Protein AF-0000000080307616 (afdb_homodimer)

InterPro domains:
  IPR001647 DNA-binding HTH domain, TetR-type [PF00440] (14-54)
  IPR001647 DNA-binding HTH domain, TetR-type [PS50977] (6-66)
  IPR003012 Tetracycline transcriptional regulator, TetR [PR00400] (24-47)
  IPR003012 Tetracycline transcriptional regulator, TetR [PR00400] (76-95)
  IPR003012 Tetracycline transcriptional regulator, TetR [PR00400] (194-208)
  IPR004111 Tetracycline repressor TetR, C-terminal [PF02909] (74-209)
  IPR009057 Homedomain-like superfamily [SSF46689] (2-65)
  IPR036271 Tetracyclin repressor-like, C-terminal domain superfamily [SSF48498] (74-210)
  IPR050109 HTH-type, TetR-like transcriptional regulator [PTHR30055] (3-210)

Secondary structure (DSSP, 8-state):
-----SS-HHHHHHHHHHHHHHH-GGG--HHHHHHHHTS-HHHHTTT--SHHHHHHHHHHHHHHT----SS--S-HHHHHHHHHHHHHHHHHT-GGGHHHHHHHGGG-HHHHHHHHHHHHHHHTTT--HHHHHHHHHHHHHHHHHHHHHTTS-TT--STT--HHHHHHHHHTS-TTT-HHHHHHHHHHHT--HHHHHHHHHHHHHHHHHH--/-----SS-HHHHHHHHHHHHHHH-GGG--HHHHHHHHTS-HHHHTTT--SHHHHHHHHHHHHHHT----SS--S-HHHHHHHHHHHHHHHHHT-GGGHHHHHHHGGG-HHHHHHHHHHHHHHHTTT--HHHHHHHHHHHHHHHHHHHHHTTS-TT--STT--HHHHHHHHHTS-TTT-HHHHHHHHHHHT--HHHHHHHHHHHHHHHHHH--

Foldseek 3Di:
DPDPLLADLLNLLVLLLVQCQVPFLVSRDLCNSCVSSVHHSVSCCVVAVDSLSSLQSPLCNLLVQQDADPDDDPALLVQLLSLLLSSLVSLLVRVSSLVSCVPRVVPDVSSVVSLVSNLVSLVVLVDDDPRSVVLSCVSVVLSSVLSCCCCVVVQRDDRPDHPLVSLVVQLPPDCVVCVPSNVVSVVVVPDDSSVVSSVVSVVSVVVSNPVD/DPDDLPADLLNLLVLLLVQCQVPFLVSRDLCNSCVSSVHHSVSCCVVAVDSLSSLLSPLCSLLVQQDADPDDDPALLVQLLSLLLSSLVSLLVRVSSLVSCVPNVVPDVSSVVSLVSNLVSLVVLVDDDPRSVVLSCVSVVLSSVLSCCCCVVVQHDDRPDHPLVSLVVQLPPDCVVCVPSNVVSVVVVPDDSSVVSSVVSVVSVVVSNPVD

Solvent-accessible surface area (backbone atoms only — not comparable to full-atom values): 22077 Å² total; per-residue (Å²): 131,75,78,70,70,89,70,46,73,65,53,52,16,51,51,43,36,50,34,25,68,74,55,26,65,84,43,57,43,64,63,51,45,18,55,75,68,73,47,58,50,75,70,44,49,81,77,37,81,47,69,66,48,53,51,44,34,29,41,46,45,39,54,64,62,29,68,63,77,87,66,80,61,98,39,38,66,59,45,38,48,46,49,48,49,29,44,34,52,27,39,56,75,35,60,65,46,46,69,49,39,55,32,43,38,44,77,36,68,67,48,50,52,48,51,28,54,44,39,54,21,52,37,69,75,72,40,51,51,57,60,35,39,28,52,49,50,37,53,52,9,34,39,50,20,52,41,38,25,66,51,13,35,95,32,10,31,51,93,81,44,54,60,66,57,24,36,48,55,40,46,65,44,59,52,91,80,32,48,51,44,25,46,29,25,58,33,52,73,75,52,49,70,66,57,40,47,54,52,31,49,47,27,36,50,47,9,63,65,58,76,110,131,76,78,71,71,89,70,47,72,63,54,52,15,52,50,43,36,50,34,24,72,73,54,27,67,85,43,58,43,63,62,51,45,17,54,77,68,72,46,59,48,76,71,44,48,81,78,36,82,45,69,66,50,50,51,43,34,29,41,48,44,40,53,63,63,29,70,62,77,87,66,80,59,98,40,37,66,59,46,39,47,47,49,48,49,29,45,33,53,28,39,57,74,36,60,66,46,45,69,51,40,54,32,44,39,45,77,37,68,67,47,51,52,49,50,26,54,44,39,54,23,51,36,70,75,72,40,52,50,57,60,34,38,27,52,50,50,38,52,54,10,34,41,50,20,52,43,41,25,65,51,12,34,96,34,10,30,51,93,82,43,54,60,66,57,24,36,48,56,39,47,66,44,59,51,90,83,30,48,51,44,25,47,30,24,58,31,52,73,74,52,50,70,68,58,40,47,54,53,32,48,47,26,36,52,47,9,64,67,57,76,111

Organism: NCBI:txid927083

Structure (mmCIF, N/CA/C/O backbone):
data_AF-0000000080307616-model_v1
#
loop_
_entity.id
_entity.type
_entity.pdbx_description
1 polymer 'Transcriptional regulator, TetR family protein'
#
loop_
_atom_site.group_PDB
_atom_site.id
_atom_site.type_symbol
_atom_site.label_atom_id
_atom_site.label_alt_id
_atom_site.label_comp_id
_atom_site.label_asym_id
_atom_site.label_entity_id
_atom_site.label_seq_id
_atom_site.pdbx_PDB_ins_code
_atom_site.Cartn_x
_atom_site.Cartn_y
_atom_site.Cartn_z
_atom_site.occupancy
_atom_site.B_iso_or_equiv
_atom_site.auth_seq_id
_atom_site.auth_comp_id
_atom_site.auth_asym_id
_atom_site.auth_atom_id
_atom_site.pdbx_PDB_model_num
ATOM 1 N N . MET A 1 1 ? 42.5 20.234 9.023 1 34.72 1 MET A N 1
ATOM 2 C CA . MET A 1 1 ? 41.594 19.141 9.297 1 34.72 1 MET A CA 1
ATOM 3 C C . MET A 1 1 ? 40.25 19.672 9.758 1 34.72 1 MET A C 1
ATOM 5 O O . MET A 1 1 ? 40.125 20.312 10.805 1 34.72 1 MET A O 1
ATOM 9 N N . GLY A 1 2 ? 39.312 20.141 8.898 1 38.84 2 GLY A N 1
ATOM 10 C CA . GLY A 1 2 ? 38.125 20.891 9.273 1 38.84 2 GLY A CA 1
ATOM 11 C C . GLY A 1 2 ? 37.25 20.172 10.281 1 38.84 2 GLY A C 1
ATOM 12 O O . GLY A 1 2 ? 37.375 18.953 10.461 1 38.84 2 GLY A O 1
ATOM 13 N N . ARG A 1 3 ? 36.906 20.812 11.281 1 44.25 3 ARG A N 1
ATOM 14 C CA . ARG A 1 3 ? 36.062 20.219 12.312 1 44.25 3 ARG A CA 1
ATOM 15 C C . ARG A 1 3 ? 34.969 19.328 11.695 1 44.25 3 ARG A C 1
ATOM 17 O O . ARG A 1 3 ? 34.281 19.75 10.758 1 44.25 3 ARG A O 1
ATOM 24 N N . PRO A 1 4 ? 35.094 18.016 11.711 1 46.03 4 PRO A N 1
ATOM 25 C CA . PRO A 1 4 ? 34.094 17.125 11.125 1 46.03 4 PRO A CA 1
ATOM 26 C C . PRO A 1 4 ? 32.688 17.641 11.32 1 46.03 4 PRO A C 1
ATOM 28 O O . PRO A 1 4 ? 32.375 18.219 12.359 1 46.03 4 PRO A O 1
ATOM 31 N N . PRO A 1 5 ? 31.875 17.922 10.312 1 53.22 5 PRO A N 1
ATOM 32 C CA . PRO A 1 5 ? 30.562 18.516 10.516 1 53.22 5 PRO A CA 1
ATOM 33 C C . PRO A 1 5 ? 29.766 17.828 11.633 1 53.22 5 PRO A C 1
ATOM 35 O O . PRO A 1 5 ? 29.922 16.625 11.852 1 53.22 5 PRO A O 1
ATOM 38 N N . LYS A 1 6 ? 29.578 18.5 12.688 1 57.22 6 LYS A N 1
ATOM 39 C CA . LYS A 1 6 ? 28.969 18.078 13.945 1 57.22 6 LYS A CA 1
ATOM 40 C C . LYS A 1 6 ? 27.766 17.172 13.695 1 57.22 6 LYS A C 1
ATOM 42 O O . LYS A 1 6 ? 27.453 16.312 14.516 1 57.22 6 LYS A O 1
ATOM 47 N N . PHE A 1 7 ? 27.094 17.312 12.523 1 70.38 7 PHE A N 1
ATOM 48 C CA . PHE A 1 7 ? 25.922 16.438 12.383 1 70.38 7 PHE A CA 1
ATOM 49 C C . PHE A 1 7 ? 26.062 15.555 11.156 1 70.38 7 PHE A C 1
ATOM 51 O O . PHE A 1 7 ? 26.234 16.047 10.039 1 70.38 7 PHE A O 1
ATOM 58 N N . SER A 1 8 ? 26.469 14.305 11.367 1 78.75 8 SER A N 1
ATOM 59 C CA . SER A 1 8 ? 26.5 13.359 10.258 1 78.75 8 SER A CA 1
ATOM 60 C C . SER A 1 8 ? 25.109 13.062 9.727 1 78.75 8 SER A C 1
ATOM 62 O O . SER A 1 8 ? 24.109 13.234 10.445 1 78.75 8 SER A O 1
ATOM 64 N N . ARG A 1 9 ? 25.031 12.898 8.406 1 82.38 9 ARG A N 1
ATOM 65 C CA . ARG A 1 9 ? 23.766 12.523 7.789 1 82.38 9 ARG A CA 1
ATOM 66 C C . ARG A 1 9 ? 23.109 11.367 8.531 1 82.38 9 ARG A C 1
ATOM 68 O O . ARG A 1 9 ? 21.891 11.336 8.695 1 82.38 9 ARG A O 1
ATOM 75 N N . ALA A 1 10 ? 23.953 10.594 9.078 1 85.62 10 ALA A N 1
ATOM 76 C CA . ALA A 1 10 ? 23.453 9.438 9.82 1 85.62 10 ALA A CA 1
ATOM 77 C C . ALA A 1 10 ? 22.766 9.867 11.109 1 85.62 10 ALA A C 1
ATOM 79 O O . ALA A 1 10 ? 21.719 9.32 11.477 1 85.62 10 ALA A O 1
ATOM 80 N N . ARG A 1 11 ? 23.297 10.75 11.742 1 87.5 11 ARG A N 1
ATOM 81 C CA . ARG A 1 11 ? 22.719 11.25 12.977 1 87.5 11 ARG A CA 1
ATOM 82 C C . ARG A 1 11 ? 21.391 11.961 12.711 1 87.5 11 ARG A C 1
ATOM 84 O O . ARG A 1 11 ? 20.438 11.812 13.477 1 87.5 11 ARG A O 1
ATOM 91 N N . LEU A 1 12 ? 21.375 12.711 11.648 1 89.12 12 LEU A N 1
ATOM 92 C CA . LEU A 1 12 ? 20.156 13.383 11.242 1 89.12 12 LEU A CA 1
ATOM 93 C C . LEU A 1 12 ? 19.047 12.375 10.945 1 89.12 12 LEU A C 1
ATOM 95 O O . LEU A 1 12 ? 17.906 12.547 11.391 1 89.12 12 LEU A O 1
ATOM 99 N N . GLN A 1 13 ? 19.438 11.312 10.281 1 89.88 13 GLN A N 1
ATOM 100 C CA . GLN A 1 13 ? 18.484 10.266 9.914 1 89.88 13 GLN A CA 1
ATOM 101 C C . GLN A 1 13 ? 17.922 9.57 11.156 1 89.88 13 GLN A C 1
ATOM 103 O O . GLN A 1 13 ? 16.719 9.391 11.281 1 89.88 13 GLN A O 1
ATOM 108 N N . GLU A 1 14 ? 18.828 9.336 12.039 1 91.75 14 GLU A N 1
ATOM 109 C CA . GLU A 1 14 ? 18.422 8.633 13.258 1 91.75 14 GLU A CA 1
ATOM 110 C C . GLU A 1 14 ? 17.484 9.492 14.102 1 91.75 14 GLU A C 1
ATOM 112 O O . GLU A 1 14 ? 16.484 9 14.625 1 91.75 14 GLU A O 1
ATOM 117 N N . ALA A 1 15 ? 17.828 10.703 14.195 1 92.81 15 ALA A N 1
ATOM 118 C CA . ALA A 1 15 ? 17.016 11.625 14.992 1 92.81 15 ALA A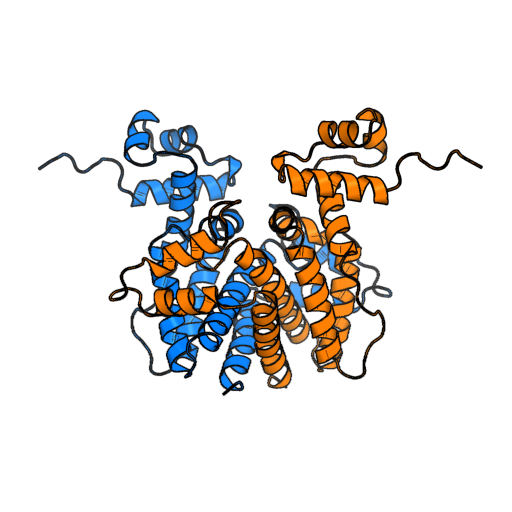 CA 1
ATOM 119 C C . ALA A 1 15 ? 15.656 11.844 14.352 1 92.81 15 ALA A C 1
ATOM 121 O O . ALA A 1 15 ? 14.633 11.867 15.039 1 92.81 15 ALA A O 1
ATOM 122 N N . ALA A 1 16 ? 15.664 12.023 13.07 1 93.06 16 ALA A N 1
ATOM 123 C CA . ALA A 1 16 ? 14.406 12.227 12.344 1 93.06 16 ALA A CA 1
ATOM 124 C C . ALA A 1 16 ? 13.5 11.008 12.477 1 93.06 16 ALA A C 1
ATOM 126 O O . ALA A 1 16 ? 12.297 11.148 12.719 1 93.06 16 ALA A O 1
ATOM 127 N N . LEU A 1 17 ? 14.078 9.875 12.328 1 93.75 17 LEU A N 1
ATOM 128 C CA . LEU A 1 17 ? 13.32 8.641 12.445 1 93.75 17 LEU A CA 1
ATOM 129 C C . LEU A 1 17 ? 12.742 8.484 13.852 1 93.75 17 LEU A C 1
ATOM 131 O O . LEU A 1 17 ? 11.586 8.102 14.016 1 93.75 17 LEU A O 1
ATOM 135 N N . ALA A 1 18 ? 13.531 8.812 14.836 1 93.75 18 ALA A N 1
ATOM 136 C CA . ALA A 1 18 ? 13.078 8.727 16.219 1 93.75 18 ALA A CA 1
ATOM 137 C C . ALA A 1 18 ? 11.883 9.648 16.469 1 93.75 18 ALA A C 1
ATOM 139 O O . ALA A 1 18 ? 10.953 9.289 17.188 1 93.75 18 ALA A O 1
ATOM 140 N N . LEU A 1 19 ? 11.922 10.781 15.883 1 93.06 19 LEU A N 1
ATOM 141 C CA . LEU A 1 19 ? 10.82 11.734 16.016 1 93.06 19 LEU A CA 1
ATOM 142 C C . LEU A 1 19 ? 9.539 11.156 15.43 1 93.06 19 LEU A C 1
ATOM 144 O O . LEU A 1 19 ? 8.469 11.25 16.047 1 93.06 19 LEU A O 1
ATOM 148 N N . VAL A 1 20 ? 9.656 10.523 14.312 1 90.62 20 VAL A N 1
ATOM 149 C CA . VAL A 1 20 ? 8.477 9.977 13.648 1 90.62 20 VAL A CA 1
ATOM 150 C C . VAL A 1 20 ? 7.973 8.758 14.422 1 90.62 20 VAL A C 1
ATOM 152 O O . VAL A 1 20 ? 6.762 8.578 14.586 1 90.62 20 VAL A O 1
ATOM 155 N N . ASP A 1 21 ? 8.898 8.023 14.898 1 90 21 ASP A N 1
ATOM 156 C CA . ASP A 1 21 ? 8.508 6.848 15.672 1 90 21 ASP A CA 1
ATOM 157 C C . ASP A 1 21 ? 7.723 7.246 16.922 1 90 21 ASP A C 1
ATOM 159 O O . ASP A 1 21 ? 6.758 6.574 17.297 1 90 21 ASP A O 1
ATOM 163 N N . GLU A 1 22 ? 8.148 8.32 17.469 1 89.69 22 GLU A N 1
ATOM 164 C CA . GLU A 1 22 ? 7.562 8.734 18.75 1 89.69 22 GLU A CA 1
ATOM 165 C C . GLU A 1 22 ? 6.309 9.578 18.531 1 89.69 22 GLU A C 1
ATOM 167 O O . GLU A 1 22 ? 5.312 9.406 19.234 1 89.69 22 GLU A O 1
ATOM 172 N N . HIS A 1 23 ? 6.312 10.461 17.5 1 87.75 23 HIS A N 1
ATOM 173 C CA . HIS A 1 23 ? 5.262 11.477 17.422 1 87.75 23 HIS A CA 1
ATOM 174 C C . HIS A 1 23 ? 4.512 11.391 16.094 1 87.75 23 HIS A C 1
ATOM 176 O O . HIS A 1 23 ? 3.57 12.156 15.867 1 87.75 23 HIS A O 1
ATOM 182 N N . GLY A 1 24 ? 4.871 10.453 15.305 1 85.12 24 GLY A N 1
ATOM 183 C CA . GLY A 1 24 ? 4.266 10.43 13.977 1 85.12 24 GLY A CA 1
ATOM 184 C C . GLY A 1 24 ? 4.832 11.477 13.039 1 85.12 24 GLY A C 1
ATOM 185 O O . GLY A 1 24 ? 5.75 12.211 13.406 1 85.12 24 GLY A O 1
ATOM 186 N N . LEU A 1 25 ? 4.281 11.531 11.844 1 82.44 25 LEU A N 1
ATOM 187 C CA . LEU A 1 25 ? 4.777 12.438 10.82 1 82.44 25 LEU A CA 1
ATOM 188 C C . LEU A 1 25 ? 4.535 13.891 11.211 1 82.44 25 LEU A C 1
ATOM 190 O O . LEU A 1 25 ? 5.293 14.781 10.812 1 82.44 25 LEU A O 1
ATOM 194 N N . GLU A 1 26 ? 3.561 14.055 11.938 1 79.38 26 GLU A N 1
ATOM 195 C CA . GLU A 1 26 ? 3.232 15.398 12.391 1 79.38 26 GLU A CA 1
ATOM 196 C C . GLU A 1 26 ? 4.309 15.945 13.328 1 79.38 26 GLU A C 1
ATOM 198 O O . GLU A 1 26 ? 4.449 17.172 13.477 1 79.38 26 GLU A O 1
ATOM 203 N N . GLY A 1 27 ? 4.996 15.078 13.883 1 86.62 27 GLY A N 1
ATOM 204 C CA . GLY A 1 27 ? 6.043 15.492 14.805 1 86.62 27 GLY A CA 1
ATOM 205 C C . GLY A 1 27 ? 7.352 15.828 14.117 1 86.62 27 GLY A C 1
ATOM 206 O O . GLY A 1 27 ? 8.297 16.281 14.766 1 86.62 27 GLY A O 1
ATOM 207 N N . LEU A 1 28 ? 7.375 15.594 12.867 1 89.38 28 LEU A N 1
ATOM 208 C CA . LEU A 1 28 ? 8.602 15.82 12.109 1 89.38 28 LEU A CA 1
ATOM 209 C C . LEU A 1 28 ? 8.672 17.25 11.602 1 89.38 28 LEU A C 1
ATOM 211 O O . LEU A 1 28 ? 7.941 17.625 10.68 1 89.38 28 LEU A O 1
ATOM 215 N N . SER A 1 29 ? 9.5 18.047 12.195 1 90.38 29 SER A N 1
ATOM 216 C CA . SER A 1 29 ? 9.742 19.422 11.781 1 90.38 29 SER A CA 1
ATOM 217 C C . SER A 1 29 ? 11.203 19.812 11.961 1 90.38 29 SER A C 1
ATOM 219 O O . SER A 1 29 ? 11.945 19.141 12.68 1 90.38 29 SER A O 1
ATOM 221 N N . MET A 1 30 ? 11.516 20.922 11.266 1 89.19 30 MET A N 1
ATOM 222 C CA . MET A 1 30 ? 12.883 21.406 11.398 1 89.19 30 MET A CA 1
ATOM 223 C C . MET A 1 30 ? 13.188 21.797 12.836 1 89.19 30 MET A C 1
ATOM 225 O O . MET A 1 30 ? 14.258 21.484 13.367 1 89.19 30 MET A O 1
ATOM 229 N N . ARG A 1 31 ? 12.227 22.391 13.414 1 90.5 31 ARG A N 1
ATOM 230 C CA . ARG A 1 31 ? 12.383 22.828 14.797 1 90.5 31 ARG A CA 1
ATOM 231 C C . ARG A 1 31 ? 12.531 21.641 15.734 1 90.5 31 ARG A C 1
ATOM 233 O O . ARG A 1 31 ? 13.406 21.625 16.609 1 90.5 31 ARG A O 1
ATOM 240 N N . ALA A 1 32 ? 11.734 20.672 15.57 1 93 32 ALA A N 1
ATOM 241 C CA . ALA A 1 32 ? 11.781 19.469 16.406 1 93 32 ALA A CA 1
ATOM 242 C C . ALA A 1 32 ? 13.102 18.734 16.219 1 93 32 ALA A C 1
ATOM 244 O O . ALA A 1 32 ? 13.688 18.234 17.188 1 93 32 ALA A O 1
ATOM 245 N N . LEU A 1 33 ? 13.523 18.594 15 1 92.69 33 LEU A N 1
ATOM 246 C CA . LEU A 1 33 ? 14.773 17.906 14.711 1 92.69 33 LEU A CA 1
ATOM 247 C C . LEU A 1 33 ? 15.953 18.641 15.344 1 92.69 33 LEU A C 1
ATOM 249 O O . LEU A 1 33 ? 16.828 18.031 15.938 1 92.69 33 LEU A O 1
ATOM 253 N N . ALA A 1 34 ? 15.945 19.953 15.18 1 91.19 34 ALA A N 1
ATOM 254 C CA . ALA A 1 34 ? 17 20.766 15.781 1 91.19 34 ALA A CA 1
ATOM 255 C C . ALA A 1 34 ? 17.047 20.578 17.297 1 91.19 34 ALA A C 1
ATOM 257 O O . ALA A 1 34 ? 18.109 20.391 17.875 1 91.19 34 ALA A O 1
ATOM 258 N N . SER A 1 35 ? 15.898 20.609 17.859 1 92.56 35 SER A N 1
ATOM 259 C CA . SER A 1 35 ? 15.789 20.422 19.297 1 92.56 35 SER A CA 1
ATOM 260 C C . SER A 1 35 ? 16.312 19.047 19.719 1 92.56 35 SER A C 1
ATOM 262 O O . SER A 1 35 ? 17.062 18.938 20.703 1 92.56 35 SER A O 1
ATOM 264 N N . ALA A 1 36 ? 15.945 18.047 19.016 1 91.81 36 ALA A N 1
ATOM 265 C CA . ALA A 1 36 ? 16.375 16.672 19.312 1 91.81 36 ALA A CA 1
ATOM 266 C C . ALA A 1 36 ? 17.891 16.547 19.219 1 91.81 36 ALA A C 1
ATOM 268 O O . ALA A 1 36 ? 18.484 15.742 19.938 1 91.81 36 ALA A O 1
ATOM 269 N N . LEU A 1 37 ? 18.469 17.312 18.406 1 91.25 37 LEU A N 1
ATOM 270 C CA . LEU A 1 37 ? 19.906 17.234 18.172 1 91.25 37 LEU A CA 1
ATOM 271 C C . LEU A 1 37 ? 20.656 18.234 19.031 1 91.25 37 LEU A C 1
ATOM 273 O O . LEU A 1 37 ? 21.891 18.281 19 1 91.25 37 LEU A O 1
ATOM 277 N N . GLY A 1 38 ? 19.906 19.047 19.703 1 90.44 38 GLY A N 1
ATOM 278 C CA . GLY A 1 38 ? 20.531 20.031 20.578 1 90.44 38 GLY A CA 1
ATOM 279 C C . GLY A 1 38 ? 21.203 21.156 19.828 1 90.44 38 GLY A C 1
ATOM 280 O O . GLY A 1 38 ? 22.297 21.609 20.219 1 90.44 38 GLY A O 1
ATOM 281 N N . THR A 1 39 ? 20.672 21.406 18.688 1 86.81 39 THR A N 1
ATOM 282 C CA . THR A 1 39 ? 21.219 22.484 17.875 1 86.81 39 THR A CA 1
ATOM 283 C C . THR A 1 39 ? 20.125 23.453 17.438 1 86.81 39 THR A C 1
ATOM 285 O O . THR A 1 39 ? 18.953 23.25 17.766 1 86.81 39 THR A O 1
ATOM 288 N N . GLY A 1 40 ? 20.484 24.625 16.859 1 81.88 40 GLY A N 1
ATOM 289 C CA . GLY A 1 40 ? 19.5 25.547 16.297 1 81.88 40 GLY A CA 1
ATOM 290 C C . GLY A 1 40 ? 19.078 25.203 14.883 1 81.88 40 GLY A C 1
ATOM 291 O O . GLY A 1 40 ? 19.812 24.516 14.164 1 81.88 40 GLY A O 1
ATOM 292 N N . PRO A 1 41 ? 17.875 25.562 14.438 1 80.31 41 PRO A N 1
ATOM 293 C CA . PRO A 1 41 ? 17.359 25.25 13.102 1 80.31 41 PRO A CA 1
ATOM 294 C C . PRO A 1 41 ? 18.25 25.75 11.984 1 80.31 41 PRO A C 1
ATOM 296 O O . PRO A 1 41 ? 18.359 25.125 10.93 1 80.31 41 PRO A O 1
ATOM 299 N N . MET A 1 42 ? 18.938 26.797 12.211 1 81.38 42 MET A N 1
ATOM 300 C CA . MET A 1 42 ? 19.766 27.406 11.18 1 81.38 42 MET A CA 1
ATOM 301 C C . MET A 1 42 ? 20.906 26.469 10.773 1 81.38 42 MET A C 1
ATOM 303 O O . MET A 1 42 ? 21.312 26.453 9.609 1 81.38 42 MET A O 1
ATOM 307 N N . THR A 1 43 ? 21.375 25.719 11.727 1 80.44 43 THR A N 1
ATOM 308 C CA . THR A 1 43 ? 22.453 24.766 11.461 1 80.44 43 THR A CA 1
ATOM 309 C C . THR A 1 43 ? 21.969 23.625 10.586 1 80.44 43 THR A C 1
ATOM 311 O O . THR A 1 43 ? 22.734 23.078 9.789 1 80.44 43 THR A O 1
ATOM 314 N N . LEU A 1 44 ? 20.672 23.281 10.656 1 83.75 44 LEU A N 1
ATOM 315 C CA . LEU A 1 44 ? 20.109 22.141 9.938 1 83.75 44 LEU A CA 1
ATOM 316 C C . LEU A 1 44 ? 19.828 22.5 8.484 1 83.75 44 LEU A C 1
ATOM 318 O O . LEU A 1 44 ? 19.859 21.641 7.609 1 83.75 44 LEU A O 1
ATOM 322 N N . TYR A 1 45 ? 19.625 23.766 8.234 1 81 45 TYR A N 1
ATOM 323 C CA . TYR A 1 45 ? 19.234 24.219 6.906 1 81 45 TYR A CA 1
ATOM 324 C C . TYR A 1 45 ? 20.359 23.984 5.902 1 81 45 TYR A C 1
ATOM 326 O O . TYR A 1 45 ? 20.125 23.922 4.695 1 81 45 TYR A O 1
ATOM 334 N N . ASN A 1 46 ? 21.562 23.781 6.418 1 78.94 46 ASN A N 1
ATOM 335 C CA . ASN A 1 46 ? 22.688 23.422 5.551 1 78.94 46 ASN A CA 1
ATOM 336 C C . ASN A 1 46 ? 22.609 21.969 5.105 1 78.94 46 ASN A C 1
ATOM 338 O O . ASN A 1 46 ? 23.219 21.594 4.098 1 78.94 46 ASN A O 1
ATOM 342 N N . HIS A 1 47 ? 21.828 21.25 5.84 1 82.94 47 HIS A N 1
ATOM 343 C CA . HIS A 1 47 ? 21.781 19.812 5.59 1 82.94 47 HIS A CA 1
ATOM 344 C C . HIS A 1 47 ? 20.406 19.391 5.043 1 82.94 47 HIS A C 1
ATOM 346 O O . HIS A 1 47 ? 20.297 18.391 4.328 1 82.94 47 HIS A O 1
ATOM 352 N N . VAL A 1 48 ? 19.438 20.109 5.496 1 83.38 48 VAL A N 1
ATOM 353 C CA . VAL A 1 48 ? 18.047 19.844 5.113 1 83.38 48 VAL A CA 1
ATOM 354 C C . VAL A 1 48 ? 17.375 21.141 4.664 1 83.38 48 VAL A C 1
ATOM 356 O O . VAL A 1 48 ? 17.203 22.062 5.461 1 83.38 48 VAL A O 1
ATOM 359 N N . ALA A 1 49 ? 16.984 21.141 3.48 1 81.12 49 ALA A N 1
ATOM 360 C CA . ALA A 1 49 ? 16.531 22.406 2.887 1 81.12 49 ALA A CA 1
ATOM 361 C C . ALA A 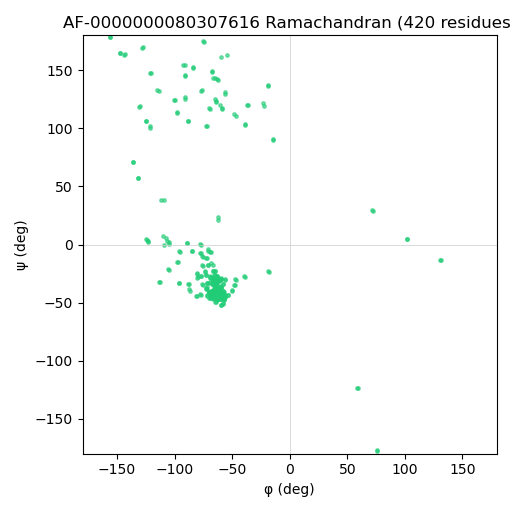1 49 ? 15.047 22.641 3.154 1 81.12 49 ALA A C 1
ATOM 363 O O . ALA A 1 49 ? 14.602 23.781 3.252 1 81.12 49 ALA A O 1
ATOM 364 N N . ASN A 1 50 ? 14.305 21.531 3.18 1 82.44 50 ASN A N 1
ATOM 365 C CA . ASN A 1 50 ? 12.859 21.672 3.311 1 82.44 50 ASN A CA 1
ATOM 366 C C . ASN A 1 50 ? 12.234 20.406 3.898 1 82.44 50 ASN A C 1
ATOM 368 O O . ASN A 1 50 ? 12.938 19.453 4.227 1 82.44 50 ASN A O 1
ATOM 372 N N . ARG A 1 51 ? 11 20.469 4.059 1 82.06 51 ARG A N 1
ATOM 373 C CA . ARG A 1 51 ? 10.242 19.375 4.66 1 82.06 51 ARG A CA 1
ATOM 374 C C . ARG A 1 51 ? 10.398 18.078 3.85 1 82.06 51 ARG A C 1
ATOM 376 O O . ARG A 1 51 ? 10.484 17 4.414 1 82.06 51 ARG A O 1
ATOM 383 N N . GLU A 1 52 ? 10.453 18.266 2.672 1 80.88 52 GLU A N 1
ATOM 384 C CA . GLU A 1 52 ? 10.594 17.109 1.802 1 80.88 52 GLU A CA 1
ATOM 385 C C . GLU A 1 52 ? 11.922 16.391 2.047 1 80.88 52 GLU A C 1
ATOM 387 O O . GLU A 1 52 ? 11.984 15.156 2.061 1 80.88 52 GLU A O 1
ATOM 392 N N . ASP A 1 53 ? 12.883 17.172 2.24 1 84.06 53 ASP A N 1
ATOM 393 C CA . ASP A 1 53 ? 14.195 16.594 2.525 1 84.06 53 ASP A CA 1
ATOM 394 C C . ASP A 1 53 ? 14.188 15.844 3.854 1 84.06 53 ASP A C 1
ATOM 396 O O . ASP A 1 53 ? 14.844 14.805 3.988 1 84.06 53 ASP A O 1
ATOM 400 N N . LEU A 1 54 ? 13.492 16.359 4.785 1 86.5 54 LEU A N 1
ATOM 401 C CA . LEU A 1 54 ? 13.352 15.711 6.082 1 86.5 54 LEU A CA 1
ATOM 402 C C . LEU A 1 54 ? 12.656 14.367 5.938 1 86.5 54 LEU A C 1
ATOM 404 O O . LEU A 1 54 ? 13.062 13.383 6.562 1 86.5 54 LEU A O 1
ATOM 408 N N . GLU A 1 55 ? 11.695 14.344 5.133 1 85.94 55 GLU A N 1
ATOM 409 C CA . GLU A 1 55 ? 10.938 13.109 4.906 1 85.94 55 GLU A CA 1
ATOM 410 C C . GLU A 1 55 ? 11.805 12.055 4.215 1 85.94 55 GLU A C 1
ATOM 412 O O . GLU A 1 55 ? 11.719 10.875 4.539 1 85.94 55 GLU A O 1
ATOM 417 N N . VAL A 1 56 ? 12.578 12.531 3.318 1 84.94 56 VAL A N 1
ATOM 418 C CA . VAL A 1 56 ? 13.477 11.625 2.609 1 84.94 56 VAL A CA 1
ATOM 419 C C . VAL A 1 56 ? 14.484 11.031 3.588 1 84.94 56 VAL A C 1
ATOM 421 O O . VAL A 1 56 ? 14.82 9.844 3.498 1 84.94 56 VAL A O 1
ATOM 424 N N . LEU A 1 57 ? 14.898 11.805 4.539 1 86.5 57 LEU A N 1
ATOM 425 C CA . LEU A 1 57 ? 15.828 11.328 5.559 1 86.5 57 LEU A CA 1
ATOM 426 C C . LEU A 1 57 ? 15.227 10.18 6.359 1 86.5 57 LEU A C 1
ATOM 428 O O . LEU A 1 57 ? 15.906 9.203 6.668 1 86.5 57 LEU A O 1
ATOM 432 N N . VAL A 1 58 ? 14.031 10.312 6.66 1 89.56 58 VAL A N 1
ATOM 433 C CA . VAL A 1 58 ? 13.336 9.289 7.438 1 89.56 58 VAL A CA 1
ATOM 434 C C . VAL A 1 58 ? 13.219 8.008 6.617 1 89.56 58 VAL A C 1
ATOM 436 O O . VAL A 1 58 ? 13.477 6.914 7.121 1 89.56 58 VAL A O 1
ATOM 439 N N . VAL A 1 59 ? 12.875 8.188 5.371 1 86.56 59 VAL A N 1
ATOM 440 C CA . VAL A 1 59 ? 12.734 7.039 4.48 1 86.56 59 VAL A CA 1
ATOM 441 C C . VAL A 1 59 ? 14.07 6.316 4.355 1 86.56 59 VAL A C 1
ATOM 443 O O . VAL A 1 59 ? 14.133 5.09 4.465 1 86.56 59 VAL A O 1
ATOM 446 N N . GLU A 1 60 ? 15.07 7.059 4.191 1 87.06 60 GLU A N 1
ATOM 447 C CA . GLU A 1 60 ? 16.406 6.484 4.051 1 87.06 60 GLU A CA 1
ATOM 448 C C . GLU A 1 60 ? 16.828 5.758 5.324 1 87.06 60 GLU A C 1
ATOM 450 O O . GLU A 1 60 ? 17.453 4.699 5.258 1 87.06 60 GLU A O 1
ATOM 455 N N . ALA A 1 61 ? 16.531 6.344 6.41 1 90 61 ALA A N 1
ATOM 456 C CA . ALA A 1 61 ? 16.891 5.742 7.691 1 90 61 ALA A CA 1
ATOM 457 C C . ALA A 1 61 ? 16.25 4.363 7.844 1 90 61 ALA A C 1
ATOM 459 O O . ALA A 1 61 ? 16.906 3.42 8.297 1 90 61 ALA A O 1
ATOM 460 N N . VAL A 1 62 ? 15.031 4.242 7.469 1 89.62 62 VAL A N 1
ATOM 461 C CA . VAL A 1 62 ? 14.305 2.986 7.602 1 89.62 62 VAL A CA 1
ATOM 462 C C . VAL A 1 62 ? 14.867 1.954 6.629 1 89.62 62 VAL A C 1
ATOM 464 O O . VAL A 1 62 ? 15.156 0.82 7.016 1 89.62 62 VAL A O 1
ATOM 467 N N . LEU A 1 63 ? 15.062 2.402 5.398 1 86.62 63 LEU A N 1
ATOM 468 C CA . LEU A 1 63 ? 15.484 1.461 4.367 1 86.62 63 LEU A CA 1
ATOM 469 C C . LEU A 1 63 ? 16.938 1.055 4.57 1 86.62 63 LEU A C 1
ATOM 471 O O . LEU A 1 63 ? 17.359 -0.026 4.145 1 86.62 63 LEU A O 1
ATOM 475 N N . ALA A 1 64 ? 17.672 1.936 5.207 1 86.44 64 ALA A N 1
ATOM 476 C CA . ALA A 1 64 ? 19.062 1.614 5.516 1 86.44 64 ALA A CA 1
ATOM 477 C C . ALA A 1 64 ? 19.156 0.442 6.488 1 86.44 64 ALA A C 1
ATOM 479 O O . ALA A 1 64 ? 20.203 -0.21 6.59 1 86.44 64 ALA A O 1
ATOM 480 N N . GLN A 1 65 ? 18.156 0.239 7.176 1 88.5 65 GLN A N 1
ATOM 481 C CA . GLN A 1 65 ? 18.109 -0.884 8.109 1 88.5 65 GLN A CA 1
ATOM 482 C C . GLN A 1 65 ? 17.953 -2.209 7.363 1 88.5 65 GLN A C 1
ATOM 484 O O . GLN A 1 65 ? 18.172 -3.277 7.938 1 88.5 65 GLN A O 1
ATOM 489 N N . ALA A 1 66 ? 17.406 -2.121 6.16 1 85.44 66 ALA A N 1
ATOM 490 C CA . ALA A 1 66 ? 17.297 -3.324 5.34 1 85.44 66 ALA A CA 1
ATOM 491 C C . ALA A 1 66 ? 18.656 -3.766 4.812 1 85.44 66 ALA A C 1
ATOM 493 O O . ALA A 1 66 ? 19.281 -3.061 4.016 1 85.44 66 ALA A O 1
ATOM 494 N N . GLN A 1 67 ? 19.266 -4.719 5.355 1 78.25 67 GLN A N 1
ATOM 495 C CA . GLN A 1 67 ? 20.547 -5.266 4.914 1 78.25 67 GLN A CA 1
ATOM 496 C C . GLN A 1 67 ? 20.344 -6.512 4.059 1 78.25 67 GLN A C 1
ATOM 498 O O . GLN A 1 67 ? 19.609 -7.426 4.441 1 78.25 67 GLN A O 1
ATOM 503 N N . TRP A 1 68 ? 20.688 -6.395 2.84 1 73.75 68 TRP A N 1
ATOM 504 C CA . TRP A 1 68 ? 20.656 -7.59 2.008 1 73.75 68 TRP A CA 1
ATOM 505 C C . TRP A 1 68 ? 22.031 -7.879 1.411 1 73.75 68 TRP A C 1
ATOM 507 O O . TRP A 1 68 ? 22.875 -6.984 1.315 1 73.75 68 TRP A O 1
ATOM 517 N N . SER A 1 69 ? 22.25 -9.133 1.265 1 70.25 69 SER A N 1
ATOM 518 C CA . SER A 1 69 ? 23.516 -9.578 0.692 1 70.25 69 SER A CA 1
ATOM 519 C C . SER A 1 69 ? 23.672 -9.102 -0.748 1 70.25 69 SER A C 1
ATOM 521 O O . SER A 1 69 ? 22.703 -9.055 -1.499 1 70.25 69 SER A O 1
ATOM 523 N N . ARG A 1 70 ? 24.672 -8.414 -1.031 1 65.81 70 ARG A N 1
ATOM 524 C CA . ARG A 1 70 ? 24.953 -7.988 -2.398 1 65.81 70 ARG A CA 1
ATOM 525 C C . ARG A 1 70 ? 25.328 -9.172 -3.279 1 65.81 70 ARG A C 1
ATOM 527 O O . ARG A 1 70 ? 25.328 -9.07 -4.508 1 65.81 70 ARG A O 1
ATOM 534 N N . GLY A 1 71 ? 25.453 -10.266 -2.625 1 65.5 71 GLY A N 1
ATOM 535 C CA . GLY A 1 71 ? 25.844 -11.422 -3.42 1 65.5 71 GLY A CA 1
ATOM 536 C C . GLY A 1 71 ? 24.656 -12.203 -3.953 1 65.5 71 GLY A C 1
ATOM 537 O O . GLY A 1 71 ? 23.578 -12.172 -3.373 1 65.5 71 GLY A O 1
ATOM 538 N N . CYS A 1 72 ? 24.688 -12.406 -5.32 1 67.62 72 CYS A N 1
ATOM 539 C CA . CYS A 1 72 ? 23.719 -13.25 -5.996 1 67.62 72 CYS A CA 1
ATOM 540 C C . CYS A 1 72 ? 23.922 -14.719 -5.66 1 67.62 72 CYS A C 1
ATOM 542 O O . CYS A 1 72 ? 25.062 -15.211 -5.699 1 67.62 72 CYS A O 1
ATOM 544 N N . SER A 1 73 ? 22.859 -15.203 -5.039 1 76.94 73 SER A N 1
ATOM 545 C CA . SER A 1 73 ? 22.891 -16.656 -4.941 1 76.94 73 SER A CA 1
ATOM 546 C C . SER A 1 73 ? 22.562 -17.312 -6.281 1 76.94 73 SER A C 1
ATOM 548 O O . SER A 1 73 ? 22.328 -16.609 -7.273 1 76.94 73 SER A O 1
ATOM 550 N N . ASP A 1 74 ? 22.656 -18.594 -6.352 1 83.19 74 ASP A N 1
ATOM 551 C CA . ASP A 1 74 ? 22.312 -19.312 -7.574 1 83.19 74 ASP A CA 1
ATOM 552 C C . ASP A 1 74 ? 20.812 -19.453 -7.73 1 83.19 74 ASP A C 1
ATOM 554 O O . ASP A 1 74 ? 20.328 -19.969 -8.742 1 83.19 74 ASP A O 1
ATOM 558 N N . ASP A 1 75 ? 20.109 -18.938 -6.805 1 93 75 ASP A N 1
ATOM 559 C CA . ASP A 1 75 ? 18.656 -19.047 -6.844 1 93 75 ASP A CA 1
ATOM 560 C C . ASP A 1 75 ? 18 -17.688 -6.766 1 93 75 ASP A C 1
ATOM 562 O O . ASP A 1 75 ? 17.953 -17.062 -5.703 1 93 75 ASP A O 1
ATOM 566 N N . TRP A 1 76 ? 17.484 -17.281 -7.906 1 94.75 76 TRP A N 1
ATOM 567 C CA . TRP A 1 76 ? 16.875 -15.953 -7.984 1 94.75 76 TRP A CA 1
ATOM 568 C C . TRP A 1 76 ? 15.719 -15.82 -7 1 94.75 76 TRP A C 1
ATOM 570 O O . TRP A 1 76 ? 15.461 -14.734 -6.473 1 94.75 76 TRP A O 1
ATOM 580 N N . ARG A 1 77 ? 15.047 -16.938 -6.695 1 95.06 77 ARG A N 1
ATOM 581 C CA . ARG A 1 77 ? 13.922 -16.938 -5.766 1 95.06 77 ARG A CA 1
ATOM 582 C C . ARG A 1 77 ? 14.383 -16.609 -4.352 1 95.06 77 ARG A C 1
ATOM 584 O O . ARG A 1 77 ? 13.75 -15.805 -3.656 1 95.06 77 ARG A O 1
ATOM 591 N N . GLU A 1 78 ? 15.445 -17.203 -3.984 1 94.19 78 GLU A N 1
ATOM 592 C CA . GLU A 1 78 ? 16 -16.953 -2.662 1 94.19 78 GLU A CA 1
ATOM 593 C C . GLU A 1 78 ? 16.469 -15.508 -2.523 1 94.19 78 GLU A C 1
ATOM 595 O O . GLU A 1 78 ? 16.25 -14.883 -1.482 1 94.19 78 GLU A O 1
ATOM 600 N N . ASP A 1 79 ? 17.078 -14.992 -3.543 1 94.75 79 ASP A N 1
ATOM 601 C CA . ASP A 1 79 ? 17.531 -13.609 -3.525 1 94.75 79 ASP A CA 1
ATOM 602 C C . ASP A 1 79 ? 16.359 -12.641 -3.418 1 94.75 79 ASP A C 1
ATOM 604 O O . ASP A 1 79 ? 16.391 -11.695 -2.623 1 94.75 79 ASP A O 1
ATOM 608 N N . ALA A 1 80 ? 15.312 -12.898 -4.25 1 95.75 80 ALA A N 1
ATOM 609 C CA . ALA A 1 80 ? 14.125 -12.055 -4.219 1 95.75 80 ALA A CA 1
ATOM 610 C C . ALA A 1 80 ? 13.445 -12.109 -2.85 1 95.75 80 ALA A C 1
ATOM 612 O O . ALA A 1 80 ? 13.016 -11.086 -2.32 1 95.75 80 ALA A O 1
ATOM 613 N N . ARG A 1 81 ? 13.414 -13.273 -2.287 1 95.81 81 ARG A N 1
ATOM 614 C CA . ARG A 1 81 ? 12.812 -13.477 -0.971 1 95.81 81 ARG A CA 1
ATOM 615 C C . ARG A 1 81 ? 13.57 -12.703 0.1 1 95.81 81 ARG A C 1
ATOM 617 O O . ARG A 1 81 ? 12.969 -12 0.915 1 95.81 81 ARG A O 1
ATOM 624 N N . GLU A 1 82 ? 14.828 -12.812 0.071 1 94.38 82 GLU A N 1
ATOM 625 C CA . GLU A 1 82 ? 15.656 -12.141 1.07 1 94.38 82 GLU A CA 1
ATOM 626 C C . GLU A 1 82 ? 15.516 -10.625 0.976 1 94.38 82 GLU A C 1
ATOM 628 O O . GLU A 1 82 ? 15.367 -9.945 1.994 1 94.38 82 GLU A O 1
ATOM 633 N N . LEU A 1 83 ? 15.578 -10.156 -0.232 1 94.38 83 LEU A N 1
ATOM 634 C CA . LEU A 1 83 ? 15.422 -8.727 -0.454 1 94.38 83 LEU A CA 1
ATOM 635 C C . LEU A 1 83 ? 14.062 -8.242 0.045 1 94.38 83 LEU A C 1
ATOM 637 O O . LEU A 1 83 ? 13.977 -7.25 0.773 1 94.38 83 LEU A O 1
ATOM 641 N N . ALA A 1 84 ? 13.008 -8.969 -0.312 1 95.81 84 ALA A N 1
ATOM 642 C CA . ALA A 1 84 ? 11.648 -8.594 0.08 1 95.81 84 ALA A CA 1
ATOM 643 C C . ALA A 1 84 ? 11.484 -8.625 1.597 1 95.81 84 ALA A C 1
ATOM 645 O O . ALA A 1 84 ? 10.93 -7.695 2.188 1 95.81 84 ALA A O 1
ATOM 646 N N . LEU A 1 85 ? 12.016 -9.641 2.211 1 94.94 85 LEU A N 1
ATOM 647 C CA . LEU A 1 85 ? 11.859 -9.844 3.646 1 94.94 85 LEU A CA 1
ATOM 648 C C . LEU A 1 85 ? 12.602 -8.766 4.434 1 94.94 85 LEU A C 1
ATOM 650 O O . LEU A 1 85 ? 12.078 -8.242 5.422 1 94.94 85 LEU A O 1
ATOM 654 N N . THR A 1 86 ? 13.758 -8.453 4.027 1 93.69 86 THR A N 1
ATOM 655 C CA . THR A 1 86 ? 14.562 -7.477 4.762 1 93.69 86 THR A CA 1
ATOM 656 C C . THR A 1 86 ? 13.914 -6.094 4.707 1 93.69 86 THR A C 1
ATOM 658 O O . THR A 1 86 ? 13.891 -5.375 5.707 1 93.69 86 THR A O 1
ATOM 661 N N . VAL A 1 87 ? 13.422 -5.754 3.566 1 92.31 87 VAL A N 1
ATOM 662 C CA . VAL A 1 87 ? 12.758 -4.465 3.441 1 92.31 87 VAL A CA 1
ATOM 663 C C . VAL A 1 87 ? 11.469 -4.469 4.258 1 92.31 87 VAL A C 1
ATOM 665 O O . VAL A 1 87 ? 11.172 -3.51 4.977 1 92.31 87 VAL A O 1
ATOM 668 N N . TRP A 1 88 ? 10.711 -5.543 4.145 1 93 88 TRP A N 1
ATOM 669 C CA . TRP A 1 88 ? 9.469 -5.648 4.91 1 93 88 TRP A CA 1
ATOM 670 C C . TRP A 1 88 ? 9.742 -5.527 6.402 1 93 88 TRP A C 1
ATOM 672 O O . TRP A 1 88 ? 9.031 -4.816 7.113 1 93 88 TRP A O 1
ATOM 682 N N . ARG A 1 89 ? 10.789 -6.156 6.898 1 93 89 ARG A N 1
ATOM 683 C CA . ARG A 1 89 ? 11.148 -6.094 8.312 1 93 89 ARG A CA 1
ATOM 684 C C . ARG A 1 89 ? 11.492 -4.668 8.727 1 93 89 ARG A C 1
ATOM 686 O O . ARG A 1 89 ? 11.102 -4.227 9.812 1 93 89 ARG A O 1
ATOM 693 N N . ALA A 1 90 ? 12.18 -4.004 7.887 1 91.12 90 ALA A N 1
ATOM 694 C CA . ALA A 1 90 ? 12.539 -2.617 8.172 1 91.12 90 ALA A CA 1
ATOM 695 C C . ALA A 1 90 ? 11.297 -1.737 8.273 1 91.12 90 ALA A C 1
ATOM 697 O O . ALA A 1 90 ? 11.188 -0.903 9.18 1 91.12 90 ALA A O 1
ATOM 698 N N . LEU A 1 91 ? 10.391 -1.928 7.387 1 88.81 91 LEU A N 1
ATOM 699 C CA . LEU A 1 91 ? 9.156 -1.15 7.383 1 88.81 91 LEU A CA 1
ATOM 700 C C . LEU A 1 91 ? 8.305 -1.482 8.602 1 88.81 91 LEU A C 1
ATOM 702 O O . LEU A 1 91 ? 7.723 -0.588 9.219 1 88.81 91 LEU A O 1
ATOM 706 N N . ARG A 1 92 ? 8.242 -2.725 8.945 1 86.88 92 ARG A N 1
ATOM 707 C CA . ARG A 1 92 ? 7.441 -3.182 10.078 1 86.88 92 ARG A CA 1
ATOM 708 C C . ARG A 1 92 ? 7.945 -2.588 11.383 1 86.88 92 ARG A C 1
ATOM 710 O O . ARG A 1 92 ? 7.168 -2.355 12.312 1 86.88 92 ARG A O 1
ATOM 717 N N . ALA A 1 93 ? 9.195 -2.391 11.398 1 88.88 93 ALA A N 1
ATOM 718 C CA . ALA A 1 93 ? 9.805 -1.85 12.617 1 88.88 93 ALA A CA 1
ATOM 719 C C . ALA A 1 93 ? 9.422 -0.385 12.812 1 88.88 93 ALA A C 1
ATOM 721 O O . ALA A 1 93 ? 9.555 0.153 13.914 1 88.88 93 ALA A O 1
ATOM 722 N N . HIS A 1 94 ? 8.953 0.233 11.719 1 88.5 94 HIS A N 1
ATOM 723 C CA . HIS A 1 94 ? 8.602 1.648 11.781 1 88.5 94 HIS A CA 1
ATOM 724 C C . HIS A 1 94 ? 7.281 1.923 11.078 1 88.5 94 HIS A C 1
ATOM 726 O O . HIS A 1 94 ? 7.246 2.633 10.07 1 88.5 94 HIS A O 1
ATOM 732 N N . PRO A 1 95 ? 6.242 1.505 11.656 1 81.69 95 PRO A N 1
ATOM 733 C CA . PRO A 1 95 ? 4.941 1.556 10.984 1 81.69 95 PRO A CA 1
ATOM 734 C C . PRO A 1 95 ? 4.488 2.982 10.68 1 81.69 95 PRO A C 1
ATOM 736 O O . PRO A 1 95 ? 3.785 3.215 9.695 1 81.69 95 PRO A O 1
ATOM 739 N N . ARG A 1 96 ? 4.918 3.928 11.438 1 80.56 96 ARG A N 1
ATOM 740 C CA . ARG A 1 96 ? 4.484 5.309 11.258 1 80.56 96 ARG A CA 1
ATOM 741 C C . ARG A 1 96 ? 5.168 5.949 10.047 1 80.56 96 ARG A C 1
ATOM 743 O O . ARG A 1 96 ? 4.75 7.008 9.586 1 80.56 96 ARG A O 1
ATOM 750 N N . VAL A 1 97 ? 6.168 5.242 9.516 1 83.38 97 VAL A N 1
ATOM 751 C CA . VAL A 1 97 ? 6.938 5.777 8.391 1 83.38 97 VAL A CA 1
ATOM 752 C C . VAL A 1 97 ? 6.402 5.215 7.082 1 83.38 97 VAL A C 1
ATOM 754 O O . VAL A 1 97 ? 6.688 5.746 6.008 1 83.38 97 VAL A O 1
ATOM 757 N N . VAL A 1 98 ? 5.602 4.18 7.094 1 80.38 98 VAL A N 1
ATOM 758 C CA . VAL A 1 98 ? 5.176 3.422 5.922 1 80.38 98 VAL A CA 1
ATOM 759 C C . VAL A 1 98 ? 4.445 4.344 4.949 1 80.38 98 VAL A C 1
ATOM 761 O O . VAL A 1 98 ? 4.727 4.332 3.748 1 80.38 98 VAL A O 1
ATOM 764 N N . PRO A 1 99 ? 3.609 5.242 5.477 1 72.31 99 PRO A N 1
ATOM 765 C CA . PRO A 1 99 ? 2.953 6.145 4.531 1 72.31 99 PRO A CA 1
ATOM 766 C C . PRO A 1 99 ? 3.941 7.047 3.797 1 72.31 99 PRO A C 1
ATOM 768 O O . PRO A 1 99 ? 3.736 7.371 2.623 1 72.31 99 PRO A O 1
ATOM 771 N N . LEU A 1 100 ? 4.98 7.402 4.477 1 76.5 100 LEU A N 1
ATOM 772 C CA . LEU A 1 100 ? 6 8.25 3.867 1 76.5 100 LEU A CA 1
ATOM 773 C C . LEU A 1 100 ? 6.777 7.492 2.803 1 76.5 100 LEU A C 1
ATOM 775 O O . LEU A 1 100 ? 7.125 8.055 1.761 1 76.5 100 LEU A O 1
ATOM 779 N N . VAL A 1 101 ? 7.102 6.254 3.1 1 76.06 101 VAL A N 1
ATOM 780 C CA . VAL A 1 101 ? 7.832 5.43 2.143 1 76.06 101 VAL A CA 1
ATOM 781 C C . VAL A 1 101 ? 7.012 5.27 0.865 1 76.06 101 VAL A C 1
ATOM 783 O O . VAL A 1 101 ? 7.547 5.387 -0.241 1 76.06 101 VAL A O 1
ATOM 786 N N . LEU A 1 102 ? 5.816 5.195 1.016 1 68.75 102 LEU A N 1
ATOM 787 C CA . LEU A 1 102 ? 4.898 5.023 -0.107 1 68.75 102 LEU A CA 1
ATOM 788 C C . LEU A 1 102 ? 4.898 6.258 -1.002 1 68.75 102 LEU A C 1
ATOM 790 O O . LEU A 1 102 ? 4.789 6.145 -2.225 1 68.75 102 LEU A O 1
ATOM 794 N N . THR A 1 103 ? 5.148 7.398 -0.391 1 65.88 103 THR A N 1
ATOM 795 C CA . THR A 1 103 ? 4.961 8.641 -1.132 1 65.88 103 THR A CA 1
ATOM 796 C C . THR A 1 103 ? 6.309 9.234 -1.537 1 65.88 103 THR A C 1
ATOM 798 O O . THR A 1 103 ? 6.383 10.023 -2.482 1 65.88 103 THR A O 1
ATOM 801 N N . ARG A 1 104 ? 7.414 8.859 -0.831 1 64.81 104 ARG A N 1
ATOM 802 C CA . ARG A 1 104 ? 8.664 9.586 -1.021 1 64.81 104 ARG A CA 1
ATOM 803 C C . ARG A 1 104 ? 9.789 8.641 -1.421 1 64.81 104 ARG A C 1
ATOM 805 O O . ARG A 1 104 ? 10.938 9.062 -1.569 1 64.81 104 ARG A O 1
ATOM 812 N N . ARG A 1 105 ? 9.609 7.453 -1.62 1 57.66 105 ARG A N 1
ATOM 813 C CA . ARG A 1 105 ? 10.656 6.457 -1.816 1 57.66 105 ARG A CA 1
ATOM 814 C C . ARG A 1 105 ? 11.469 6.754 -3.072 1 57.66 105 ARG A C 1
ATOM 816 O O . ARG A 1 105 ? 12.656 6.441 -3.137 1 57.66 105 ARG A O 1
ATOM 823 N N . SER A 1 106 ? 10.914 7.367 -3.99 1 58.38 106 SER A N 1
ATOM 824 C CA . SER A 1 106 ? 11.57 7.5 -5.285 1 58.38 106 SER A CA 1
ATOM 825 C C . SER A 1 10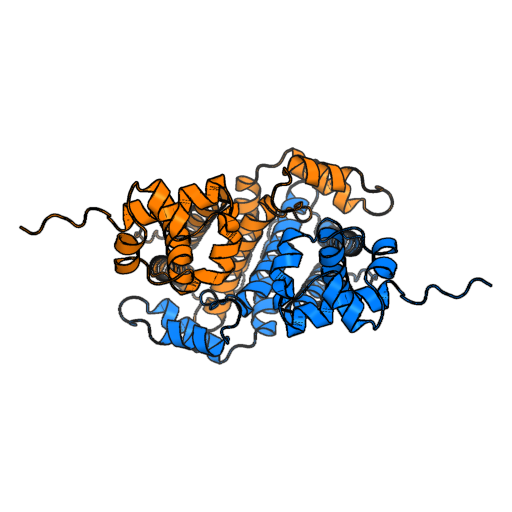6 ? 12.758 8.453 -5.211 1 58.38 106 SER A C 1
ATOM 827 O O . SER A 1 106 ? 13.594 8.484 -6.121 1 58.38 106 SER A O 1
ATOM 829 N N . ARG A 1 107 ? 13.008 9.023 -4.215 1 65.75 107 ARG A N 1
ATOM 830 C CA . ARG A 1 107 ? 14.016 10.078 -4.176 1 65.75 107 ARG A CA 1
ATOM 831 C C . ARG A 1 107 ? 15.25 9.633 -3.406 1 65.75 107 ARG A C 1
ATOM 833 O O . ARG A 1 107 ? 16.203 10.398 -3.256 1 65.75 107 ARG A O 1
ATOM 840 N N . SER A 1 108 ? 15.297 8.469 -3.07 1 73.12 108 SER A N 1
ATOM 841 C CA . SER A 1 108 ? 16.422 8.008 -2.262 1 73.12 108 SER A CA 1
ATOM 842 C C . SER A 1 108 ? 17.266 6.984 -3.02 1 73.12 108 SER A C 1
ATOM 844 O O . SER A 1 108 ? 16.719 6.07 -3.645 1 73.12 108 SER A O 1
ATOM 846 N N . PRO A 1 109 ? 18.578 7.16 -3.008 1 77.56 109 PRO A N 1
ATOM 847 C CA . PRO A 1 109 ? 19.453 6.191 -3.666 1 77.56 109 PRO A CA 1
ATOM 848 C C . PRO A 1 109 ? 19.281 4.773 -3.129 1 77.56 109 PRO A C 1
ATOM 850 O O . PRO A 1 109 ? 19.438 3.803 -3.873 1 77.56 109 PRO A O 1
ATOM 853 N N . ILE A 1 110 ? 19 4.707 -1.885 1 81.62 110 ILE A N 1
ATOM 854 C CA . ILE A 1 110 ? 18.875 3.383 -1.29 1 81.62 110 ILE A CA 1
ATOM 855 C C . ILE A 1 110 ? 17.672 2.66 -1.91 1 81.62 110 ILE A C 1
ATOM 857 O O . ILE A 1 110 ? 17.688 1.437 -2.059 1 81.62 110 ILE A O 1
ATOM 861 N N . VAL A 1 111 ? 16.719 3.373 -2.254 1 82.38 111 VAL A N 1
ATOM 862 C CA . VAL A 1 111 ? 15.555 2.797 -2.908 1 82.38 111 VAL A CA 1
ATOM 863 C C . VAL A 1 111 ? 15.938 2.289 -4.297 1 82.38 111 VAL A C 1
ATOM 865 O O . VAL A 1 111 ? 15.508 1.213 -4.715 1 82.38 111 VAL A O 1
ATOM 868 N N . ALA A 1 112 ? 16.781 3.082 -4.98 1 86.31 112 ALA A N 1
ATOM 869 C CA . ALA A 1 112 ? 17.266 2.658 -6.285 1 86.31 112 ALA A CA 1
ATOM 870 C C . ALA A 1 112 ? 18.125 1.396 -6.168 1 86.31 112 ALA A C 1
ATOM 872 O O . ALA A 1 112 ? 18.016 0.492 -7 1 86.31 112 ALA A O 1
ATOM 873 N N . ASP A 1 113 ? 18.922 1.384 -5.102 1 88.62 113 ASP A N 1
ATOM 874 C CA . ASP A 1 113 ? 19.766 0.217 -4.887 1 88.62 113 ASP A CA 1
ATOM 875 C C . ASP A 1 113 ? 18.922 -1.038 -4.656 1 88.62 113 ASP A C 1
ATOM 877 O O . ASP A 1 113 ? 19.234 -2.102 -5.203 1 88.62 113 ASP A O 1
ATOM 881 N N . PHE A 1 114 ? 17.953 -0.985 -3.896 1 87.88 114 PHE A N 1
ATOM 882 C CA . PHE A 1 114 ? 17.031 -2.088 -3.656 1 87.88 114 PHE A CA 1
ATOM 883 C C . PHE A 1 114 ? 16.359 -2.52 -4.949 1 87.88 114 PHE A C 1
ATOM 885 O O . PHE A 1 114 ? 16.312 -3.709 -5.266 1 87.88 114 PHE A O 1
ATOM 892 N N . GLY A 1 115 ? 15.789 -1.473 -5.605 1 90.81 115 GLY A N 1
ATOM 893 C CA . GLY A 1 115 ? 15.117 -1.774 -6.863 1 90.81 115 GLY A CA 1
ATOM 894 C C . GLY A 1 115 ? 16 -2.521 -7.844 1 90.81 115 GLY A C 1
ATOM 895 O O . GLY A 1 115 ? 15.57 -3.494 -8.461 1 90.81 115 GLY A O 1
ATOM 896 N N . GLU A 1 116 ? 17.219 -2.07 -7.926 1 92.56 116 GLU A N 1
ATOM 897 C CA . GLU A 1 116 ? 18.156 -2.691 -8.852 1 92.56 116 GLU A CA 1
ATOM 898 C C . GLU A 1 116 ? 18.469 -4.125 -8.438 1 92.56 116 GLU A C 1
ATOM 900 O O . GLU A 1 116 ? 18.531 -5.023 -9.289 1 92.56 116 GLU A O 1
ATOM 905 N N . ALA A 1 117 ? 18.688 -4.293 -7.16 1 93 117 ALA A N 1
ATOM 906 C CA . ALA A 1 117 ? 18.984 -5.637 -6.66 1 93 117 ALA A CA 1
ATOM 907 C C . ALA A 1 117 ? 17.797 -6.574 -6.91 1 93 117 ALA A C 1
ATOM 909 O O . ALA A 1 117 ? 17.984 -7.723 -7.316 1 93 117 ALA A O 1
ATOM 910 N N . MET A 1 118 ? 16.609 -6.109 -6.672 1 94.38 118 MET A N 1
ATOM 911 C CA . MET A 1 118 ? 15.398 -6.898 -6.895 1 94.38 118 MET A CA 1
ATOM 912 C C . MET A 1 118 ? 15.227 -7.227 -8.375 1 94.38 118 MET A C 1
ATOM 914 O O . MET A 1 118 ? 14.945 -8.375 -8.734 1 94.38 118 MET A O 1
ATOM 918 N N . LEU A 1 119 ? 15.453 -6.238 -9.18 1 95 119 LEU A N 1
ATOM 919 C CA . LEU A 1 119 ? 15.336 -6.441 -10.617 1 95 119 LEU A CA 1
ATOM 920 C C . LEU A 1 119 ? 16.375 -7.441 -11.117 1 95 119 LEU A C 1
ATOM 922 O O . LEU A 1 119 ? 16.078 -8.281 -11.969 1 95 119 LEU A O 1
ATOM 926 N N . ALA A 1 120 ? 17.547 -7.301 -10.609 1 94.75 120 ALA A N 1
ATOM 927 C CA . ALA A 1 120 ? 18.594 -8.242 -10.992 1 94.75 120 ALA A CA 1
ATOM 928 C C . ALA A 1 120 ? 18.203 -9.672 -10.617 1 94.75 120 ALA A C 1
ATOM 930 O O . ALA A 1 120 ? 18.422 -10.602 -11.406 1 94.75 120 ALA A O 1
ATOM 931 N N . ALA A 1 121 ? 17.688 -9.828 -9.461 1 95.06 121 ALA A N 1
ATOM 932 C CA . ALA A 1 121 ? 17.234 -11.148 -9.039 1 95.06 121 ALA A CA 1
ATOM 933 C C . ALA A 1 121 ? 16.109 -11.664 -9.93 1 95.06 121 ALA A C 1
ATOM 935 O O . ALA A 1 121 ? 16.156 -12.789 -10.43 1 95.06 121 ALA A O 1
ATOM 936 N N . LEU A 1 122 ? 15.109 -10.867 -10.211 1 95.81 122 LEU A N 1
ATOM 937 C CA . LEU A 1 122 ? 13.938 -11.258 -10.992 1 95.81 122 LEU A CA 1
ATOM 938 C C . LEU A 1 122 ? 14.32 -11.523 -12.445 1 95.81 122 LEU A C 1
ATOM 940 O O . LEU A 1 122 ? 13.734 -12.391 -13.094 1 95.81 122 LEU A O 1
ATOM 944 N N . ALA A 1 123 ? 15.289 -10.781 -12.945 1 95 123 ALA A N 1
ATOM 945 C CA . ALA A 1 123 ? 15.742 -10.961 -14.32 1 95 123 ALA A CA 1
ATOM 946 C C . ALA A 1 123 ? 16.312 -12.359 -14.523 1 95 123 ALA A C 1
ATOM 948 O O . ALA A 1 123 ? 16.219 -12.914 -15.625 1 95 123 ALA A O 1
ATOM 949 N N . ARG A 1 124 ? 16.859 -12.914 -13.516 1 93.75 124 ARG A N 1
ATOM 950 C CA . ARG A 1 124 ? 17.453 -14.242 -13.602 1 93.75 124 ARG A CA 1
ATOM 951 C C . ARG A 1 124 ? 16.375 -15.312 -13.727 1 93.75 124 ARG A C 1
ATOM 953 O O . ARG A 1 124 ? 16.688 -16.484 -14 1 93.75 124 ARG A O 1
ATOM 960 N N . SER A 1 125 ? 15.141 -14.969 -13.508 1 92.5 125 SER A N 1
ATOM 961 C CA . SER A 1 125 ? 14.047 -15.898 -13.781 1 92.5 125 SER A CA 1
ATOM 962 C C . SER A 1 125 ? 13.75 -15.977 -15.273 1 92.5 125 SER A C 1
ATOM 964 O O . SER A 1 125 ? 12.883 -16.75 -15.703 1 92.5 125 SER A O 1
ATOM 966 N N . GLY A 1 126 ? 14.406 -15.102 -16.094 1 93.12 126 GLY A N 1
ATOM 967 C CA . GLY A 1 126 ? 14.219 -15.102 -17.531 1 93.12 126 GLY A CA 1
ATOM 968 C C . GLY A 1 126 ? 13.305 -14 -18.016 1 93.12 126 GLY A C 1
ATOM 969 O O . GLY A 1 126 ? 13 -13.914 -19.219 1 93.12 126 GLY A O 1
ATOM 970 N N . ARG A 1 127 ? 12.875 -13.141 -17.188 1 94.44 127 ARG A N 1
ATOM 971 C CA . ARG A 1 127 ? 11.953 -12.062 -17.547 1 94.44 127 ARG A CA 1
ATOM 972 C C . ARG A 1 127 ? 12.719 -10.805 -17.953 1 94.44 127 ARG A C 1
ATOM 974 O O . ARG A 1 127 ? 13.812 -10.539 -17.453 1 94.44 127 ARG A O 1
ATOM 981 N N . SER A 1 128 ? 12.164 -10.133 -18.875 1 94.69 128 SER A N 1
ATOM 982 C CA . SER A 1 128 ? 12.703 -8.859 -19.328 1 94.69 128 SER A CA 1
ATOM 983 C C . SER A 1 128 ? 11.586 -7.902 -19.766 1 94.69 128 SER A C 1
ATOM 985 O O . SER A 1 128 ? 10.422 -8.289 -19.797 1 94.69 128 SER A O 1
ATOM 987 N N . GLY A 1 129 ? 11.953 -6.637 -19.891 1 93.19 129 GLY A N 1
ATOM 988 C CA . GLY A 1 129 ? 11 -5.66 -20.391 1 93.19 129 GLY A CA 1
ATOM 989 C C . GLY A 1 129 ? 9.75 -5.555 -19.547 1 93.19 129 GLY A C 1
ATOM 990 O O . GLY A 1 129 ? 9.836 -5.391 -18.328 1 93.19 129 GLY A O 1
ATOM 991 N N . HIS A 1 130 ? 8.633 -5.75 -20.172 1 94.25 130 HIS A N 1
ATOM 992 C CA . HIS A 1 130 ? 7.332 -5.574 -19.531 1 94.25 130 HIS A CA 1
ATOM 993 C C . HIS A 1 130 ? 7.094 -6.641 -18.469 1 94.25 130 HIS A C 1
ATOM 995 O O . HIS A 1 130 ? 6.602 -6.34 -17.375 1 94.25 130 HIS A O 1
ATOM 1001 N N . ALA A 1 131 ? 7.484 -7.867 -18.828 1 95.88 131 ALA A N 1
ATOM 1002 C CA . ALA A 1 131 ? 7.27 -8.945 -17.859 1 95.88 131 ALA A CA 1
ATOM 1003 C C . ALA A 1 131 ? 8.07 -8.719 -16.578 1 95.88 131 ALA A C 1
ATOM 1005 O O . ALA A 1 131 ? 7.609 -9.031 -15.484 1 95.88 131 ALA A O 1
ATOM 1006 N N . LEU A 1 132 ? 9.305 -8.18 -16.734 1 96 132 LEU A N 1
ATOM 1007 C CA . LEU A 1 132 ? 10.148 -7.859 -15.594 1 96 132 LEU A CA 1
ATOM 1008 C C . LEU A 1 132 ? 9.555 -6.699 -14.797 1 96 132 LEU A C 1
ATOM 1010 O O . LEU A 1 132 ? 9.555 -6.73 -13.562 1 96 132 LEU A O 1
ATOM 1014 N N . LEU A 1 133 ? 9.016 -5.699 -15.484 1 94.38 133 LEU A N 1
ATOM 1015 C CA . LEU A 1 133 ? 8.344 -4.57 -14.852 1 94.38 133 LEU A CA 1
ATOM 1016 C C . LEU A 1 133 ? 7.176 -5.047 -13.992 1 94.38 133 LEU A C 1
ATOM 1018 O O . LEU A 1 133 ? 7.066 -4.664 -12.82 1 94.38 133 LEU A O 1
ATOM 1022 N N . VAL A 1 134 ? 6.383 -5.926 -14.539 1 95.31 134 VAL A N 1
ATOM 1023 C CA . VAL A 1 134 ? 5.195 -6.41 -13.844 1 95.31 134 VAL A CA 1
ATOM 1024 C C . VAL A 1 134 ? 5.609 -7.215 -12.609 1 95.31 134 VAL A C 1
ATOM 1026 O O . VAL A 1 134 ? 5.039 -7.043 -11.531 1 95.31 134 VAL A O 1
ATOM 1029 N N . ALA A 1 135 ? 6.621 -8.062 -12.789 1 96.31 135 ALA A N 1
ATOM 1030 C CA . ALA A 1 135 ? 7.117 -8.852 -11.664 1 96.31 135 ALA A CA 1
ATOM 1031 C C . ALA A 1 135 ? 7.617 -7.945 -10.539 1 96.31 135 ALA A C 1
ATOM 1033 O O . ALA A 1 135 ? 7.305 -8.172 -9.367 1 96.31 135 ALA A O 1
ATOM 1034 N N . PHE A 1 136 ? 8.375 -6.957 -10.922 1 94.38 136 PHE A N 1
ATOM 1035 C CA . PHE A 1 136 ? 8.945 -6.012 -9.969 1 94.38 136 PHE A CA 1
ATOM 1036 C C . PHE A 1 136 ? 7.84 -5.258 -9.234 1 94.38 136 PHE A C 1
ATOM 1038 O O . PHE A 1 136 ? 7.855 -5.164 -8 1 94.38 136 PHE A O 1
ATOM 1045 N N . ARG A 1 137 ? 6.883 -4.777 -9.93 1 92.94 137 ARG A N 1
ATOM 1046 C CA . ARG A 1 137 ? 5.777 -4.031 -9.336 1 92.94 137 ARG A CA 1
ATOM 1047 C C . ARG A 1 137 ? 4.941 -4.926 -8.422 1 92.94 137 ARG A C 1
ATOM 1049 O O . ARG A 1 137 ? 4.461 -4.484 -7.379 1 92.94 137 ARG A O 1
ATOM 1056 N N . ALA A 1 138 ? 4.75 -6.137 -8.828 1 95.31 138 ALA A N 1
ATOM 1057 C CA . ALA A 1 138 ? 3.959 -7.062 -8.023 1 95.31 138 ALA A CA 1
ATOM 1058 C C . ALA A 1 138 ? 4.633 -7.348 -6.688 1 95.31 138 ALA A C 1
ATOM 1060 O O . ALA A 1 138 ? 3.984 -7.324 -5.641 1 95.31 138 ALA A O 1
ATOM 1061 N N . ILE A 1 139 ? 5.941 -7.586 -6.695 1 95.69 139 ILE A N 1
ATOM 1062 C CA . ILE A 1 139 ? 6.668 -7.883 -5.465 1 95.69 139 ILE A CA 1
ATOM 1063 C C . ILE A 1 139 ? 6.68 -6.652 -4.559 1 95.69 139 ILE A C 1
ATOM 1065 O O . ILE A 1 139 ? 6.426 -6.758 -3.357 1 95.69 139 ILE A O 1
ATOM 1069 N N . THR A 1 140 ? 6.98 -5.52 -5.121 1 91.81 140 THR A N 1
ATOM 1070 C CA . THR A 1 140 ? 7.027 -4.297 -4.328 1 91.81 140 THR A CA 1
ATOM 1071 C C . THR A 1 140 ? 5.645 -3.951 -3.781 1 91.81 140 THR A C 1
ATOM 1073 O O . THR A 1 140 ? 5.52 -3.49 -2.646 1 91.81 140 THR A O 1
ATOM 1076 N N . ALA A 1 141 ? 4.602 -4.191 -4.617 1 90.94 141 ALA A N 1
ATOM 1077 C CA . ALA A 1 141 ? 3.229 -4 -4.16 1 90.94 141 ALA A CA 1
ATOM 1078 C C . ALA A 1 141 ? 2.928 -4.883 -2.951 1 90.94 141 ALA A C 1
ATOM 1080 O O . ALA A 1 141 ? 2.32 -4.43 -1.978 1 90.94 141 ALA A O 1
ATOM 1081 N N . LEU A 1 142 ? 3.328 -6.102 -3.041 1 93.81 142 LEU A N 1
ATOM 1082 C CA . LEU A 1 142 ? 3.092 -7.047 -1.957 1 93.81 142 LEU A CA 1
ATOM 1083 C C . LEU A 1 142 ? 3.812 -6.609 -0.687 1 93.81 142 LEU A C 1
ATOM 1085 O O . LEU A 1 142 ? 3.238 -6.652 0.404 1 93.81 142 LEU A O 1
ATOM 1089 N N . ILE A 1 143 ? 5.066 -6.18 -0.822 1 92.06 143 ILE A N 1
ATOM 1090 C CA . ILE A 1 143 ? 5.852 -5.723 0.319 1 92.06 143 ILE A CA 1
ATOM 1091 C C . ILE A 1 143 ? 5.129 -4.566 1.009 1 92.06 143 ILE A C 1
ATOM 1093 O O . ILE A 1 143 ? 4.891 -4.609 2.217 1 92.06 143 ILE A O 1
ATOM 1097 N N . MET A 1 144 ? 4.762 -3.615 0.235 1 87 144 MET A N 1
ATOM 1098 C CA . MET A 1 144 ? 4.109 -2.434 0.793 1 87 144 MET A CA 1
ATOM 1099 C C . MET A 1 144 ? 2.74 -2.783 1.361 1 87 144 MET A C 1
ATOM 1101 O O . MET A 1 144 ? 2.361 -2.293 2.426 1 87 144 MET A O 1
ATOM 1105 N N . GLY A 1 145 ? 2.035 -3.561 0.599 1 87.19 145 GLY A N 1
ATOM 1106 C CA . GLY A 1 145 ? 0.714 -3.957 1.059 1 87.19 145 GLY A CA 1
ATOM 1107 C C . GLY A 1 145 ? 0.737 -4.68 2.393 1 87.19 145 GLY A C 1
ATOM 1108 O O . GLY A 1 145 ? -0.081 -4.398 3.27 1 87.19 145 GLY A O 1
ATOM 1109 N N . PHE A 1 146 ? 1.647 -5.586 2.592 1 89.5 146 PHE A N 1
ATOM 1110 C CA . PHE A 1 146 ? 1.747 -6.324 3.846 1 89.5 146 PHE A CA 1
ATOM 1111 C C . PHE A 1 146 ? 2.277 -5.43 4.957 1 89.5 146 PHE A C 1
ATOM 1113 O O . PHE A 1 146 ? 1.926 -5.605 6.125 1 89.5 146 PHE A O 1
ATOM 1120 N N . ALA A 1 147 ? 3.141 -4.5 4.594 1 84.88 147 ALA A N 1
ATOM 1121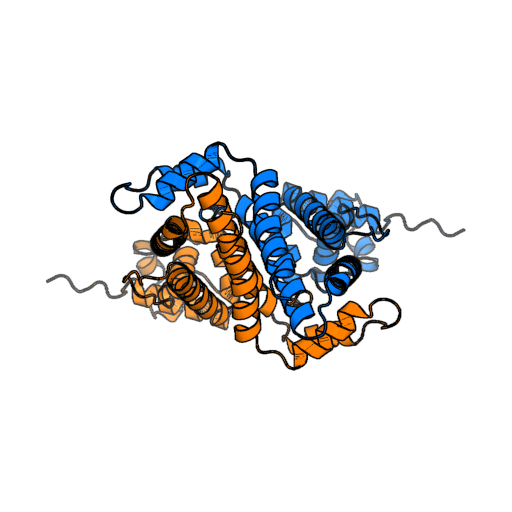 C CA . ALA A 1 147 ? 3.654 -3.574 5.598 1 84.88 147 ALA A CA 1
ATOM 1122 C C . ALA A 1 147 ? 2.541 -2.686 6.145 1 84.88 147 ALA A C 1
ATOM 1124 O O . ALA A 1 147 ? 2.561 -2.305 7.316 1 84.88 147 ALA A O 1
ATOM 1125 N N . GLN A 1 148 ? 1.649 -2.383 5.289 1 75 148 GLN A N 1
ATOM 1126 C CA . GLN A 1 148 ? 0.525 -1.543 5.688 1 75 148 GLN A CA 1
ATOM 1127 C C . GLN A 1 148 ? -0.507 -2.344 6.477 1 75 148 GLN A C 1
ATOM 1129 O O . GLN A 1 148 ? -1.268 -1.778 7.266 1 75 148 GLN A O 1
ATOM 1134 N N . GLY A 1 149 ? -0.771 -3.574 5.934 1 63.94 149 GLY A N 1
ATOM 1135 C CA . GLY A 1 149 ? -1.802 -4.395 6.547 1 63.94 149 GLY A CA 1
ATOM 1136 C C . GLY A 1 149 ? -1.646 -4.527 8.047 1 63.94 149 GLY A C 1
ATOM 1137 O O . GLY A 1 149 ? -2.635 -4.664 8.773 1 63.94 149 GLY A O 1
ATOM 1138 N N . GLU A 1 150 ? -0.321 -4.68 8.383 1 52.75 150 GLU A N 1
ATOM 1139 C CA . GLU A 1 150 ? -0.194 -4.715 9.836 1 52.75 150 GLU A CA 1
ATOM 1140 C C . GLU A 1 150 ? -0.714 -3.424 10.469 1 52.75 150 GLU A C 1
ATOM 1142 O O . GLU A 1 150 ? -1.163 -3.424 11.609 1 52.75 150 GLU A O 1
ATOM 1147 N N . LEU A 1 151 ? -0.444 -2.395 9.789 1 44.84 151 LEU A N 1
ATOM 1148 C CA . LEU A 1 151 ? -1.023 -1.132 10.234 1 44.84 151 LEU A CA 1
ATOM 1149 C C . LEU A 1 151 ? -2.525 -1.099 9.969 1 44.84 151 LEU A C 1
ATOM 1151 O O . LEU A 1 151 ? -3.273 -0.44 10.695 1 44.84 151 LEU A O 1
ATOM 1155 N N . ALA A 1 152 ? -2.773 -1.616 8.617 1 44.22 152 ALA A N 1
ATOM 1156 C CA . ALA A 1 152 ? -4.141 -1.655 8.102 1 44.22 152 ALA A CA 1
ATOM 1157 C C . ALA A 1 152 ? -4.652 -3.09 8.016 1 44.22 152 ALA A C 1
ATOM 1159 O O . ALA A 1 152 ? -4.293 -3.83 7.098 1 44.22 152 ALA A O 1
ATOM 1160 N N . GLY A 1 153 ? -4.457 -4.027 8.797 1 40.66 153 GLY A N 1
ATOM 1161 C CA . GLY A 1 153 ? -5.223 -5.234 8.516 1 40.66 153 GLY A CA 1
ATOM 1162 C C . GLY A 1 153 ? -6.43 -4.98 7.629 1 40.66 153 GLY A C 1
ATOM 1163 O O . GLY A 1 153 ? -6.836 -3.834 7.438 1 40.66 153 GLY A O 1
ATOM 1164 N N . PRO A 1 154 ? -6.844 -5.875 6.461 1 37.91 154 PRO A N 1
ATOM 1165 C CA . PRO A 1 154 ? -8.164 -5.473 5.957 1 37.91 154 PRO A CA 1
ATOM 1166 C C . PRO A 1 154 ? -8.938 -4.609 6.953 1 37.91 154 PRO A C 1
ATOM 1168 O O . PRO A 1 154 ? -9.953 -4.016 6.594 1 37.91 154 PRO A O 1
ATOM 1171 N N . LEU A 1 155 ? -8.539 -4.805 8.125 1 36.38 155 LEU A N 1
ATOM 1172 C CA . LEU A 1 155 ? -9.18 -4.242 9.305 1 36.38 155 LEU A CA 1
ATOM 1173 C C . LEU A 1 155 ? -8.336 -3.119 9.898 1 36.38 155 LEU A C 1
ATOM 1175 O O . LEU A 1 155 ? -8.555 -2.703 11.039 1 36.38 155 LEU A O 1
ATOM 1179 N N . ALA A 1 156 ? -7.336 -2.781 9.375 1 38 156 ALA A N 1
ATOM 1180 C CA . ALA A 1 156 ? -6.441 -1.866 10.086 1 38 156 ALA A CA 1
ATOM 1181 C C . ALA A 1 156 ? -7.137 -0.541 10.383 1 38 156 ALA A C 1
ATOM 1183 O O . ALA A 1 156 ? -7.965 -0.078 9.594 1 38 156 ALA A O 1
ATOM 1184 N N . THR A 1 157 ? -7.238 -0.215 11.641 1 36.09 157 THR A N 1
ATOM 1185 C CA . THR A 1 157 ? -7.75 0.882 12.453 1 36.09 157 THR A CA 1
ATOM 1186 C C . THR A 1 157 ? -7.133 2.209 12.023 1 36.09 157 THR A C 1
ATOM 1188 O O . THR A 1 157 ? -6.113 2.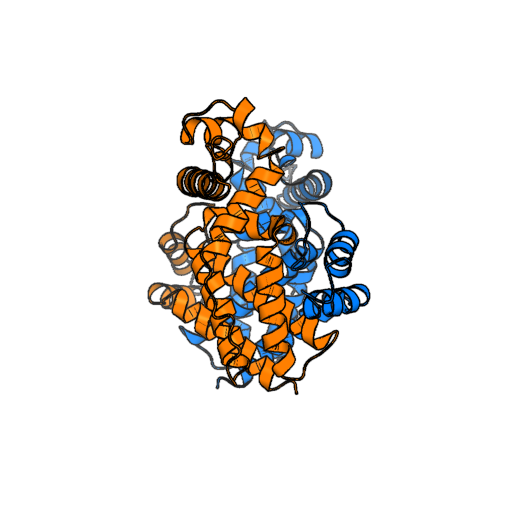229 11.328 1 36.09 157 THR A O 1
ATOM 1191 N N . SER A 1 158 ? -7.578 3.252 12.305 1 39.47 158 SER A N 1
ATOM 1192 C CA . SER A 1 158 ? -7.031 4.594 12.477 1 39.47 158 SER A CA 1
ATOM 1193 C C . SER A 1 158 ? -5.539 4.543 12.797 1 39.47 158 SER A C 1
ATOM 1195 O O . SER A 1 158 ? -5.062 3.586 13.414 1 39.47 158 SER A O 1
ATOM 1197 N N . ALA A 1 159 ? -4.637 5.129 12.062 1 45.44 159 ALA A N 1
ATOM 1198 C CA . ALA A 1 159 ? -3.299 5.402 12.578 1 45.44 159 ALA A CA 1
ATOM 1199 C C . ALA A 1 159 ? -3.254 5.246 14.102 1 45.44 159 ALA A C 1
ATOM 1201 O O . ALA A 1 159 ? -3.949 5.965 14.82 1 45.44 159 ALA A O 1
ATOM 1202 N N . GLY A 1 160 ? -2.922 3.994 14.586 1 53.78 160 GLY A N 1
ATOM 1203 C CA . GLY A 1 160 ? -2.701 3.826 16.016 1 53.78 160 GLY A CA 1
ATOM 1204 C C . GLY A 1 160 ? -3.469 2.66 16.609 1 53.78 160 GLY A C 1
ATOM 1205 O O . GLY A 1 160 ? -3.289 2.32 17.781 1 53.78 160 GLY A O 1
ATOM 1206 N N . GLU A 1 161 ? -4.445 2.152 15.781 1 60.69 161 GLU A N 1
ATOM 1207 C CA . GLU A 1 161 ? -5.199 1.096 16.453 1 60.69 161 GLU A CA 1
ATOM 1208 C C . GLU A 1 161 ? -4.406 -0.205 16.5 1 60.69 161 GLU A C 1
ATOM 1210 O O . GLU A 1 161 ? -3.83 -0.623 15.484 1 60.69 161 GLU A O 1
ATOM 1215 N N . PRO A 1 162 ? -4.406 -0.772 17.672 1 67.25 162 PRO A N 1
ATOM 1216 C CA . PRO A 1 162 ? -3.711 -2.053 17.812 1 67.25 162 PRO A CA 1
ATOM 1217 C C . PRO A 1 162 ? -4.324 -3.162 16.969 1 67.25 162 PRO A C 1
ATOM 1219 O O . PRO A 1 162 ? -5.539 -3.184 16.75 1 67.25 162 PRO A O 1
ATOM 1222 N N . ALA A 1 163 ? -3.539 -4.004 16.422 1 72.06 163 ALA A N 1
ATOM 1223 C CA . ALA A 1 163 ? -3.947 -5.133 15.586 1 72.06 163 ALA A CA 1
ATOM 1224 C C . ALA A 1 163 ? -5.062 -5.93 16.25 1 72.06 163 ALA A C 1
ATOM 1226 O O . ALA A 1 163 ? -5.996 -6.383 15.594 1 72.06 163 ALA A O 1
ATOM 1227 N N . ASP A 1 164 ? -5.012 -6.008 17.516 1 75.69 164 ASP A N 1
ATOM 1228 C CA . ASP A 1 164 ? -5.98 -6.793 18.281 1 75.69 164 ASP A CA 1
ATOM 1229 C C . ASP A 1 164 ? -7.375 -6.176 18.188 1 75.69 164 ASP A C 1
ATOM 1231 O O . ASP A 1 164 ? -8.375 -6.895 18.141 1 75.69 164 ASP A O 1
ATOM 1235 N N . GLU A 1 165 ? -7.375 -4.918 18.109 1 77.5 165 GLU A N 1
ATOM 1236 C CA . GLU A 1 165 ? -8.664 -4.238 18.031 1 77.5 165 GLU A CA 1
ATOM 1237 C C . GLU A 1 165 ? -9.32 -4.445 16.672 1 77.5 165 GLU A C 1
ATOM 1239 O O . GLU A 1 165 ? -10.539 -4.617 16.578 1 77.5 165 GLU A O 1
ATOM 1244 N N . VAL A 1 166 ? -8.523 -4.457 15.727 1 77.88 166 VAL A N 1
ATOM 1245 C CA . VAL A 1 166 ? -9.031 -4.652 14.375 1 77.88 166 VAL A CA 1
ATOM 1246 C C . VAL A 1 166 ? -9.555 -6.078 14.227 1 77.88 166 VAL A C 1
ATOM 1248 O O . VAL A 1 166 ? -10.648 -6.293 13.688 1 77.88 166 VAL A O 1
ATOM 1251 N N . ILE A 1 167 ? -8.812 -7.004 14.688 1 82.25 167 ILE A N 1
ATOM 1252 C CA . ILE A 1 167 ? -9.211 -8.406 14.633 1 82.25 167 ILE A CA 1
ATOM 1253 C C . ILE A 1 167 ? -10.539 -8.594 15.359 1 82.25 167 ILE A C 1
ATOM 1255 O O . ILE A 1 167 ? -11.438 -9.273 14.859 1 82.25 167 ILE A O 1
ATOM 1259 N N . GLU A 1 168 ? -10.633 -7.891 16.469 1 84 168 GLU A N 1
ATOM 1260 C CA . GLU A 1 168 ? -11.852 -8.039 17.266 1 84 168 GLU A CA 1
ATOM 1261 C C . GLU A 1 168 ? -13.047 -7.414 16.547 1 84 168 GLU A C 1
ATOM 1263 O O . GLU A 1 168 ? -14.164 -7.926 16.641 1 84 168 GLU A O 1
ATOM 1268 N N . ARG A 1 169 ? -12.812 -6.395 15.836 1 82.94 169 ARG A N 1
ATOM 1269 C CA . ARG A 1 169 ? -13.883 -5.754 15.078 1 82.94 169 ARG A CA 1
ATOM 1270 C C . ARG A 1 169 ? -14.438 -6.695 14.016 1 82.94 169 ARG A C 1
ATOM 1272 O O . ARG A 1 169 ? -15.648 -6.801 13.844 1 82.94 169 ARG A O 1
ATOM 1279 N N . PHE A 1 170 ? -13.594 -7.383 13.359 1 83.94 170 PHE A N 1
ATOM 1280 C CA . PHE A 1 170 ? -14.031 -8.305 12.32 1 83.94 170 PHE A CA 1
ATOM 1281 C C . PHE A 1 170 ? -14.633 -9.562 12.93 1 83.94 170 PHE A C 1
ATOM 1283 O O . PHE A 1 170 ? -15.602 -10.117 12.398 1 83.94 170 PHE A O 1
ATOM 1290 N N . ARG A 1 171 ? -14.062 -9.945 14.039 1 86.38 171 ARG A N 1
ATOM 1291 C CA . ARG A 1 171 ? -14.594 -11.125 14.719 1 86.38 171 ARG A CA 1
ATOM 1292 C C . ARG A 1 171 ? -16.016 -10.875 15.227 1 86.38 171 ARG A C 1
ATOM 1294 O O . ARG A 1 171 ? -16.797 -11.812 15.367 1 86.38 171 ARG A O 1
ATOM 1301 N N . SER A 1 172 ? -16.312 -9.602 15.484 1 88.38 172 SER A N 1
ATOM 1302 C CA . SER A 1 172 ? -17.594 -9.242 16.078 1 88.38 172 SER A CA 1
ATOM 1303 C C . SER A 1 172 ? -18.656 -9 15.016 1 88.38 172 SER A C 1
ATOM 1305 O O . SER A 1 172 ? -19.812 -8.719 15.328 1 88.38 172 SER A O 1
ATOM 1307 N N . LEU A 1 173 ? -18.281 -9.172 13.773 1 88.81 173 LEU A N 1
ATOM 1308 C CA . LEU A 1 173 ? -19.25 -9.023 12.688 1 88.81 173 LEU A CA 1
ATOM 1309 C C . LEU A 1 173 ? -20.297 -10.141 12.727 1 88.81 173 LEU A C 1
ATOM 1311 O O . LEU A 1 173 ? -20.016 -11.227 13.258 1 88.81 173 LEU A O 1
ATOM 1315 N N . PRO A 1 174 ? -21.5 -9.82 12.289 1 92.88 174 PRO A N 1
ATOM 1316 C CA . PRO A 1 174 ? -22.484 -10.891 12.227 1 92.88 174 PRO A CA 1
ATOM 1317 C C . PRO A 1 174 ? -22.047 -12.055 11.336 1 92.88 174 PRO A C 1
ATOM 1319 O O . PRO A 1 174 ? -21.922 -11.891 10.117 1 92.88 174 PRO A O 1
ATOM 1322 N N . ARG A 1 175 ? -21.875 -13.234 11.867 1 93.56 175 ARG A N 1
ATOM 1323 C CA . ARG A 1 175 ? -21.359 -14.406 11.172 1 93.56 175 ARG A CA 1
ATOM 1324 C C . ARG A 1 175 ? -22.266 -14.82 10.023 1 93.56 175 ARG A C 1
ATOM 1326 O O . ARG A 1 175 ? -21.828 -15.422 9.047 1 93.56 175 ARG A O 1
ATOM 1333 N N . ASP A 1 176 ? -23.5 -14.586 10.156 1 94.56 176 ASP A N 1
ATOM 1334 C CA . ASP A 1 176 ? -24.469 -14.977 9.133 1 94.56 176 ASP A CA 1
ATOM 1335 C C . ASP A 1 176 ? -24.25 -14.18 7.848 1 94.56 176 ASP A C 1
ATOM 1337 O O . ASP A 1 176 ? -24.469 -14.695 6.746 1 94.56 176 ASP A O 1
ATOM 1341 N N . ARG A 1 177 ? -23.766 -12.938 8.031 1 93.31 177 ARG A N 1
ATOM 1342 C CA . ARG A 1 177 ? -23.547 -12.062 6.879 1 93.31 177 ARG A CA 1
ATOM 1343 C C . ARG A 1 177 ? -22.094 -12.125 6.414 1 93.31 177 ARG A C 1
ATOM 1345 O O . ARG A 1 177 ? -21.828 -12.047 5.215 1 93.31 177 ARG A O 1
ATOM 1352 N N . TYR A 1 178 ? -21.219 -12.312 7.375 1 94.25 178 TYR A N 1
ATOM 1353 C CA . TYR A 1 178 ? -19.797 -12.203 7.047 1 94.25 178 TYR A CA 1
ATOM 1354 C C . TYR A 1 178 ? -19.016 -13.391 7.605 1 94.25 178 TYR A C 1
ATOM 1356 O O . TYR A 1 178 ? -18.047 -13.211 8.359 1 94.25 178 TYR A O 1
ATOM 1364 N N . PRO A 1 179 ? -19.391 -14.633 7.23 1 95.5 179 PRO A N 1
ATOM 1365 C CA . PRO A 1 179 ? -18.703 -15.805 7.781 1 95.5 179 PRO A CA 1
ATOM 1366 C C . PRO A 1 179 ? -17.219 -15.836 7.43 1 95.5 179 PRO A C 1
ATOM 1368 O O . PRO A 1 179 ? -16.391 -16.234 8.258 1 95.5 179 PRO A O 1
ATOM 1371 N N . GLY A 1 180 ? -16.859 -15.445 6.238 1 94.94 180 GLY A N 1
ATOM 1372 C CA . GLY A 1 180 ? -15.461 -15.445 5.824 1 94.94 180 GLY A CA 1
ATOM 1373 C C . GLY A 1 180 ? -14.594 -14.5 6.633 1 94.94 180 GLY A C 1
ATOM 1374 O O . GLY A 1 180 ? -13.492 -14.867 7.051 1 94.94 180 GLY A O 1
ATOM 1375 N N . LEU A 1 181 ? -15.117 -13.344 6.863 1 92.69 181 LEU A N 1
ATOM 1376 C CA . LEU A 1 181 ? -14.367 -12.344 7.617 1 92.69 181 LEU A CA 1
ATOM 1377 C C . LEU A 1 181 ? -14.164 -12.789 9.062 1 92.69 181 LEU A C 1
ATOM 1379 O O . LEU A 1 181 ? -13.086 -12.609 9.625 1 92.69 181 LEU A O 1
ATOM 1383 N N . VAL A 1 182 ? -15.188 -13.336 9.648 1 92.69 182 VAL A N 1
ATOM 1384 C CA . VAL A 1 182 ? -15.086 -13.828 11.016 1 92.69 182 VAL A CA 1
ATOM 1385 C C . VAL A 1 182 ? -14.062 -14.953 11.086 1 92.69 182 VAL A C 1
ATOM 1387 O O . VAL A 1 182 ? -13.227 -14.984 11.992 1 92.69 182 VAL A O 1
ATOM 1390 N N . ASP A 1 183 ? -14.102 -15.828 10.102 1 93.44 183 ASP A N 1
ATOM 1391 C CA . ASP A 1 183 ? -13.188 -16.969 10.07 1 93.44 183 ASP A CA 1
ATOM 1392 C C . ASP A 1 183 ? -11.734 -16.516 9.969 1 93.44 183 ASP A C 1
ATOM 1394 O O . ASP A 1 183 ? -10.867 -17.016 10.688 1 93.44 183 ASP A O 1
ATOM 1398 N N . ILE A 1 184 ? -11.5 -15.594 9.133 1 92 184 ILE A N 1
ATOM 1399 C CA . ILE A 1 184 ? -10.109 -15.203 8.945 1 92 184 ILE A CA 1
ATOM 1400 C C . ILE A 1 184 ? -9.656 -14.336 10.117 1 92 184 ILE A C 1
ATOM 1402 O O . ILE A 1 184 ? -8.461 -14.297 10.438 1 92 184 ILE A O 1
ATOM 1406 N N . ALA A 1 185 ? -10.578 -13.641 10.742 1 90.75 185 ALA A N 1
ATOM 1407 C CA . ALA A 1 185 ? -10.227 -12.914 11.961 1 90.75 185 ALA A CA 1
ATOM 1408 C C . ALA A 1 185 ? -9.742 -13.875 13.047 1 90.75 185 ALA A C 1
ATOM 1410 O O . ALA A 1 185 ? -8.789 -13.578 13.773 1 90.75 185 ALA A O 1
ATOM 1411 N N . GLU A 1 186 ? -10.398 -14.984 13.125 1 90.62 186 GLU A N 1
ATOM 1412 C CA . GLU A 1 186 ? -9.977 -16.016 14.07 1 90.62 186 GLU A CA 1
ATOM 1413 C C . GLU A 1 186 ? -8.586 -16.547 13.719 1 90.62 186 GLU A C 1
ATOM 1415 O O . GLU A 1 186 ? -7.742 -16.719 14.602 1 90.62 186 GLU A O 1
ATOM 1420 N N . ALA A 1 187 ? -8.383 -16.766 12.492 1 92.56 187 ALA A N 1
ATOM 1421 C CA . ALA A 1 187 ? -7.078 -17.25 12.039 1 92.56 187 ALA A CA 1
ATOM 1422 C C . ALA A 1 187 ? -5.996 -16.203 12.289 1 92.56 187 ALA A C 1
ATOM 1424 O O . ALA A 1 187 ? -4.863 -16.547 12.633 1 92.56 187 ALA A O 1
ATOM 1425 N N . ALA A 1 188 ? -6.348 -14.961 12.109 1 89.81 188 ALA A N 1
ATOM 1426 C CA . ALA A 1 188 ? -5.402 -13.852 12.25 1 89.81 188 ALA A CA 1
ATOM 1427 C C . ALA A 1 188 ? -4.922 -13.719 13.695 1 89.81 188 ALA A C 1
ATOM 1429 O O . ALA A 1 188 ? -3.781 -13.32 13.945 1 89.81 188 ALA A O 1
ATOM 1430 N N . ARG A 1 189 ? -5.766 -14.062 14.586 1 87.12 189 ARG A N 1
ATOM 1431 C CA . ARG A 1 189 ? -5.422 -13.953 16 1 87.12 189 ARG A CA 1
ATOM 1432 C C . ARG A 1 189 ? -4.215 -14.828 16.344 1 87.12 189 ARG A C 1
ATOM 1434 O O . ARG A 1 189 ? -3.414 -14.477 17.203 1 87.12 189 ARG A O 1
ATOM 1441 N N . GLU A 1 190 ? -4.125 -15.867 15.625 1 88.75 190 GLU A N 1
ATOM 1442 C CA . GLU A 1 190 ? -3.08 -16.844 15.938 1 88.75 190 GLU A CA 1
ATOM 1443 C C . GLU A 1 190 ? -1.936 -16.75 14.93 1 88.75 190 GLU A C 1
ATOM 1445 O O . GLU A 1 190 ? -0.944 -17.484 15.055 1 88.75 190 GLU A O 1
ATOM 1450 N N . SER A 1 191 ? -2.059 -15.891 14.047 1 89 191 SER A N 1
ATOM 1451 C CA . SER A 1 191 ? -1.09 -15.875 12.961 1 89 191 SER A CA 1
ATOM 1452 C C . SER A 1 191 ? 0.086 -14.961 13.273 1 89 191 SER A C 1
ATOM 1454 O O . SER A 1 191 ? -0.034 -14.047 14.094 1 89 191 SER A O 1
ATOM 1456 N N . ASP A 1 192 ? 1.191 -15.25 12.672 1 90.75 192 ASP A N 1
ATOM 1457 C CA . ASP A 1 192 ? 2.406 -14.438 12.711 1 90.75 192 ASP A CA 1
ATOM 1458 C C . ASP A 1 192 ? 2.545 -13.594 11.453 1 90.75 192 ASP A C 1
ATOM 1460 O O . ASP A 1 192 ? 2.578 -14.125 10.336 1 90.75 192 ASP A O 1
ATOM 1464 N N . PRO A 1 193 ? 2.666 -12.328 11.625 1 89.56 193 PRO A N 1
ATOM 1465 C CA . PRO A 1 193 ? 2.715 -11.445 10.461 1 89.56 193 PRO A CA 1
ATOM 1466 C C . PRO A 1 193 ? 3.85 -11.797 9.5 1 89.56 193 PRO A C 1
ATOM 1468 O O . PRO A 1 193 ? 3.688 -11.703 8.281 1 89.56 193 PRO A O 1
ATOM 1471 N N . GLU A 1 194 ? 5.004 -12.133 10.102 1 93.12 194 GLU A N 1
ATOM 1472 C CA . GLU A 1 194 ? 6.117 -12.492 9.227 1 93.12 194 GLU A CA 1
ATOM 1473 C C . GLU A 1 194 ? 5.82 -13.773 8.453 1 93.12 194 GLU A C 1
ATOM 1475 O O . GLU A 1 194 ? 6.18 -13.898 7.281 1 93.12 194 GLU A O 1
ATOM 1480 N N . ARG A 1 195 ? 5.23 -14.711 9.117 1 94.56 195 ARG A N 1
ATOM 1481 C CA . ARG A 1 195 ? 4.832 -15.93 8.43 1 94.56 195 ARG A CA 1
ATOM 1482 C C . ARG A 1 195 ? 3.85 -15.633 7.301 1 94.56 195 ARG A C 1
ATOM 1484 O O . ARG A 1 195 ? 3.971 -16.172 6.203 1 94.56 195 ARG A O 1
ATOM 1491 N N . GLU A 1 196 ? 2.852 -14.781 7.594 1 93.81 196 GLU A N 1
ATOM 1492 C CA . GLU A 1 196 ? 1.882 -14.383 6.574 1 93.81 196 GLU A CA 1
ATOM 1493 C C . GLU A 1 196 ? 2.576 -13.773 5.359 1 93.81 196 GLU A C 1
ATOM 1495 O O . GLU A 1 196 ? 2.27 -14.133 4.219 1 93.81 196 GLU A O 1
ATOM 1500 N N . PHE A 1 197 ? 3.51 -12.906 5.621 1 95 197 PHE A N 1
ATOM 1501 C CA . PHE A 1 197 ? 4.207 -12.242 4.527 1 95 197 PHE A CA 1
ATOM 1502 C C . PHE A 1 197 ? 5.004 -13.25 3.701 1 95 197 PHE A C 1
ATOM 1504 O O . PHE A 1 197 ? 4.93 -13.25 2.471 1 95 197 PHE A O 1
ATOM 1511 N N . ARG A 1 198 ? 5.777 -14.062 4.395 1 96.88 198 ARG A N 1
ATOM 1512 C CA . ARG A 1 198 ? 6.59 -15.062 3.707 1 96.88 198 ARG A CA 1
ATOM 1513 C C . ARG A 1 198 ? 5.73 -15.961 2.826 1 96.88 198 ARG A C 1
ATOM 1515 O O . ARG A 1 198 ? 6.074 -16.219 1.671 1 96.88 198 ARG A O 1
ATOM 1522 N N . GLU A 1 199 ? 4.621 -16.375 3.344 1 96.38 199 GLU A N 1
ATOM 1523 C CA . GLU A 1 199 ? 3.74 -17.25 2.588 1 96.38 199 GLU A CA 1
ATOM 1524 C C . GLU A 1 199 ? 3.086 -16.516 1.422 1 96.38 199 GLU A C 1
ATOM 1526 O O . GLU A 1 199 ? 2.916 -17.078 0.34 1 96.38 199 GLU A O 1
ATOM 1531 N N . GLY A 1 200 ? 2.641 -15.219 1.659 1 96.75 200 GLY A N 1
ATOM 1532 C CA . GLY A 1 200 ? 2.141 -14.414 0.56 1 96.75 200 GLY A CA 1
ATOM 1533 C C . GLY A 1 200 ? 3.162 -14.211 -0.544 1 96.75 200 GLY A C 1
ATOM 1534 O O . GLY A 1 200 ? 2.826 -14.281 -1.728 1 96.75 200 GLY A O 1
ATOM 1535 N N . LEU A 1 201 ? 4.379 -13.953 -0.121 1 97.44 201 LEU A N 1
ATOM 1536 C CA . LEU A 1 201 ? 5.469 -13.773 -1.074 1 97.44 201 LEU A CA 1
ATOM 1537 C C . LEU A 1 201 ? 5.707 -15.055 -1.869 1 97.44 201 LEU A C 1
ATOM 1539 O O . LEU A 1 201 ? 5.934 -15.008 -3.08 1 97.44 201 LEU A O 1
ATOM 1543 N N . GLU A 1 202 ? 5.656 -16.219 -1.231 1 96.88 202 GLU A N 1
ATOM 1544 C CA . GLU A 1 202 ? 5.863 -17.5 -1.909 1 96.88 202 GLU A CA 1
ATOM 1545 C C . GLU A 1 202 ? 4.789 -17.734 -2.969 1 96.88 202 GLU A C 1
ATOM 1547 O O . GLU A 1 202 ? 5.07 -18.312 -4.023 1 96.88 202 GLU A O 1
ATOM 1552 N N . LEU A 1 203 ? 3.57 -17.359 -2.654 1 96.31 203 LEU A N 1
ATOM 1553 C CA . LEU A 1 203 ? 2.51 -17.484 -3.65 1 96.31 203 LEU A CA 1
ATOM 1554 C C . LEU A 1 203 ? 2.865 -16.703 -4.918 1 96.31 203 LEU A C 1
ATOM 1556 O O . LEU A 1 203 ? 2.717 -17.234 -6.027 1 96.31 203 LEU A O 1
ATOM 1560 N N . LEU A 1 204 ? 3.324 -15.453 -4.73 1 96.88 204 LEU A N 1
ATOM 1561 C CA . LEU A 1 204 ? 3.691 -14.625 -5.875 1 96.88 204 LEU A CA 1
ATOM 1562 C C . LEU A 1 204 ? 4.891 -15.211 -6.609 1 96.88 204 LEU A C 1
ATOM 1564 O O . LEU A 1 204 ? 4.895 -15.289 -7.84 1 96.88 204 LEU A O 1
ATOM 1568 N N . LEU A 1 205 ? 5.91 -15.695 -5.859 1 96.44 205 LEU A N 1
ATOM 1569 C CA . LEU A 1 205 ? 7.102 -16.281 -6.461 1 96.44 205 LEU A CA 1
ATOM 1570 C C . LEU A 1 205 ? 6.762 -17.562 -7.215 1 96.44 205 LEU A C 1
ATOM 1572 O O . LEU A 1 205 ? 7.352 -17.844 -8.258 1 96.44 205 LEU A O 1
ATOM 1576 N N . ASP A 1 206 ? 5.801 -18.328 -6.68 1 94.75 206 ASP A N 1
ATOM 1577 C CA . ASP A 1 206 ? 5.324 -19.516 -7.383 1 94.75 206 ASP A CA 1
ATOM 1578 C C . ASP A 1 206 ? 4.703 -19.141 -8.727 1 94.75 206 ASP A C 1
ATOM 1580 O O . ASP A 1 206 ? 4.922 -19.828 -9.727 1 94.75 206 ASP A O 1
ATOM 1584 N N . GLY A 1 207 ? 3.955 -18.078 -8.742 1 94.88 207 GLY A N 1
ATOM 1585 C CA . GLY A 1 207 ? 3.377 -17.594 -9.992 1 94.88 207 GLY A CA 1
ATOM 1586 C C . GLY A 1 207 ? 4.418 -17.141 -10.992 1 94.88 207 GLY A C 1
ATOM 1587 O O . GLY A 1 207 ? 4.262 -17.344 -12.195 1 94.88 207 GLY A O 1
ATOM 1588 N N . LEU A 1 208 ? 5.48 -16.531 -10.5 1 92.69 208 LEU A N 1
ATOM 1589 C CA . LEU A 1 208 ? 6.566 -16.047 -11.352 1 92.69 208 LEU A CA 1
ATOM 1590 C C . LEU A 1 208 ? 7.336 -17.219 -11.961 1 92.69 208 LEU A C 1
ATOM 1592 O O . LEU A 1 208 ? 7.898 -17.078 -13.055 1 92.69 208 LEU A O 1
ATOM 1596 N N . SER A 1 209 ? 7.336 -18.297 -11.273 1 88.31 209 SER A N 1
ATOM 1597 C CA . SER A 1 209 ? 8.062 -19.469 -11.766 1 88.31 209 SER A CA 1
ATOM 1598 C C . SER A 1 209 ? 7.262 -20.219 -12.828 1 88.31 209 SER A C 1
ATOM 1600 O O . SER A 1 209 ? 7.836 -20.906 -13.664 1 88.31 209 SER A O 1
ATOM 1602 N N . ARG A 1 210 ? 5.914 -20.141 -12.773 1 74.06 210 ARG A N 1
ATOM 1603 C CA . ARG A 1 210 ? 5.055 -20.844 -13.727 1 74.06 210 ARG A CA 1
ATOM 1604 C C . ARG A 1 210 ? 4.934 -20.047 -15.031 1 74.06 210 ARG A C 1
ATOM 1606 O O . ARG A 1 210 ? 4.797 -20.641 -16.109 1 74.06 210 ARG A O 1
ATOM 1613 N N . ALA A 1 211 ? 4.742 -18.781 -14.891 1 61.44 211 ALA A N 1
ATOM 1614 C CA . ALA A 1 211 ? 4.434 -17.938 -16.047 1 61.44 211 ALA A CA 1
ATOM 1615 C C . ALA A 1 211 ? 5.582 -17.953 -17.047 1 61.44 211 ALA A C 1
ATOM 1617 O O . ALA A 1 211 ? 5.543 -17.219 -18.047 1 61.44 211 ALA A O 1
ATOM 1618 N N . ARG A 1 212 ? 6.562 -18.969 -17.109 1 49.53 212 ARG A N 1
ATOM 1619 C CA . ARG A 1 212 ? 7.539 -19.109 -18.188 1 49.53 212 ARG A CA 1
ATOM 1620 C C . ARG A 1 212 ? 6.926 -19.781 -19.406 1 49.53 212 ARG A C 1
ATOM 1622 O O . ARG A 1 212 ? 6.043 -20.641 -19.266 1 49.53 212 ARG A O 1
ATOM 1629 N N . MET B 1 1 ? -45.375 12.773 6.5 1 34.41 1 MET B N 1
ATOM 1630 C CA . MET B 1 1 ? -44.281 12.438 5.582 1 34.41 1 MET B CA 1
ATOM 1631 C C . MET B 1 1 ? -43.094 13.352 5.801 1 34.41 1 MET B C 1
ATOM 1633 O O . MET B 1 1 ? -43.188 14.57 5.609 1 34.41 1 MET B O 1
ATOM 1637 N N . GLY B 1 2 ? -42.156 13.172 6.777 1 38.59 2 GLY B N 1
ATOM 1638 C CA . GLY B 1 2 ? -41.156 14.125 7.199 1 38.59 2 GLY B CA 1
ATOM 1639 C C . GLY B 1 2 ? -40.281 14.602 6.059 1 38.59 2 GLY B C 1
ATOM 1640 O O . GLY B 1 2 ? -40.219 13.977 5 1 38.59 2 GLY B O 1
ATOM 1641 N N . ARG B 1 3 ? -40.125 15.82 5.953 1 44.69 3 ARG B N 1
ATOM 1642 C CA . ARG B 1 3 ? -39.281 16.391 4.902 1 44.69 3 ARG B CA 1
ATOM 1643 C C . ARG B 1 3 ? -38.031 15.547 4.676 1 44.69 3 ARG B C 1
ATOM 1645 O O . ARG B 1 3 ? -37.344 15.195 5.629 1 44.69 3 ARG B O 1
ATOM 1652 N N . PRO B 1 4 ? -37.938 14.75 3.635 1 46.12 4 PRO B N 1
ATOM 1653 C CA . PRO B 1 4 ? -36.75 13.922 3.381 1 46.12 4 PRO B CA 1
ATOM 1654 C C . PRO B 1 4 ? -35.438 14.625 3.75 1 46.12 4 PRO B C 1
ATOM 1656 O O . PRO B 1 4 ? -35.312 15.836 3.574 1 46.12 4 PRO B O 1
ATOM 1659 N N . PRO B 1 5 ? -34.594 14.141 4.668 1 53.06 5 PRO B N 1
ATOM 1660 C CA . PRO B 1 5 ? -33.438 14.898 5.086 1 53.06 5 PRO B CA 1
ATOM 1661 C C . PRO B 1 5 ? -32.625 15.461 3.906 1 53.06 5 PRO B C 1
ATOM 1663 O O . PRO B 1 5 ? -32.625 14.875 2.824 1 53.06 5 PRO B O 1
ATOM 1666 N N . LYS B 1 6 ? -32.625 16.719 3.775 1 57.09 6 LYS B N 1
ATOM 1667 C CA . LYS B 1 6 ? -32.062 17.531 2.693 1 57.09 6 LYS B CA 1
ATOM 1668 C C . LYS B 1 6 ? -30.734 16.969 2.223 1 57.09 6 LYS B C 1
ATOM 1670 O O . LYS B 1 6 ? -30.375 17.094 1.052 1 57.09 6 LYS B O 1
ATOM 1675 N N . PHE B 1 7 ? -29.984 16.266 3.117 1 70.12 7 PHE B N 1
ATOM 1676 C CA . PHE B 1 7 ? -28.688 15.797 2.617 1 70.12 7 PHE B CA 1
ATOM 1677 C C . PHE B 1 7 ? -28.594 14.273 2.711 1 70.12 7 PHE B C 1
ATOM 1679 O O . PHE B 1 7 ? -28.75 13.703 3.791 1 70.12 7 PHE B O 1
ATOM 1686 N N . SER B 1 8 ? -28.781 13.586 1.586 1 78.75 8 SER B N 1
ATOM 1687 C CA . SER B 1 8 ? -28.594 12.141 1.573 1 78.75 8 SER B CA 1
ATOM 1688 C C . SER B 1 8 ? -27.125 11.781 1.796 1 78.75 8 SER B C 1
ATOM 1690 O O . SER B 1 8 ? -26.234 12.586 1.539 1 78.75 8 SER B O 1
ATOM 1692 N N . ARG B 1 9 ? -26.938 10.68 2.529 1 82.5 9 ARG B N 1
ATOM 1693 C CA . ARG B 1 9 ? -25.594 10.172 2.736 1 82.5 9 ARG B CA 1
ATOM 1694 C C . ARG B 1 9 ? -24.812 10.117 1.421 1 82.5 9 ARG B C 1
ATOM 1696 O O . ARG B 1 9 ? -23.625 10.406 1.385 1 82.5 9 ARG B O 1
ATOM 1703 N N . ALA B 1 10 ? -25.562 9.914 0.421 1 85.75 10 ALA B N 1
ATOM 1704 C CA . ALA B 1 10 ? -24.938 9.836 -0.9 1 85.75 10 ALA B CA 1
ATOM 1705 C C . ALA B 1 10 ? -24.422 11.195 -1.351 1 85.75 10 ALA B C 1
ATOM 1707 O O . ALA B 1 10 ? -23.328 11.297 -1.922 1 85.75 10 ALA B O 1
ATOM 1708 N N . ARG B 1 11 ? -25.141 12.156 -1.112 1 87.5 11 ARG B N 1
ATOM 1709 C CA . ARG B 1 11 ? -24.734 13.5 -1.483 1 87.5 11 ARG B CA 1
ATOM 1710 C C . ARG B 1 11 ? -23.516 13.945 -0.674 1 87.5 11 ARG B C 1
ATOM 1712 O O . ARG B 1 11 ? -22.609 14.594 -1.206 1 87.5 11 ARG B O 1
ATOM 1719 N N . LEU B 1 12 ? -23.531 13.609 0.575 1 89.06 12 LEU B N 1
ATOM 1720 C CA . LEU B 1 12 ? -22.406 13.906 1.439 1 89.06 12 LEU B CA 1
ATOM 1721 C C . LEU B 1 12 ? -21.141 13.227 0.936 1 89.06 12 LEU B C 1
ATOM 1723 O O . LEU B 1 12 ? -20.078 13.852 0.864 1 89.06 12 LEU B O 1
ATOM 1727 N N . GLN B 1 13 ? -21.297 12 0.537 1 90.06 13 GLN B N 1
ATOM 1728 C CA . GLN B 1 13 ? -20.188 11.203 0.036 1 90.06 13 GLN B CA 1
ATOM 1729 C C . GLN B 1 13 ? -19.609 11.805 -1.248 1 90.06 13 GLN B C 1
ATOM 1731 O O . GLN B 1 13 ? -18.406 11.977 -1.376 1 90.06 13 GLN B O 1
ATOM 1736 N N . GLU B 1 14 ? -20.531 12.18 -2.064 1 91.81 14 GLU B N 1
ATOM 1737 C CA . GLU B 1 14 ? -20.109 12.734 -3.352 1 91.81 14 GLU B CA 1
ATOM 1738 C C . GLU B 1 14 ? -19.391 14.062 -3.172 1 91.81 14 GLU B C 1
ATOM 1740 O O . GLU B 1 14 ? -18.359 14.312 -3.809 1 91.81 14 GLU B O 1
ATOM 1745 N N . ALA B 1 15 ? -19.922 14.844 -2.336 1 92.81 15 ALA B N 1
ATOM 1746 C CA . ALA B 1 15 ? -19.328 16.156 -2.088 1 92.81 15 ALA B CA 1
ATOM 1747 C C . ALA B 1 15 ? -17.969 16.016 -1.41 1 92.81 15 ALA B C 1
ATOM 1749 O O . ALA B 1 15 ? -17.016 16.719 -1.766 1 92.81 15 ALA B O 1
ATOM 1750 N N . ALA B 1 16 ? -17.906 15.156 -0.451 1 93.19 16 ALA B N 1
ATOM 1751 C CA . ALA B 1 16 ? -16.656 14.93 0.259 1 93.19 16 ALA B CA 1
ATOM 1752 C C . ALA B 1 16 ? -15.578 14.414 -0.687 1 93.19 16 ALA B C 1
ATOM 1754 O O . ALA B 1 16 ? -14.43 14.867 -0.643 1 93.19 16 ALA B O 1
ATOM 1755 N N . LEU B 1 17 ? -15.961 13.492 -1.491 1 93.81 17 LEU B N 1
ATOM 1756 C CA . LEU B 1 17 ? -15.023 12.922 -2.459 1 93.81 17 LEU B CA 1
ATOM 1757 C C . LEU B 1 17 ? -14.539 13.984 -3.436 1 93.81 17 LEU B C 1
ATOM 1759 O O . LEU B 1 17 ? -13.352 14.047 -3.752 1 93.81 17 LEU B O 1
ATOM 1763 N N . ALA B 1 18 ? -15.43 14.82 -3.871 1 93.81 18 ALA B N 1
ATOM 1764 C CA . ALA B 1 18 ? -15.07 15.898 -4.797 1 93.81 18 ALA B CA 1
ATOM 1765 C C . ALA B 1 18 ? -14.062 16.844 -4.164 1 93.81 18 ALA B C 1
ATOM 1767 O O . ALA B 1 18 ? -13.141 17.328 -4.836 1 93.81 18 ALA B O 1
ATOM 1768 N N . LEU B 1 19 ? -14.227 17.109 -2.934 1 93.12 19 LEU B N 1
ATOM 1769 C CA . LEU B 1 19 ? -13.297 17.969 -2.215 1 93.12 19 LEU B CA 1
ATOM 1770 C C . LEU B 1 19 ? -11.898 17.375 -2.18 1 93.12 19 LEU B C 1
ATOM 1772 O O . LEU B 1 19 ? -10.914 18.062 -2.426 1 93.12 19 LEU B O 1
ATOM 1776 N N . VAL B 1 20 ? -11.844 16.094 -1.944 1 90.81 20 VAL B N 1
ATOM 1777 C CA . VAL B 1 20 ? -10.555 15.43 -1.853 1 90.81 20 VAL B CA 1
ATOM 1778 C C . VAL B 1 20 ? -9.922 15.336 -3.238 1 90.81 20 VAL B C 1
ATOM 1780 O O . VAL B 1 20 ? -8.711 15.531 -3.391 1 90.81 20 VAL B O 1
ATOM 1783 N N . ASP B 1 21 ? -10.75 15.094 -4.18 1 90.12 21 ASP B N 1
ATOM 1784 C CA . ASP B 1 21 ? -10.25 15.008 -5.547 1 90.12 21 ASP B CA 1
ATOM 1785 C C . ASP B 1 21 ? -9.625 16.328 -5.984 1 90.12 21 ASP B C 1
ATOM 1787 O O . ASP B 1 21 ? -8.594 16.344 -6.664 1 90.12 21 ASP B O 1
ATOM 1791 N N . GLU B 1 22 ? -10.242 17.359 -5.559 1 89.88 22 GLU B N 1
ATOM 1792 C CA . GLU B 1 22 ? -9.828 18.688 -6.012 1 89.88 22 GLU B CA 1
ATOM 1793 C C . GLU B 1 22 ? -8.703 19.234 -5.141 1 89.88 22 GLU B C 1
ATOM 1795 O O . GLU B 1 22 ? -7.75 19.828 -5.648 1 89.88 22 GLU B O 1
ATOM 1800 N N . HIS B 1 23 ? -8.773 19.016 -3.801 1 87.88 23 HIS B N 1
ATOM 1801 C CA . HIS B 1 23 ? -7.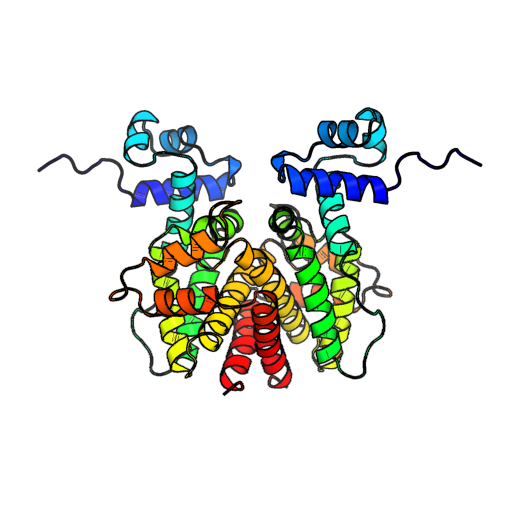887 19.75 -2.906 1 87.88 23 HIS B CA 1
ATOM 1802 C C . HIS B 1 23 ? -7.043 18.797 -2.062 1 87.88 23 HIS B C 1
ATOM 1804 O O . HIS B 1 23 ? -6.219 19.25 -1.257 1 87.88 23 HIS B O 1
ATOM 1810 N N . GLY B 1 24 ? -7.199 17.562 -2.301 1 85.06 24 GLY B N 1
ATOM 1811 C CA . GLY B 1 24 ? -6.5 16.625 -1.431 1 85.06 24 GLY B CA 1
ATOM 1812 C C . GLY B 1 24 ? -7.148 16.469 -0.069 1 85.06 24 GLY B C 1
ATOM 1813 O O . GLY B 1 24 ? -8.195 17.078 0.194 1 85.06 24 GLY B O 1
ATOM 1814 N N . LEU B 1 25 ? -6.52 15.68 0.784 1 82.62 25 LEU B N 1
ATOM 1815 C CA . LEU B 1 25 ? -7.066 15.383 2.102 1 82.62 25 LEU B CA 1
ATOM 1816 C C . LEU B 1 25 ? -7.082 16.625 2.977 1 82.62 25 LEU B C 1
ATOM 1818 O O . LEU B 1 25 ? -7.941 16.766 3.852 1 82.62 25 LEU B O 1
ATOM 1822 N N . GLU B 1 26 ? -6.207 17.438 2.701 1 79.62 26 GLU B N 1
ATOM 1823 C CA . GLU B 1 26 ? -6.125 18.688 3.465 1 79.62 26 GLU B CA 1
ATOM 1824 C C . GLU B 1 26 ? -7.336 19.578 3.203 1 79.62 26 GLU B C 1
ATOM 1826 O O . GLU B 1 26 ? -7.672 20.438 4.023 1 79.62 26 GLU B O 1
ATOM 1831 N N . GLY B 1 27 ? -7.918 19.344 2.133 1 86.69 27 GLY B N 1
ATOM 1832 C CA . GLY B 1 27 ? -9.078 20.156 1.773 1 86.69 27 GLY B CA 1
ATOM 1833 C C . GLY B 1 27 ? -10.367 19.641 2.377 1 86.69 27 GLY B C 1
ATOM 1834 O O . GLY B 1 27 ? -11.422 20.266 2.232 1 86.69 27 GLY B O 1
ATOM 1835 N N . LEU B 1 28 ? -10.266 18.531 3.002 1 89.44 28 LEU B N 1
ATOM 1836 C CA . LEU B 1 28 ? -11.461 17.906 3.572 1 89.44 28 LEU B CA 1
ATOM 1837 C C . LEU B 1 28 ? -11.711 18.406 4.988 1 89.44 28 LEU B C 1
ATOM 1839 O O . LEU B 1 28 ? -10.977 18.062 5.918 1 89.44 28 LEU B O 1
ATOM 1843 N N . SER B 1 29 ? -12.703 19.234 5.156 1 90.38 29 SER B N 1
ATOM 1844 C CA . SER B 1 29 ? -13.125 19.75 6.457 1 90.38 29 SER B CA 1
ATOM 1845 C C . SER B 1 29 ? -14.641 19.891 6.523 1 90.38 29 SER B C 1
ATOM 1847 O O . SER B 1 29 ? -15.312 19.906 5.492 1 90.38 29 SER B O 1
ATOM 1849 N N . MET B 1 30 ? -15.07 20.016 7.777 1 89.25 30 MET B N 1
ATOM 1850 C CA . MET B 1 30 ? -16.5 20.203 7.973 1 89.25 30 MET B CA 1
ATOM 1851 C C . MET B 1 30 ? -16.969 21.516 7.324 1 89.25 30 MET B C 1
ATOM 1853 O O . MET B 1 30 ? -18.016 21.547 6.672 1 89.25 30 MET B O 1
ATOM 1857 N N . ARG B 1 31 ? -16.156 22.469 7.488 1 90.5 31 ARG B N 1
ATOM 1858 C CA . ARG B 1 31 ? -16.484 23.781 6.922 1 90.5 31 ARG B CA 1
ATOM 1859 C C . ARG B 1 31 ? -16.5 23.719 5.398 1 90.5 31 ARG B C 1
ATOM 1861 O O . ARG B 1 31 ? -17.438 24.234 4.77 1 90.5 31 ARG B O 1
ATOM 1868 N N . ALA B 1 32 ? -15.555 23.109 4.82 1 93 32 ALA B N 1
ATOM 1869 C CA . ALA B 1 32 ? -15.484 22.984 3.367 1 93 32 ALA B CA 1
ATOM 1870 C C . ALA B 1 32 ? -16.656 22.172 2.822 1 93 32 ALA B C 1
ATOM 1872 O O . ALA B 1 32 ? -17.219 22.5 1.78 1 93 32 ALA B O 1
ATOM 1873 N N . LEU B 1 33 ? -16.969 21.094 3.477 1 92.75 33 LEU B N 1
ATOM 1874 C CA . LEU B 1 33 ? -18.062 20.25 3.047 1 92.75 33 LEU B CA 1
ATOM 1875 C C . LEU B 1 33 ? -19.391 21.016 3.121 1 92.75 33 LEU B C 1
ATOM 1877 O O . LEU B 1 33 ? -20.203 20.938 2.197 1 92.75 33 LEU B O 1
ATOM 1881 N N . ALA B 1 34 ? -19.578 21.703 4.223 1 91.12 34 ALA B N 1
ATOM 1882 C CA . ALA B 1 34 ? -20.781 22.516 4.379 1 91.12 34 ALA B CA 1
ATOM 1883 C C . ALA B 1 34 ? -20.906 23.531 3.252 1 91.12 34 ALA B C 1
ATOM 1885 O O . ALA B 1 34 ? -21.984 23.688 2.664 1 91.12 34 ALA B O 1
ATOM 1886 N N . SER B 1 35 ? -19.828 24.172 3.012 1 92.56 35 SER B N 1
ATOM 1887 C CA . SER B 1 35 ? -19.797 25.172 1.949 1 92.56 35 SER B CA 1
ATOM 1888 C C . SER B 1 35 ? -20.141 24.547 0.596 1 92.56 35 SER B C 1
ATOM 1890 O O . SER B 1 35 ? -20.922 25.109 -0.169 1 92.56 35 SER B O 1
ATOM 1892 N N . ALA B 1 36 ? -19.547 23.438 0.296 1 91.88 36 ALA B N 1
ATOM 1893 C CA . ALA B 1 36 ? -19.781 22.734 -0.967 1 91.88 36 ALA B CA 1
ATOM 1894 C C . ALA B 1 36 ? -21.25 22.344 -1.12 1 91.88 36 ALA B C 1
ATOM 1896 O O . ALA B 1 36 ? -21.766 22.297 -2.234 1 91.88 36 ALA B O 1
ATOM 1897 N N . LEU B 1 37 ? -21.875 22.125 -0.043 1 91.25 37 LEU B N 1
ATOM 1898 C CA . LEU B 1 37 ? -23.266 21.656 -0.065 1 91.25 37 LEU B CA 1
ATOM 1899 C C . LEU B 1 37 ? -24.234 22.828 0.099 1 91.25 37 LEU B C 1
ATOM 1901 O O . LEU B 1 37 ? -25.453 22.641 0.059 1 91.25 37 LEU B O 1
ATOM 1905 N N . GLY B 1 38 ? -23.672 23.984 0.334 1 90.44 38 GLY B N 1
ATOM 1906 C CA . GLY B 1 38 ? -24.5 25.172 0.479 1 90.44 38 GLY B CA 1
ATOM 1907 C C . GLY B 1 38 ? -25.297 25.188 1.776 1 90.44 38 GLY B C 1
ATOM 1908 O O . GLY B 1 38 ? -26.453 25.594 1.796 1 90.44 38 GLY B O 1
ATOM 1909 N N . THR B 1 39 ? -24.703 24.562 2.729 1 86.69 39 THR B N 1
ATOM 1910 C CA . THR B 1 39 ? -25.359 24.516 4.031 1 86.69 39 THR B CA 1
ATOM 1911 C C . THR B 1 39 ? -24.391 24.969 5.129 1 86.69 39 THR B C 1
ATOM 1913 O O . THR B 1 39 ? -23.234 25.281 4.855 1 86.69 39 THR B O 1
ATOM 1916 N N . GLY B 1 40 ? -24.906 25.203 6.375 1 81.62 40 GLY B N 1
ATOM 1917 C CA . GLY B 1 40 ? -24.047 25.516 7.508 1 81.62 40 GLY B CA 1
ATOM 1918 C C . GLY B 1 40 ? -23.469 24.281 8.18 1 81.62 40 GLY B C 1
ATOM 1919 O O . GLY B 1 40 ? -24.031 23.188 8.062 1 81.62 40 GLY B O 1
ATOM 1920 N N . PRO B 1 41 ? -22.297 24.359 8.82 1 80 41 PRO B N 1
ATOM 1921 C CA . PRO B 1 41 ? -21.641 23.219 9.477 1 80 41 PRO B CA 1
ATOM 1922 C C . PRO B 1 41 ? -22.531 22.547 10.523 1 80 41 PRO B C 1
ATOM 1924 O O . PRO B 1 41 ? -22.438 21.328 10.711 1 80 41 PRO B O 1
ATOM 1927 N N . MET B 1 42 ? -23.375 23.266 11.133 1 80.88 42 MET B N 1
ATOM 1928 C CA . MET B 1 42 ? -24.219 22.734 12.195 1 80.88 42 MET B CA 1
ATOM 1929 C C . MET B 1 42 ? -25.156 21.656 11.664 1 80.88 42 MET B C 1
ATOM 1931 O O . MET B 1 42 ? -25.469 20.688 12.359 1 80.88 42 MET B O 1
ATOM 1935 N N . THR B 1 43 ? -25.594 21.828 10.445 1 80.38 43 THR B N 1
ATOM 1936 C CA . THR B 1 43 ? -26.484 20.859 9.812 1 80.38 43 THR B CA 1
ATOM 1937 C C . THR B 1 43 ? -25.766 19.547 9.531 1 80.38 43 THR B C 1
ATOM 1939 O O . THR B 1 43 ? -26.375 18.484 9.578 1 80.38 43 THR B O 1
ATOM 1942 N N . LEU B 1 44 ? -24.438 19.594 9.305 1 83.69 44 LEU B N 1
ATOM 1943 C CA . LEU B 1 44 ? -23.641 18.422 8.938 1 83.69 44 LEU B CA 1
ATOM 1944 C C . LEU B 1 44 ? -23.297 17.594 10.172 1 83.69 44 LEU B C 1
ATOM 1946 O O . LEU B 1 44 ? -23.141 16.375 10.07 1 83.69 44 LEU B O 1
ATOM 1950 N N . TYR B 1 45 ? -23.297 18.234 11.312 1 80.88 45 TYR B N 1
ATOM 1951 C CA . TYR B 1 45 ? -22.875 17.562 12.539 1 80.88 45 TYR B CA 1
ATOM 1952 C C . TYR B 1 45 ? -23.875 16.484 12.938 1 80.88 45 TYR B C 1
ATOM 1954 O O . TYR B 1 45 ? -23.531 15.555 13.68 1 80.88 45 TYR B O 1
ATOM 1962 N N . ASN B 1 46 ? -25.062 16.547 12.359 1 78.88 46 ASN B N 1
ATOM 1963 C CA . ASN B 1 46 ? -26.047 15.492 12.57 1 78.88 46 ASN B CA 1
ATOM 1964 C C . ASN B 1 46 ? -25.719 14.25 11.758 1 78.88 46 ASN B C 1
ATOM 1966 O O . ASN B 1 46 ? -26.188 13.148 12.078 1 78.88 46 ASN B O 1
ATOM 1970 N N . HIS B 1 47 ? -24.875 14.484 10.789 1 82.94 47 HIS B N 1
ATOM 1971 C CA . HIS B 1 47 ? -24.594 13.391 9.859 1 82.94 47 HIS B CA 1
ATOM 1972 C C . HIS B 1 47 ? -23.141 12.93 10 1 82.94 47 HIS B C 1
ATOM 1974 O O . HIS B 1 47 ? -22.828 11.766 9.711 1 82.94 47 HIS B O 1
ATOM 1980 N N . VAL B 1 48 ? -22.328 13.867 10.312 1 83.44 48 VAL B N 1
ATOM 1981 C CA . VAL B 1 48 ? -20.891 13.617 10.453 1 83.44 48 VAL B CA 1
ATOM 1982 C C . VAL B 1 48 ? -20.406 14.195 11.781 1 83.44 48 VAL B C 1
ATOM 1984 O O . VAL B 1 48 ? -20.438 15.406 11.992 1 83.44 48 VAL B O 1
ATOM 1987 N N . ALA B 1 49 ? -19.922 13.352 12.57 1 81.44 49 ALA B N 1
ATOM 1988 C CA . ALA B 1 49 ? -19.641 13.758 13.945 1 81.44 49 ALA B CA 1
ATOM 1989 C C . ALA B 1 49 ? -18.234 14.344 14.062 1 81.44 49 ALA B C 1
ATOM 1991 O O . ALA B 1 49 ? -17.984 15.211 14.906 1 81.44 49 ALA B O 1
ATOM 1992 N N . ASN B 1 50 ? -17.328 13.789 13.266 1 82.38 50 ASN B N 1
ATOM 1993 C CA . ASN B 1 50 ? -15.938 14.203 13.391 1 82.38 50 ASN B CA 1
ATOM 1994 C C . ASN B 1 50 ? -15.164 13.953 12.094 1 82.38 50 ASN B C 1
ATOM 1996 O O . ASN B 1 50 ? -15.727 13.492 11.109 1 82.38 50 ASN B O 1
ATOM 2000 N N . ARG B 1 51 ? -13.969 14.312 12.125 1 82.19 51 ARG B N 1
ATOM 2001 C CA . ARG B 1 51 ? -13.102 14.211 10.961 1 82.19 51 ARG B CA 1
ATOM 2002 C C . ARG B 1 51 ? -12.984 12.758 10.492 1 82.19 51 ARG B C 1
ATOM 2004 O O . ARG B 1 51 ? -12.938 12.492 9.289 1 82.19 51 ARG B O 1
ATOM 2011 N N . GLU B 1 52 ? -12.969 11.961 11.375 1 81.19 52 GLU B N 1
ATOM 2012 C CA . GLU B 1 52 ? -12.859 10.547 11.031 1 81.19 52 GLU B CA 1
ATOM 2013 C C . GLU B 1 52 ? -14.078 10.078 10.242 1 81.19 52 GLU B C 1
ATOM 2015 O O . GLU B 1 52 ? -13.938 9.305 9.289 1 81.19 52 GLU B O 1
ATOM 2020 N N . ASP B 1 53 ? -15.156 10.547 10.648 1 84.31 53 ASP B N 1
ATOM 2021 C CA . ASP B 1 53 ? -16.375 10.203 9.938 1 84.31 53 ASP B CA 1
ATOM 2022 C C . ASP B 1 53 ? -16.359 10.742 8.508 1 84.31 53 ASP B C 1
ATOM 2024 O O . ASP B 1 53 ? -16.844 10.094 7.586 1 84.31 53 ASP B O 1
ATOM 2028 N N . LEU B 1 54 ? -15.836 11.891 8.352 1 86.56 54 LEU B N 1
ATOM 2029 C CA . LEU B 1 54 ? -15.695 12.5 7.035 1 86.56 54 LEU B CA 1
ATOM 2030 C C . LEU B 1 54 ? -14.781 11.656 6.145 1 86.56 54 LEU B C 1
ATOM 2032 O O . LEU B 1 54 ? -15.078 11.453 4.965 1 86.56 54 LEU B O 1
ATOM 2036 N N . GLU B 1 55 ? -13.766 11.18 6.707 1 86.25 55 GLU B N 1
ATOM 2037 C CA . GLU B 1 55 ? -12.82 10.359 5.969 1 86.25 55 GLU B CA 1
ATOM 2038 C C . GLU B 1 55 ? -13.453 9.031 5.547 1 86.25 55 GLU B C 1
ATOM 2040 O O . GLU B 1 55 ? -13.211 8.547 4.441 1 86.25 55 GLU B O 1
ATOM 2045 N N . VAL B 1 56 ? -14.227 8.516 6.426 1 85.19 56 VAL B N 1
ATOM 2046 C CA . VAL B 1 56 ? -14.914 7.266 6.129 1 85.19 56 VAL B CA 1
ATOM 2047 C C . VAL B 1 56 ? -15.891 7.477 4.973 1 85.19 56 VAL B C 1
ATOM 2049 O O . VAL B 1 56 ? -16.031 6.613 4.102 1 85.19 56 VAL B O 1
ATOM 2052 N N . LEU B 1 57 ? -16.5 8.633 4.926 1 86.62 57 LEU B N 1
ATOM 2053 C CA . LEU B 1 57 ? -17.406 8.969 3.842 1 86.62 57 LEU B CA 1
ATOM 2054 C C . LEU B 1 57 ? -16.688 8.953 2.496 1 86.62 57 LEU B C 1
ATOM 2056 O O . LEU B 1 57 ? -17.234 8.469 1.502 1 86.62 57 LEU B O 1
ATOM 2060 N N . VAL B 1 58 ? -15.57 9.445 2.494 1 89.75 58 VAL B N 1
ATOM 2061 C CA . VAL B 1 58 ? -14.781 9.508 1.265 1 89.75 58 VAL B CA 1
ATOM 2062 C C . VAL B 1 58 ? -14.398 8.102 0.822 1 89.75 58 VAL B C 1
ATOM 2064 O O . VAL B 1 58 ? -14.523 7.758 -0.357 1 89.75 58 VAL B O 1
ATOM 2067 N N . VAL B 1 59 ? -13.992 7.309 1.778 1 86.94 59 VAL B N 1
ATOM 2068 C CA . VAL B 1 59 ? -13.609 5.934 1.487 1 86.94 59 VAL B CA 1
ATOM 2069 C C . VAL B 1 59 ? -14.805 5.172 0.917 1 86.94 59 VAL B C 1
ATOM 2071 O O . VAL B 1 59 ? -14.68 4.477 -0.094 1 86.94 59 VAL B O 1
ATOM 2074 N N . GLU B 1 60 ? -15.891 5.355 1.517 1 87.44 60 GLU B N 1
ATOM 2075 C CA . GLU B 1 60 ? -17.109 4.684 1.075 1 87.44 60 GLU B CA 1
ATOM 2076 C C . GLU B 1 60 ? -17.516 5.129 -0.327 1 87.44 60 GLU B C 1
ATOM 2078 O O . GLU B 1 60 ? -17.953 4.32 -1.139 1 87.44 60 GLU B O 1
ATOM 2083 N N . ALA B 1 61 ? -17.391 6.379 -0.551 1 90.19 61 ALA B N 1
ATOM 2084 C CA . ALA B 1 61 ? -17.734 6.922 -1.86 1 90.19 61 ALA B CA 1
ATOM 2085 C C . ALA B 1 61 ? -16.906 6.277 -2.965 1 90.19 61 ALA B C 1
ATOM 2087 O O . ALA B 1 61 ? -17.438 5.926 -4.023 1 90.19 61 ALA B O 1
ATOM 2088 N N . VAL B 1 62 ? -15.656 6.094 -2.73 1 89.75 62 VAL B N 1
ATOM 2089 C CA . VAL B 1 62 ? -14.75 5.52 -3.723 1 89.75 62 VAL B CA 1
ATOM 2090 C C . VAL B 1 62 ? -15.078 4.043 -3.92 1 89.75 62 VAL B C 1
ATOM 2092 O O . VAL B 1 62 ? -15.219 3.578 -5.055 1 89.75 62 VAL B O 1
ATOM 2095 N N . LEU B 1 63 ? -15.25 3.361 -2.812 1 86.88 63 LEU B N 1
ATOM 2096 C CA . LEU B 1 63 ? -15.438 1.919 -2.898 1 86.88 63 LEU B CA 1
ATOM 2097 C C . LEU B 1 63 ? -16.828 1.588 -3.443 1 86.88 63 LEU B C 1
ATOM 2099 O O . LEU B 1 63 ? -17.031 0.52 -4.023 1 86.88 63 LEU B O 1
ATOM 2103 N N . ALA B 1 64 ? -17.734 2.502 -3.236 1 86.62 64 ALA B N 1
ATOM 2104 C CA . ALA B 1 64 ? -19.078 2.314 -3.781 1 86.62 64 ALA B CA 1
ATOM 2105 C C . ALA B 1 64 ? -19.047 2.311 -5.309 1 86.62 64 ALA B C 1
ATOM 2107 O O . ALA B 1 64 ? -19.984 1.818 -5.945 1 86.62 64 ALA B O 1
ATOM 2108 N N . GLN B 1 65 ? -18.094 2.869 -5.824 1 88.62 65 GLN B N 1
ATOM 2109 C CA . GLN B 1 65 ? -17.953 2.881 -7.277 1 88.62 65 GLN B CA 1
ATOM 2110 C C . GLN B 1 65 ? -17.531 1.508 -7.801 1 88.62 65 GLN B C 1
ATOM 2112 O O . GLN B 1 65 ? -17.625 1.243 -9 1 88.62 65 GLN B O 1
ATOM 2117 N N . ALA B 1 66 ? -16.922 0.729 -6.922 1 85.62 66 ALA B N 1
ATOM 2118 C CA . ALA B 1 66 ? -16.562 -0.633 -7.309 1 85.62 66 ALA B CA 1
ATOM 2119 C C . ALA B 1 66 ? -17.797 -1.521 -7.406 1 85.62 66 ALA B C 1
ATOM 2121 O O . ALA B 1 66 ? -18.469 -1.775 -6.402 1 85.62 66 ALA B O 1
ATOM 2122 N N . GLN B 1 67 ? -18.281 -1.8 -8.531 1 78.5 67 GLN B N 1
ATOM 2123 C CA . GLN B 1 67 ? -19.422 -2.678 -8.758 1 78.5 67 GLN B CA 1
ATOM 2124 C C . GLN B 1 67 ? -18.969 -4.082 -9.141 1 78.5 67 GLN B C 1
ATOM 2126 O O . GLN B 1 67 ? -18.125 -4.254 -10.031 1 78.5 67 GLN B O 1
ATOM 2131 N N . TRP B 1 68 ? -19.234 -4.984 -8.281 1 74.12 68 TRP B N 1
ATOM 2132 C CA . TRP B 1 68 ? -18.953 -6.367 -8.656 1 74.12 68 TRP B CA 1
ATOM 2133 C C . TRP B 1 68 ? -20.219 -7.215 -8.602 1 74.12 68 TRP B C 1
ATOM 2135 O O . TRP B 1 68 ? -21.188 -6.852 -7.938 1 74.12 68 TRP B O 1
ATOM 2145 N N . SER B 1 69 ? -20.219 -8.156 -9.484 1 70.38 69 SER B N 1
ATOM 2146 C CA . SER B 1 69 ? -21.359 -9.062 -9.555 1 70.38 69 SER B CA 1
ATOM 2147 C C . SER B 1 69 ? -21.484 -9.883 -8.273 1 70.38 69 SER B C 1
ATOM 2149 O O . SER B 1 69 ? -20.484 -10.266 -7.664 1 70.38 69 SER B O 1
ATOM 2151 N N . ARG B 1 70 ? -22.578 -9.82 -7.656 1 66 70 ARG B N 1
ATOM 2152 C CA . ARG B 1 70 ? -22.828 -10.633 -6.469 1 66 70 ARG B CA 1
ATOM 2153 C C . ARG B 1 70 ? -22.953 -12.109 -6.828 1 66 70 ARG B C 1
ATOM 2155 O O . ARG B 1 70 ? -22.875 -12.977 -5.957 1 66 70 ARG B O 1
ATOM 2162 N N . GLY B 1 71 ? -22.953 -12.328 -8.094 1 65.25 71 GLY B N 1
ATOM 2163 C CA . GLY B 1 71 ? -23.094 -13.719 -8.492 1 65.25 71 GLY B CA 1
ATOM 2164 C C . GLY B 1 71 ? -21.781 -14.438 -8.656 1 65.25 71 GLY B C 1
ATOM 2165 O O . GLY B 1 71 ? -20.75 -13.812 -8.938 1 65.25 71 GLY B O 1
ATOM 2166 N N . CYS B 1 72 ? -21.672 -15.602 -7.918 1 67.62 72 CYS B N 1
ATOM 2167 C CA . CYS B 1 72 ? -20.531 -16.5 -8.047 1 67.62 72 CYS B CA 1
ATOM 2168 C C . CYS B 1 72 ? -20.531 -17.203 -9.398 1 67.62 72 CYS B C 1
ATOM 2170 O O . CYS B 1 72 ? -21.562 -17.703 -9.844 1 67.62 72 CYS B O 1
ATOM 2172 N N . SER B 1 73 ? -19.453 -16.844 -10.102 1 77.06 73 SER B N 1
ATOM 2173 C CA . SER B 1 73 ? -19.266 -17.703 -11.266 1 77.06 73 SER B CA 1
ATOM 2174 C C . SER B 1 73 ? -18.734 -19.078 -10.867 1 77.06 73 SER B C 1
ATOM 2176 O O . SER B 1 73 ? -18.531 -19.344 -9.688 1 77.06 73 SER B O 1
ATOM 2178 N N . ASP B 1 74 ? -18.641 -19.953 -11.797 1 83.19 74 ASP B N 1
ATOM 2179 C CA . ASP B 1 74 ? -18.109 -21.297 -11.531 1 83.19 74 ASP B CA 1
ATOM 2180 C C . ASP B 1 74 ? -16.578 -21.266 -11.43 1 83.19 74 ASP B C 1
ATOM 2182 O O . ASP B 1 74 ? -15.961 -22.281 -11.125 1 83.19 74 ASP B O 1
ATOM 2186 N N . ASP B 1 75 ? -16.047 -20.141 -11.586 1 92.94 75 ASP B N 1
ATOM 2187 C CA . ASP B 1 75 ? -14.594 -20.016 -11.547 1 92.94 75 ASP B CA 1
ATOM 2188 C C . ASP B 1 75 ? -14.148 -18.984 -10.5 1 92.94 75 ASP B C 1
ATOM 2190 O O . ASP B 1 75 ? -14.297 -17.781 -10.711 1 92.94 75 ASP B O 1
ATOM 2194 N N . TRP B 1 76 ? -13.625 -19.516 -9.422 1 94.75 76 TRP B N 1
ATOM 2195 C CA . TRP B 1 76 ? -13.234 -18.656 -8.32 1 94.75 76 TRP B CA 1
ATOM 2196 C C . TRP B 1 76 ? -12.18 -17.641 -8.766 1 94.75 76 TRP B C 1
ATOM 2198 O O . TRP B 1 76 ? -12.133 -16.516 -8.258 1 94.75 76 TRP B O 1
ATOM 2208 N N . ARG B 1 77 ? -11.367 -18.016 -9.773 1 95.06 77 ARG B N 1
ATOM 2209 C CA . ARG B 1 77 ? -10.32 -17.125 -10.281 1 95.06 77 ARG B CA 1
ATOM 2210 C C . ARG B 1 77 ? -10.93 -15.906 -10.977 1 95.06 77 ARG B C 1
ATOM 2212 O O . ARG B 1 77 ? -10.477 -14.781 -10.773 1 95.06 77 ARG B O 1
ATOM 2219 N N . GLU B 1 78 ? -11.914 -16.172 -11.75 1 94.25 78 GLU B N 1
ATOM 2220 C CA . GLU B 1 78 ? -12.602 -15.094 -12.453 1 94.25 78 GLU B CA 1
ATOM 2221 C C . GLU B 1 78 ? -13.281 -14.141 -11.469 1 94.25 78 GLU B C 1
ATOM 2223 O O . GLU B 1 78 ? -13.25 -12.922 -11.648 1 94.25 78 GLU B O 1
ATOM 2228 N N . ASP B 1 79 ? -13.891 -14.688 -10.469 1 94.75 79 ASP B N 1
ATOM 2229 C CA . ASP B 1 79 ? -14.562 -13.875 -9.453 1 94.75 79 ASP B CA 1
ATOM 2230 C C . ASP B 1 79 ? -13.555 -13.008 -8.703 1 94.75 79 ASP B C 1
ATOM 2232 O O . ASP B 1 79 ? -13.789 -11.812 -8.5 1 94.75 79 ASP B O 1
ATOM 2236 N N . ALA B 1 80 ? -12.422 -13.641 -8.281 1 95.75 80 ALA B N 1
ATOM 2237 C CA . ALA B 1 80 ? -11.391 -12.898 -7.57 1 95.75 80 ALA B CA 1
ATOM 2238 C C . ALA B 1 80 ? -10.812 -11.789 -8.445 1 95.75 80 ALA B C 1
ATOM 2240 O O . ALA B 1 80 ? -10.586 -10.672 -7.973 1 95.75 80 ALA B O 1
ATOM 2241 N N . ARG B 1 81 ? -10.641 -12.086 -9.695 1 95.81 81 ARG B N 1
ATOM 2242 C CA . ARG B 1 81 ? -10.109 -11.117 -10.648 1 95.81 81 ARG B CA 1
ATOM 2243 C C . ARG B 1 81 ? -11.055 -9.93 -10.805 1 95.81 81 ARG B C 1
ATOM 2245 O O . ARG B 1 81 ? -10.625 -8.773 -10.75 1 95.81 81 ARG B O 1
ATOM 2252 N N . GLU B 1 82 ? -12.281 -10.219 -10.969 1 94.38 82 GLU B N 1
ATOM 2253 C CA . GLU B 1 82 ? -13.266 -9.164 -11.156 1 94.38 82 GLU B CA 1
ATOM 2254 C C . GLU B 1 82 ? -13.352 -8.258 -9.93 1 94.38 82 GLU B C 1
ATOM 2256 O O . GLU B 1 82 ? -13.398 -7.035 -10.055 1 94.38 82 GLU B O 1
ATOM 2261 N N . LEU B 1 83 ? -13.398 -8.891 -8.797 1 94.38 83 LEU B N 1
ATOM 2262 C CA . LEU B 1 83 ? -13.445 -8.141 -7.551 1 94.38 83 LEU B CA 1
ATOM 2263 C C . LEU B 1 83 ? -12.219 -7.242 -7.402 1 94.38 83 LEU B C 1
ATOM 2265 O O . LEU B 1 83 ? -12.352 -6.051 -7.109 1 94.38 83 LEU B O 1
ATOM 2269 N N . ALA B 1 84 ? -11.047 -7.809 -7.652 1 95.81 84 ALA B N 1
ATOM 2270 C CA . ALA B 1 84 ? -9.797 -7.062 -7.516 1 95.81 84 ALA B CA 1
ATOM 2271 C C . ALA B 1 84 ? -9.742 -5.902 -8.508 1 95.81 84 ALA B C 1
ATOM 2273 O O . ALA B 1 84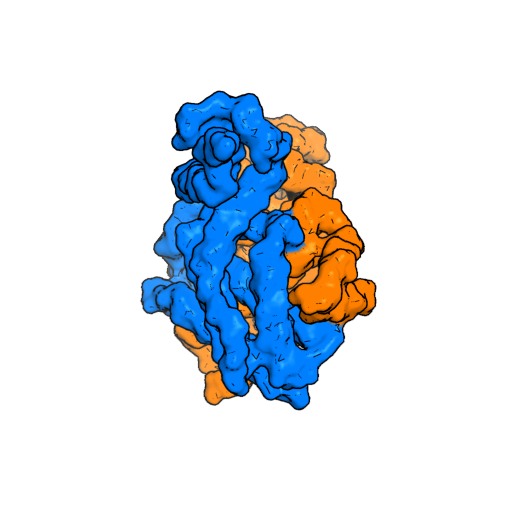 ? -9.375 -4.781 -8.141 1 95.81 84 ALA B O 1
ATOM 2274 N N . LEU B 1 85 ? -10.148 -6.164 -9.719 1 95 85 LEU B N 1
ATOM 2275 C CA . LEU B 1 85 ? -10.062 -5.172 -10.789 1 95 85 LEU B CA 1
ATOM 2276 C C . LEU B 1 85 ? -11.016 -4.012 -10.531 1 95 85 LEU B C 1
ATOM 2278 O O . LEU B 1 85 ? -10.656 -2.85 -10.727 1 95 85 LEU B O 1
ATOM 2282 N N . THR B 1 86 ? -12.172 -4.305 -10.102 1 93.69 86 THR B N 1
ATOM 2283 C CA . THR B 1 86 ? -13.172 -3.26 -9.891 1 93.69 86 THR B CA 1
ATOM 2284 C C . THR B 1 86 ? -12.742 -2.33 -8.758 1 93.69 86 THR B C 1
ATOM 2286 O O . THR B 1 86 ? -12.906 -1.113 -8.852 1 93.69 86 THR B O 1
ATOM 2289 N N . VAL B 1 87 ? -12.234 -2.908 -7.727 1 92.38 87 VAL B N 1
ATOM 2290 C CA . VAL B 1 87 ? -11.766 -2.088 -6.613 1 92.38 87 VAL B CA 1
ATOM 2291 C C . VAL B 1 87 ? -10.547 -1.269 -7.047 1 92.38 87 VAL B C 1
ATOM 2293 O O . VAL B 1 87 ? -10.469 -0.073 -6.758 1 92.38 87 VAL B O 1
ATOM 2296 N N . TRP B 1 88 ? -9.633 -1.913 -7.746 1 93 88 TRP B N 1
ATOM 2297 C CA . TRP B 1 88 ? -8.453 -1.206 -8.227 1 93 88 TRP B CA 1
ATOM 2298 C C . TRP B 1 88 ? -8.844 -0.031 -9.117 1 93 88 TRP B C 1
ATOM 2300 O O . TRP B 1 88 ? -8.305 1.068 -8.984 1 93 88 TRP B O 1
ATOM 2310 N N . ARG B 1 89 ? -9.82 -0.216 -9.984 1 92.94 89 ARG B N 1
ATOM 2311 C CA . ARG B 1 89 ? -10.289 0.842 -10.875 1 92.94 89 ARG B CA 1
ATOM 2312 C C . ARG B 1 89 ? -10.875 2.006 -10.086 1 92.94 89 ARG B C 1
ATOM 2314 O O . ARG B 1 89 ? -10.648 3.17 -10.414 1 92.94 89 ARG B O 1
ATOM 2321 N N . ALA B 1 90 ? -11.594 1.672 -9.086 1 91.19 90 ALA B N 1
ATOM 2322 C CA . ALA B 1 90 ? -12.188 2.707 -8.242 1 91.19 90 ALA B CA 1
ATOM 2323 C C . ALA B 1 90 ? -11.109 3.529 -7.543 1 91.19 90 ALA B C 1
ATOM 2325 O O . ALA B 1 90 ? -11.195 4.758 -7.48 1 91.19 90 ALA B O 1
ATOM 2326 N N . LEU B 1 91 ? -10.125 2.871 -7.043 1 88.94 91 LEU B N 1
ATOM 2327 C CA . LEU B 1 91 ? -9.023 3.551 -6.359 1 88.94 91 LEU B CA 1
ATOM 2328 C C . LEU B 1 91 ? -8.227 4.406 -7.336 1 88.94 91 LEU B C 1
ATOM 2330 O O . LEU B 1 91 ? -7.848 5.535 -7.012 1 88.94 91 LEU B O 1
ATOM 2334 N N . ARG B 1 92 ? -7.996 3.898 -8.5 1 86.88 92 ARG B N 1
ATOM 2335 C CA . ARG B 1 92 ? -7.211 4.598 -9.516 1 86.88 92 ARG B CA 1
ATOM 2336 C C . ARG B 1 92 ? -7.898 5.891 -9.945 1 86.88 92 ARG B C 1
ATOM 2338 O O . ARG B 1 92 ? -7.234 6.863 -10.305 1 86.88 92 ARG B O 1
ATOM 2345 N N . ALA B 1 93 ? -9.148 5.832 -9.898 1 88.88 93 ALA B N 1
ATOM 2346 C CA . ALA B 1 93 ? -9.922 7 -10.312 1 88.88 93 ALA B CA 1
ATOM 2347 C C . ALA B 1 93 ? -9.797 8.133 -9.289 1 88.88 93 ALA B C 1
ATOM 2349 O O . ALA B 1 93 ? -10.086 9.289 -9.594 1 88.88 93 ALA B O 1
ATOM 2350 N N . HIS B 1 94 ? -9.344 7.758 -8.078 1 88.62 94 HIS B N 1
ATOM 2351 C CA . HIS B 1 94 ? -9.227 8.75 -7.016 1 88.62 94 HIS B CA 1
ATOM 2352 C C . HIS B 1 94 ? -7.914 8.594 -6.254 1 88.62 94 HIS B C 1
ATOM 2354 O O . HIS B 1 94 ? -7.918 8.273 -5.059 1 88.62 94 HIS B O 1
ATOM 2360 N N . PRO B 1 95 ? -6.867 8.93 -6.867 1 81.75 95 PRO B N 1
ATOM 2361 C CA . PRO B 1 95 ? -5.547 8.656 -6.297 1 81.75 95 PRO B CA 1
ATOM 2362 C C . PRO B 1 95 ? -5.305 9.391 -4.984 1 81.75 95 PRO B C 1
ATOM 2364 O O . PRO B 1 95 ? -4.582 8.891 -4.117 1 81.75 95 PRO B O 1
ATOM 2367 N N . ARG B 1 96 ? -5.941 10.5 -4.781 1 80.69 96 ARG B N 1
ATOM 2368 C CA . ARG B 1 96 ? -5.719 11.297 -3.58 1 80.69 96 ARG B CA 1
ATOM 2369 C C . ARG B 1 96 ? -6.406 10.672 -2.371 1 80.69 96 ARG B C 1
ATOM 2371 O O . ARG B 1 96 ? -6.129 11.047 -1.229 1 80.69 96 ARG B O 1
ATOM 2378 N N . VAL B 1 97 ? -7.23 9.656 -2.637 1 83.69 97 VAL B N 1
ATOM 2379 C CA . VAL B 1 97 ? -7.996 9.023 -1.568 1 83.69 97 VAL B CA 1
ATOM 2380 C C . VAL B 1 97 ? -7.281 7.754 -1.111 1 83.69 97 VAL B C 1
ATOM 2382 O O . VAL B 1 97 ? -7.574 7.223 -0.038 1 83.69 97 VAL B O 1
ATOM 2385 N N . VAL B 1 98 ? -6.336 7.234 -1.852 1 80.75 98 VAL B N 1
ATOM 2386 C CA . VAL B 1 98 ? -5.711 5.934 -1.643 1 80.75 98 VAL B CA 1
ATOM 2387 C C . VAL B 1 98 ? -5.07 5.883 -0.257 1 80.75 98 VAL B C 1
ATOM 2389 O O . VAL B 1 98 ? -5.258 4.918 0.486 1 80.75 98 VAL B O 1
ATOM 2392 N N . PRO B 1 99 ? -4.43 6.969 0.146 1 72.81 99 PRO B N 1
ATOM 2393 C CA . PRO B 1 99 ? -3.863 6.918 1.495 1 72.81 99 PRO B CA 1
ATOM 2394 C C . PRO B 1 99 ? -4.93 6.766 2.578 1 72.81 99 PRO B C 1
ATOM 2396 O O . PRO B 1 99 ? -4.695 6.098 3.59 1 72.81 99 PRO B O 1
ATOM 2399 N N . LEU B 1 100 ? -6.062 7.34 2.34 1 76.94 100 LEU B N 1
ATOM 2400 C CA . LEU B 1 100 ? -7.156 7.246 3.303 1 76.94 100 LEU B CA 1
ATOM 2401 C C . LEU B 1 100 ? -7.723 5.832 3.344 1 76.94 100 LEU B C 1
ATOM 2403 O O . LEU B 1 100 ? -8.078 5.332 4.414 1 76.94 100 LEU B O 1
ATOM 2407 N N . VAL B 1 101 ? -7.859 5.246 2.188 1 76.44 101 VAL B N 1
ATOM 2408 C CA . VAL B 1 101 ? -8.375 3.883 2.119 1 76.44 101 VAL B CA 1
ATOM 2409 C C . VAL B 1 101 ? -7.449 2.939 2.883 1 76.44 101 VAL B C 1
ATOM 2411 O O . VAL B 1 101 ? -7.91 2.09 3.648 1 76.44 101 VAL B O 1
ATOM 2414 N N . LEU B 1 102 ? -6.262 3.193 2.807 1 69.25 102 LEU B N 1
ATOM 2415 C CA . LEU B 1 102 ? -5.25 2.377 3.469 1 69.25 102 LEU B CA 1
ATOM 2416 C C . LEU B 1 102 ? -5.387 2.469 4.984 1 69.25 102 LEU B C 1
ATOM 2418 O O . LEU B 1 102 ? -5.164 1.484 5.695 1 69.25 102 LEU B O 1
ATOM 2422 N N . THR B 1 103 ? -5.871 3.613 5.445 1 67 103 THR B N 1
ATOM 2423 C CA . THR B 1 103 ? -5.828 3.857 6.883 1 67 103 THR B CA 1
ATOM 2424 C C . THR B 1 103 ? -7.219 3.715 7.496 1 67 103 THR B C 1
ATOM 2426 O O . THR B 1 103 ? -7.352 3.498 8.703 1 67 103 THR B O 1
ATOM 2429 N N . ARG B 1 104 ? -8.305 3.832 6.688 1 65 104 ARG B N 1
ATOM 2430 C CA . ARG B 1 104 ? -9.633 3.943 7.27 1 65 104 ARG B CA 1
ATOM 2431 C C . ARG B 1 104 ? -10.562 2.869 6.719 1 65 104 ARG B C 1
ATOM 2433 O O . ARG B 1 104 ? -11.758 2.859 7.02 1 65 104 ARG B O 1
ATOM 2440 N N . ARG B 1 105 ? -10.18 1.992 5.965 1 57.81 105 ARG B N 1
ATOM 2441 C CA . ARG B 1 105 ? -11.031 1.047 5.254 1 57.81 105 ARG B CA 1
ATOM 2442 C C . ARG B 1 105 ? -11.797 0.157 6.227 1 57.81 105 ARG B C 1
ATOM 2444 O O . ARG B 1 105 ? -12.914 -0.273 5.938 1 57.81 105 ARG B O 1
ATOM 2451 N N . SER B 1 106 ? -11.281 -0.075 7.336 1 58.78 106 SER B N 1
ATOM 2452 C CA . SER B 1 106 ? -11.867 -1.075 8.219 1 58.78 106 SER B CA 1
ATOM 2453 C C . SER B 1 106 ? -13.188 -0.588 8.805 1 58.78 106 SER B C 1
ATOM 2455 O O . SER B 1 106 ? -13.969 -1.382 9.336 1 58.78 106 SER B O 1
ATOM 2457 N N . ARG B 1 107 ? -13.562 0.511 8.602 1 66.62 107 ARG B N 1
ATOM 2458 C CA . ARG B 1 107 ? -14.719 1.066 9.297 1 66.62 107 ARG B CA 1
ATOM 2459 C C . ARG B 1 107 ? -15.914 1.185 8.367 1 66.62 107 ARG B C 1
ATOM 2461 O O . ARG B 1 107 ? -16.984 1.628 8.781 1 66.62 107 ARG B O 1
ATOM 2468 N N . SER B 1 108 ? -15.789 0.721 7.258 1 73.81 108 SER B N 1
ATOM 2469 C CA . SER B 1 108 ? -16.875 0.868 6.293 1 73.81 108 SER B CA 1
ATOM 2470 C C . SER B 1 108 ? -17.5 -0.482 5.953 1 73.81 108 SER B C 1
ATOM 2472 O O . SER B 1 108 ? -16.781 -1.456 5.703 1 73.81 108 SER B O 1
ATOM 2474 N N . PRO B 1 109 ? -18.812 -0.567 5.977 1 78 109 PRO B N 1
ATOM 2475 C CA . PRO B 1 109 ? -19.484 -1.816 5.609 1 78 109 PRO B CA 1
ATOM 2476 C C . PRO B 1 109 ? -19.141 -2.277 4.195 1 78 109 PRO B C 1
ATOM 2478 O O . PRO B 1 109 ? -19.094 -3.48 3.928 1 78 109 PRO B O 1
ATOM 2481 N N . ILE B 1 110 ? -18.953 -1.325 3.348 1 82.12 110 ILE B N 1
ATOM 2482 C CA . ILE B 1 110 ? -18.672 -1.69 1.966 1 82.12 110 ILE B CA 1
ATOM 2483 C C . ILE B 1 110 ? -17.344 -2.434 1.898 1 82.12 110 ILE B C 1
ATOM 2485 O O . ILE B 1 110 ? -17.156 -3.318 1.059 1 82.12 110 ILE B O 1
ATOM 2489 N N . VAL B 1 111 ? -16.484 -2.111 2.736 1 82.75 111 VAL B N 1
ATOM 2490 C CA . VAL B 1 111 ? -15.195 -2.793 2.805 1 82.75 111 VAL B CA 1
ATOM 2491 C C . VAL B 1 111 ? -15.391 -4.23 3.283 1 82.75 111 VAL B C 1
ATOM 2493 O O . VAL B 1 111 ? -14.766 -5.156 2.762 1 82.75 111 VAL B O 1
ATOM 2496 N N . ALA B 1 112 ? -16.281 -4.375 4.262 1 86.44 112 ALA B N 1
ATOM 2497 C CA . ALA B 1 112 ? -16.609 -5.715 4.742 1 86.44 112 ALA B CA 1
ATOM 2498 C C . ALA B 1 112 ? -17.266 -6.547 3.643 1 86.44 112 ALA B C 1
ATOM 2500 O O . ALA B 1 112 ? -16.969 -7.734 3.494 1 86.44 112 ALA B O 1
ATOM 2501 N N . ASP B 1 113 ? -18.125 -5.867 2.896 1 88.75 113 ASP B N 1
ATOM 2502 C CA . ASP B 1 113 ? -18.797 -6.566 1.806 1 88.75 113 ASP B CA 1
ATOM 2503 C C . ASP B 1 113 ? -17.797 -7.051 0.762 1 88.75 113 ASP B C 1
ATOM 2505 O O . ASP B 1 113 ? -17.891 -8.18 0.282 1 88.75 113 ASP B O 1
ATOM 2509 N N . PHE B 1 114 ? -16.906 -6.289 0.379 1 88.19 114 PHE B N 1
ATOM 2510 C CA . PHE B 1 114 ? -15.844 -6.656 -0.552 1 88.19 114 PHE B CA 1
ATOM 2511 C C . PHE B 1 114 ? -15.016 -7.809 0.001 1 88.19 114 PHE B C 1
ATOM 2513 O O . PHE B 1 114 ? -14.758 -8.789 -0.7 1 88.19 114 PHE B O 1
ATOM 2520 N N . GLY B 1 115 ? -14.562 -7.559 1.263 1 91 115 GLY B N 1
ATOM 2521 C CA . GLY B 1 115 ? -13.773 -8.602 1.89 1 91 115 GLY B CA 1
ATOM 2522 C C . GLY B 1 115 ? -14.461 -9.953 1.89 1 91 115 GLY B C 1
ATOM 2523 O O . GLY B 1 115 ? -13.836 -10.977 1.581 1 91 115 GLY B O 1
ATOM 2524 N N . GLU B 1 116 ? -15.711 -9.922 2.197 1 92.5 116 GLU B N 1
ATOM 2525 C CA . GLU B 1 116 ? -16.469 -11.164 2.252 1 92.5 116 GLU B CA 1
ATOM 2526 C C . GLU B 1 116 ? -16.594 -11.805 0.87 1 92.5 116 GLU B C 1
ATOM 2528 O O . GLU B 1 116 ? -16.453 -13.016 0.726 1 92.5 116 GLU B O 1
ATOM 2533 N N . ALA B 1 117 ? -16.891 -10.969 -0.099 1 93.06 117 ALA B N 1
ATOM 2534 C CA . ALA B 1 117 ? -17 -11.477 -1.464 1 93.06 117 ALA B CA 1
ATOM 2535 C C . ALA B 1 117 ? -15.672 -12.078 -1.933 1 93.06 117 ALA B C 1
ATOM 2537 O O . ALA B 1 117 ? -15.648 -13.141 -2.559 1 93.06 117 ALA B O 1
ATOM 2538 N N . MET B 1 118 ? -14.578 -11.406 -1.652 1 94.44 118 MET B N 1
ATOM 2539 C CA . MET B 1 118 ? -13.25 -11.891 -2.021 1 94.44 118 MET B CA 1
ATOM 2540 C C . MET B 1 118 ? -12.922 -13.195 -1.307 1 94.44 118 MET B C 1
ATOM 2542 O O . MET B 1 118 ? -12.438 -14.148 -1.926 1 94.44 118 MET B O 1
ATOM 2546 N N . LEU B 1 119 ? -13.242 -13.227 -0.044 1 94.94 119 LEU B N 1
ATOM 2547 C CA . LEU B 1 119 ? -12.992 -14.43 0.738 1 94.94 119 LEU B CA 1
ATOM 2548 C C . LEU B 1 119 ? -13.82 -15.602 0.218 1 94.94 119 LEU B C 1
ATOM 2550 O O . LEU B 1 119 ? -13.336 -16.734 0.147 1 94.94 119 LEU B O 1
ATOM 2554 N N . ALA B 1 120 ? -15.031 -15.312 -0.089 1 94.75 120 ALA B N 1
ATOM 2555 C CA . ALA B 1 120 ? -15.891 -16.359 -0.64 1 94.75 120 ALA B CA 1
ATOM 2556 C C . ALA B 1 120 ? -15.32 -16.906 -1.938 1 94.75 120 ALA B C 1
ATOM 2558 O O . ALA B 1 120 ? -15.32 -18.125 -2.156 1 94.75 120 ALA B O 1
ATOM 2559 N N . ALA B 1 121 ? -14.859 -16.047 -2.764 1 95.06 121 ALA B N 1
ATOM 2560 C CA . ALA B 1 121 ? -14.242 -16.484 -4.012 1 95.06 121 ALA B CA 1
ATOM 2561 C C . ALA B 1 121 ? -12.992 -17.312 -3.74 1 95.06 121 ALA B C 1
ATOM 2563 O O . ALA B 1 121 ? -12.836 -18.422 -4.285 1 95.06 121 ALA B O 1
ATOM 2564 N N . LEU B 1 122 ? -12.109 -16.875 -2.885 1 95.88 122 LEU B N 1
ATOM 2565 C CA . LEU B 1 122 ? -10.844 -17.531 -2.59 1 95.88 122 LEU B CA 1
ATOM 2566 C C . LEU B 1 122 ? -11.07 -18.875 -1.89 1 95.88 122 LEU B C 1
ATOM 2568 O O . LEU B 1 122 ? -10.312 -19.812 -2.088 1 95.88 122 LEU B O 1
ATOM 2572 N N . ALA B 1 123 ? -12.102 -18.922 -1.066 1 95 123 ALA B N 1
ATOM 2573 C CA . ALA B 1 123 ? -12.422 -20.156 -0.35 1 95 123 ALA B CA 1
ATOM 2574 C C . ALA B 1 123 ? -12.758 -21.281 -1.321 1 95 123 ALA B C 1
ATOM 2576 O O . ALA B 1 123 ? -12.492 -22.453 -1.036 1 95 123 ALA B O 1
ATOM 2577 N N . ARG B 1 124 ? -13.273 -20.953 -2.436 1 93.75 124 ARG B N 1
ATOM 2578 C CA . ARG B 1 124 ? -13.656 -21.938 -3.438 1 93.75 124 ARG B CA 1
ATOM 2579 C C . ARG B 1 124 ? -12.422 -22.547 -4.102 1 93.75 124 ARG B C 1
ATOM 2581 O O . ARG B 1 124 ? -12.523 -23.531 -4.832 1 93.75 124 ARG B O 1
ATOM 2588 N N . SER B 1 125 ? -11.266 -21.984 -3.887 1 92.56 125 SER B N 1
ATOM 2589 C CA . SER B 1 125 ? -10.023 -22.594 -4.34 1 92.56 125 SER B CA 1
ATOM 2590 C C . SER B 1 125 ? -9.609 -23.734 -3.416 1 92.56 125 SER B C 1
ATOM 2592 O O . SER B 1 125 ? -8.609 -24.422 -3.668 1 92.56 125 SER B O 1
ATOM 2594 N N . GLY B 1 126 ? -10.328 -23.922 -2.266 1 93.19 126 GLY B N 1
ATOM 2595 C CA . GLY B 1 126 ? -10.039 -24.984 -1.323 1 93.19 126 GLY B CA 1
ATOM 2596 C C . GLY B 1 126 ? -9.273 -24.516 -0.099 1 93.19 126 GLY B C 1
ATOM 2597 O O . GLY B 1 126 ? -8.914 -25.312 0.762 1 93.19 126 GLY B O 1
ATOM 2598 N N . ARG B 1 127 ? -9.039 -23.281 0.041 1 94.5 127 ARG B N 1
ATOM 2599 C CA . ARG B 1 127 ? -8.273 -22.734 1.157 1 94.5 127 ARG B CA 1
ATOM 2600 C C . ARG B 1 127 ? -9.195 -22.375 2.32 1 94.5 127 ARG B C 1
ATOM 2602 O O . ARG B 1 127 ? -10.352 -21.984 2.111 1 94.5 127 ARG B O 1
ATOM 2609 N N . SER B 1 128 ? -8.688 -22.547 3.463 1 94.81 128 SER B N 1
ATOM 2610 C CA . SER B 1 128 ? -9.383 -22.188 4.691 1 94.81 128 SER B CA 1
ATOM 2611 C C . SER B 1 128 ? -8.406 -21.734 5.77 1 94.81 128 SER B C 1
ATOM 2613 O O . SER B 1 128 ? -7.188 -21.812 5.586 1 94.81 128 SER B O 1
ATOM 2615 N N . GLY B 1 129 ? -8.961 -21.094 6.801 1 93.25 129 GLY B N 1
ATOM 2616 C CA . GLY B 1 129 ? -8.141 -20.719 7.941 1 93.25 129 GLY B CA 1
ATOM 2617 C C . GLY B 1 129 ? -6.98 -19.812 7.566 1 93.25 129 GLY B C 1
ATOM 2618 O O . GLY B 1 129 ? -7.176 -18.797 6.902 1 93.25 129 GLY B O 1
ATOM 2619 N N . HIS B 1 130 ? -5.793 -20.25 7.91 1 94.31 130 HIS B N 1
ATOM 2620 C CA . HIS B 1 130 ? -4.59 -19.453 7.727 1 94.31 130 HIS B CA 1
ATOM 2621 C C . HIS B 1 130 ? -4.262 -19.281 6.246 1 94.31 130 HIS B C 1
ATOM 2623 O O . HIS B 1 130 ? -3.904 -18.188 5.809 1 94.31 130 HIS B O 1
ATOM 2629 N N . ALA B 1 131 ? -4.434 -20.375 5.504 1 95.88 131 ALA B N 1
ATOM 2630 C CA . ALA B 1 131 ? -4.125 -20.281 4.078 1 95.88 131 ALA B CA 1
ATOM 2631 C C . ALA B 1 131 ? -5.047 -19.297 3.375 1 95.88 131 ALA B C 1
ATOM 2633 O O . ALA B 1 131 ? -4.621 -18.578 2.459 1 95.88 131 ALA B O 1
ATOM 2634 N N . LEU B 1 132 ? -6.336 -19.266 3.791 1 96 132 LEU B N 1
ATOM 2635 C CA . LEU B 1 132 ? -7.301 -18.312 3.238 1 96 132 LEU B CA 1
ATOM 2636 C C . LEU B 1 132 ? -6.953 -16.891 3.648 1 96 132 LEU B C 1
ATOM 2638 O O . LEU B 1 132 ? -7.039 -15.969 2.834 1 96 132 LEU B O 1
ATOM 2642 N N . LEU B 1 133 ? -6.516 -16.703 4.898 1 94.38 133 LEU B N 1
ATOM 2643 C CA . LEU B 1 133 ? -6.074 -15.406 5.398 1 94.38 133 LEU B CA 1
ATOM 2644 C C . LEU B 1 133 ? -4.91 -14.867 4.57 1 94.38 133 LEU B C 1
ATOM 2646 O O . LEU B 1 133 ? -4.945 -13.719 4.113 1 94.38 133 LEU B O 1
ATOM 2650 N N . VAL B 1 134 ? -3.953 -15.719 4.305 1 95.31 134 VAL B N 1
ATOM 2651 C CA . VAL B 1 134 ? -2.76 -15.312 3.572 1 95.31 134 VAL B CA 1
ATOM 2652 C C . VAL B 1 134 ? -3.135 -14.945 2.137 1 95.31 134 VAL B C 1
ATOM 2654 O O . VAL B 1 134 ? -2.676 -13.93 1.611 1 95.31 134 VAL B O 1
ATOM 2657 N N . ALA B 1 135 ? -3.994 -15.766 1.535 1 96.31 135 ALA B N 1
ATOM 2658 C CA . ALA B 1 135 ? -4.441 -15.484 0.174 1 96.31 135 ALA B CA 1
ATOM 2659 C C . ALA B 1 135 ? -5.156 -14.141 0.101 1 96.31 135 ALA B C 1
ATOM 2661 O O . ALA B 1 135 ? -4.898 -13.336 -0.802 1 96.31 135 ALA B O 1
ATOM 2662 N N . PHE B 1 136 ? -6.027 -13.914 1.047 1 94.38 136 PHE B N 1
ATOM 2663 C CA . PHE B 1 136 ? -6.797 -12.68 1.108 1 94.38 136 PHE B CA 1
ATOM 2664 C C . PHE B 1 136 ? -5.879 -11.477 1.287 1 94.38 136 PHE B C 1
ATOM 2666 O O . PHE B 1 136 ? -5.996 -10.484 0.566 1 94.38 136 PHE B O 1
ATOM 2673 N N . ARG B 1 137 ? -4.961 -11.555 2.174 1 92.94 137 ARG B N 1
ATOM 2674 C CA . ARG B 1 137 ? -4.031 -10.461 2.436 1 92.94 137 ARG B CA 1
ATOM 2675 C C . ARG B 1 137 ? -3.135 -10.203 1.229 1 92.94 137 ARG B C 1
ATOM 2677 O O . ARG B 1 137 ? -2.805 -9.055 0.928 1 92.94 137 ARG B O 1
ATOM 2684 N N . ALA B 1 138 ? -2.727 -11.25 0.582 1 95.31 138 ALA B N 1
ATOM 2685 C CA . ALA B 1 138 ? -1.862 -11.102 -0.585 1 95.31 138 ALA B CA 1
ATOM 2686 C C . ALA B 1 138 ? -2.582 -10.359 -1.709 1 95.31 138 ALA B C 1
ATOM 2688 O O . ALA B 1 138 ? -2.021 -9.445 -2.32 1 95.31 138 ALA B O 1
ATOM 2689 N N . ILE B 1 139 ? -3.832 -10.719 -1.977 1 95.69 139 ILE B N 1
ATOM 2690 C CA . ILE B 1 139 ? -4.59 -10.078 -3.049 1 95.69 139 ILE B CA 1
ATOM 2691 C C . ILE B 1 139 ? -4.859 -8.617 -2.693 1 95.69 139 ILE B C 1
ATOM 2693 O O . ILE B 1 139 ? -4.68 -7.73 -3.525 1 95.69 139 ILE B O 1
ATOM 2697 N N . THR B 1 140 ? -5.289 -8.375 -1.496 1 91.81 140 THR B N 1
ATOM 2698 C CA . THR B 1 140 ? -5.586 -7.016 -1.075 1 91.81 140 THR B CA 1
ATOM 2699 C C . THR B 1 140 ? -4.316 -6.164 -1.063 1 91.81 140 THR B C 1
ATOM 2701 O O . THR B 1 140 ? -4.348 -4.992 -1.437 1 91.81 140 THR B O 1
ATOM 2704 N N . ALA B 1 141 ? -3.195 -6.789 -0.629 1 91 141 ALA B N 1
ATOM 2705 C CA . ALA B 1 141 ? -1.905 -6.109 -0.681 1 91 141 ALA B CA 1
ATOM 2706 C C . ALA B 1 141 ? -1.56 -5.695 -2.109 1 91 141 ALA B C 1
ATOM 2708 O O . ALA B 1 141 ? -1.101 -4.578 -2.346 1 91 141 ALA B O 1
ATOM 2709 N N . LEU B 1 142 ? -1.754 -6.598 -3.01 1 93.81 142 LEU B N 1
ATOM 2710 C CA . LEU B 1 142 ? -1.452 -6.332 -4.41 1 93.81 142 LEU B CA 1
ATOM 2711 C C . LEU B 1 142 ? -2.32 -5.199 -4.949 1 93.81 142 LEU B C 1
ATOM 2713 O O . LEU B 1 142 ? -1.823 -4.305 -5.641 1 93.81 142 LEU B O 1
ATOM 2717 N N . ILE B 1 143 ? -3.605 -5.227 -4.621 1 92.06 143 ILE B N 1
ATOM 2718 C CA . ILE B 1 143 ? -4.531 -4.188 -5.062 1 92.06 143 ILE B CA 1
ATOM 2719 C C . ILE B 1 143 ? -4.051 -2.824 -4.574 1 92.06 143 ILE B C 1
ATOM 2721 O O . ILE B 1 143 ? -3.891 -1.893 -5.367 1 92.06 143 ILE B O 1
ATOM 2725 N N . MET B 1 144 ? -3.777 -2.756 -3.332 1 87.06 144 MET B N 1
ATOM 2726 C CA . MET B 1 144 ? -3.359 -1.488 -2.742 1 87.06 144 MET B CA 1
ATOM 2727 C C . MET B 1 144 ? -1.995 -1.064 -3.273 1 87.06 144 MET B C 1
ATOM 2729 O O . MET B 1 144 ? -1.772 0.115 -3.555 1 87.06 144 MET B O 1
ATOM 2733 N N . GLY B 1 145 ? -1.125 -2.025 -3.324 1 87.25 145 GLY B N 1
ATOM 2734 C CA . GLY B 1 145 ? 0.205 -1.721 -3.828 1 87.25 145 GLY B CA 1
ATOM 2735 C C . GLY B 1 145 ? 0.196 -1.159 -5.238 1 87.25 145 GLY B C 1
ATOM 2736 O O . GLY B 1 145 ? 0.895 -0.186 -5.527 1 87.25 145 GLY B O 1
ATOM 2737 N N . PHE B 1 146 ? -0.576 -1.717 -6.125 1 89.44 146 PHE B N 1
ATOM 2738 C CA . PHE B 1 146 ? -0.656 -1.238 -7.5 1 89.44 146 PHE B CA 1
ATOM 2739 C C . PHE B 1 146 ? -1.399 0.091 -7.57 1 89.44 146 PHE B C 1
ATOM 2741 O O . PHE B 1 146 ? -1.108 0.928 -8.422 1 89.44 146 PHE B O 1
ATOM 2748 N N . ALA B 1 147 ? -2.365 0.259 -6.684 1 84.81 147 ALA B N 1
ATOM 2749 C CA . ALA B 1 147 ? -3.09 1.526 -6.656 1 84.81 147 ALA B CA 1
ATOM 2750 C C . ALA B 1 147 ? -2.172 2.674 -6.246 1 84.81 147 ALA B C 1
ATOM 2752 O O . ALA B 1 147 ? -2.338 3.805 -6.711 1 84.81 147 ALA B O 1
ATOM 2753 N N . GLN B 1 148 ? -1.274 2.35 -5.406 1 75.25 148 GLN B N 1
ATOM 2754 C CA . GLN B 1 148 ? -0.325 3.355 -4.941 1 75.25 148 GLN B CA 1
ATOM 2755 C C . GLN B 1 148 ? 0.758 3.615 -5.984 1 75.25 148 GLN B C 1
ATOM 2757 O O . GLN B 1 148 ? 1.366 4.688 -6 1 75.25 148 GLN B O 1
ATOM 2762 N N . GLY B 1 149 ? 1.237 2.477 -6.57 1 64.38 149 GLY B N 1
ATOM 2763 C CA . GLY B 1 149 ? 2.334 2.59 -7.52 1 64.38 149 GLY B CA 1
ATOM 2764 C C . GLY B 1 149 ? 2.096 3.641 -8.586 1 64.38 149 GLY B C 1
ATOM 2765 O O . GLY B 1 149 ? 3.041 4.258 -9.078 1 64.38 149 GLY B O 1
ATOM 2766 N N . GLU B 1 150 ? 0.785 3.615 -8.984 1 53.25 150 GLU B N 1
ATOM 2767 C CA . GLU B 1 150 ? 0.542 4.68 -9.961 1 53.25 150 GLU B CA 1
ATOM 2768 C C . GLU B 1 150 ? 0.8 6.051 -9.344 1 53.25 150 GLU B C 1
ATOM 2770 O O . GLU B 1 150 ? 1.146 7 -10.055 1 53.25 150 GLU B O 1
ATOM 2775 N N . LEU B 1 151 ? 0.428 6.129 -8.125 1 45.59 151 LEU B N 1
ATOM 2776 C CA . LEU B 1 151 ? 0.748 7.359 -7.414 1 45.59 151 LEU B CA 1
ATOM 2777 C C . LEU B 1 151 ? 2.242 7.445 -7.121 1 45.59 151 LEU B C 1
ATOM 2779 O O . LEU B 1 151 ? 2.801 8.547 -7.039 1 45.59 151 LEU B O 1
ATOM 2783 N N . ALA B 1 152 ? 2.689 6.133 -6.656 1 44.91 152 ALA B N 1
ATOM 2784 C CA . ALA B 1 152 ? 4.074 5.953 -6.234 1 44.91 152 ALA B CA 1
ATOM 2785 C C . ALA B 1 152 ? 4.832 5.055 -7.207 1 44.91 152 ALA B C 1
ATOM 2787 O O . ALA B 1 152 ? 4.641 3.836 -7.215 1 44.91 152 ALA B O 1
ATOM 2788 N N . GLY B 1 153 ? 4.746 5.008 -8.438 1 41.16 153 GLY B N 1
ATOM 2789 C CA . GLY B 1 153 ? 5.652 4.102 -9.133 1 41.16 153 GLY B CA 1
ATOM 2790 C C . GLY B 1 153 ? 6.852 3.699 -8.289 1 41.16 153 GLY B C 1
ATOM 2791 O O . GLY B 1 153 ? 7.137 4.328 -7.27 1 41.16 153 GLY B O 1
ATOM 2792 N N . PRO B 1 154 ? 7.391 2.287 -8.219 1 38.22 154 PRO B N 1
ATOM 2793 C CA . PRO B 1 154 ? 8.672 2.27 -7.512 1 38.22 154 PRO B CA 1
ATOM 2794 C C . PRO B 1 154 ? 9.336 3.645 -7.453 1 38.22 154 PRO B C 1
ATOM 2796 O O . PRO B 1 154 ? 10.289 3.846 -6.695 1 38.22 154 PRO B O 1
ATOM 2799 N N . LEU B 1 155 ? 8.922 4.395 -8.383 1 36.97 155 LEU B N 1
ATOM 2800 C CA . LEU B 1 155 ? 9.438 5.723 -8.688 1 36.97 155 LEU B CA 1
ATOM 2801 C C . LEU B 1 155 ? 8.422 6.801 -8.312 1 36.97 155 LEU B C 1
ATOM 2803 O O . LEU B 1 155 ? 8.562 7.957 -8.719 1 36.97 155 LEU B O 1
ATOM 2807 N N . ALA B 1 156 ? 7.383 6.527 -7.844 1 38.12 156 ALA B N 1
ATOM 2808 C CA . ALA B 1 156 ? 6.336 7.539 -7.738 1 38.12 156 ALA B CA 1
ATOM 2809 C C . ALA B 1 156 ? 6.746 8.656 -6.785 1 38.12 156 ALA B C 1
ATOM 2811 O O . ALA B 1 156 ? 7.48 8.422 -5.824 1 38.12 156 ALA B O 1
ATOM 2812 N N . THR B 1 157 ? 6.684 9.883 -7.297 1 36.41 157 THR B N 1
ATOM 2813 C CA . THR B 1 157 ? 6.988 11.266 -6.961 1 36.41 157 THR B CA 1
ATOM 2814 C C . THR B 1 157 ? 6.203 11.711 -5.727 1 36.41 157 THR B C 1
ATOM 2816 O O . THR B 1 157 ? 5.223 11.062 -5.348 1 36.41 157 THR B O 1
ATOM 2819 N N . SER B 1 158 ? 6.484 12.641 -5.066 1 39.56 158 SER B N 1
ATOM 2820 C CA . SER B 1 158 ? 5.762 13.562 -4.203 1 39.56 158 SER B CA 1
ATOM 2821 C C . SER B 1 158 ? 4.277 13.609 -4.559 1 39.56 158 SER B C 1
ATOM 2823 O O . SER B 1 158 ? 3.91 13.445 -5.723 1 39.56 158 SER B O 1
ATOM 2825 N N . ALA B 1 159 ? 3.338 13.266 -3.678 1 45.31 159 ALA B N 1
ATOM 2826 C CA . ALA B 1 159 ? 1.941 13.641 -3.889 1 45.31 159 ALA B CA 1
ATOM 2827 C C . ALA B 1 159 ? 1.816 14.703 -4.973 1 45.31 159 ALA B C 1
ATOM 2829 O O . ALA B 1 159 ? 2.336 15.812 -4.828 1 45.31 159 ALA B O 1
ATOM 2830 N N . GLY B 1 160 ? 1.65 14.234 -6.285 1 53.72 160 GLY B N 1
ATOM 2831 C CA . GLY B 1 160 ? 1.372 15.195 -7.34 1 53.72 160 GLY B CA 1
ATOM 2832 C C . GLY B 1 160 ? 2.258 15.016 -8.555 1 53.72 160 GLY B C 1
ATOM 2833 O O . GLY B 1 160 ? 2.061 15.672 -9.578 1 53.72 160 GLY B O 1
ATOM 2834 N N . GLU B 1 161 ? 3.34 14.188 -8.328 1 60.56 161 GLU B N 1
ATOM 2835 C CA . GLU B 1 161 ? 4.195 14.133 -9.508 1 60.56 161 GLU B CA 1
ATOM 2836 C C . GLU B 1 161 ? 3.596 13.227 -10.586 1 60.56 161 GLU B C 1
ATOM 2838 O O . GLU B 1 161 ? 3.162 12.109 -10.289 1 60.56 161 GLU B O 1
ATOM 2843 N N . PRO B 1 162 ? 3.58 13.758 -11.773 1 67.12 162 PRO B N 1
ATOM 2844 C CA . PRO B 1 162 ? 3.08 12.961 -12.891 1 67.12 162 PRO B CA 1
ATOM 2845 C C . PRO B 1 162 ? 3.912 11.711 -13.141 1 67.12 162 PRO B C 1
ATOM 2847 O O . PRO B 1 162 ? 5.129 11.719 -12.945 1 67.12 162 PRO B O 1
ATOM 2850 N N . ALA B 1 163 ? 3.301 10.633 -13.477 1 71.81 163 ALA B N 1
ATOM 2851 C CA . ALA B 1 163 ? 3.936 9.352 -13.773 1 71.81 163 ALA B CA 1
ATOM 2852 C C . ALA B 1 163 ? 5.113 9.531 -14.727 1 71.81 163 ALA B C 1
ATOM 2854 O O . ALA B 1 163 ? 6.145 8.875 -14.578 1 71.81 163 ALA B O 1
ATOM 2855 N N . ASP B 1 164 ? 4.977 10.43 -15.602 1 75.44 164 ASP B N 1
ATOM 2856 C CA . ASP B 1 164 ? 5.996 10.664 -16.625 1 75.44 164 ASP B CA 1
ATOM 2857 C C . ASP B 1 164 ? 7.285 11.203 -16 1 75.44 164 ASP B C 1
ATOM 2859 O O . ASP B 1 164 ? 8.383 10.859 -16.438 1 75.44 164 ASP B O 1
ATOM 2863 N N . GLU B 1 165 ? 7.102 11.93 -14.984 1 77.19 165 GLU B N 1
ATOM 2864 C CA . GLU B 1 165 ? 8.273 12.5 -14.328 1 77.19 165 GLU B CA 1
ATOM 2865 C C . GLU B 1 165 ? 9.047 11.43 -13.562 1 77.19 165 GLU B C 1
ATOM 2867 O O . GLU B 1 165 ? 10.281 11.438 -13.547 1 77.19 165 GLU B O 1
ATOM 2872 N N . VAL B 1 166 ? 8.328 10.586 -13.008 1 77.69 166 VAL B N 1
ATOM 2873 C CA . VAL B 1 166 ? 8.961 9.516 -12.25 1 77.69 166 VAL B CA 1
ATOM 2874 C C . VAL B 1 166 ? 9.703 8.578 -13.195 1 77.69 166 VAL B C 1
ATOM 2876 O O . VAL B 1 166 ? 10.852 8.203 -12.938 1 77.69 166 VAL B O 1
ATOM 2879 N N . ILE B 1 167 ? 9.078 8.234 -14.266 1 82.12 167 ILE B N 1
ATOM 2880 C CA . ILE B 1 167 ? 9.688 7.363 -15.273 1 82.12 167 ILE B CA 1
ATOM 2881 C C . ILE B 1 167 ? 10.977 8 -15.781 1 82.12 167 ILE B C 1
ATOM 2883 O O . ILE B 1 167 ? 12 7.324 -15.914 1 82.12 167 ILE B O 1
ATOM 2887 N N . GLU B 1 168 ? 10.883 9.312 -15.961 1 83.94 168 GLU B N 1
ATOM 2888 C CA . 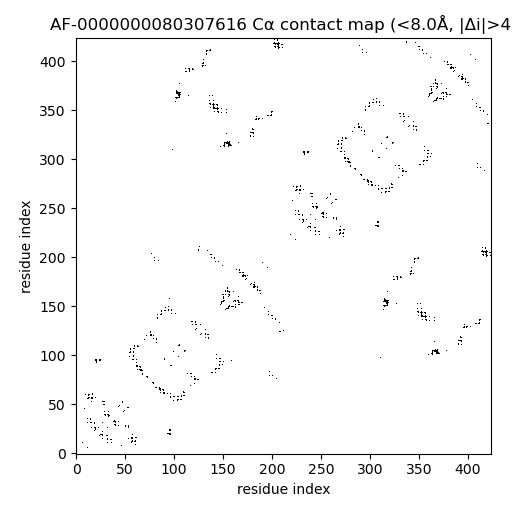GLU B 1 168 ? 12.055 10.008 -16.5 1 83.94 168 GLU B CA 1
ATOM 2889 C C . GLU B 1 168 ? 13.188 10.039 -15.477 1 83.94 168 GLU B C 1
ATOM 2891 O O . GLU B 1 168 ? 14.359 9.953 -15.844 1 83.94 168 GLU B O 1
ATOM 2896 N N . ARG B 1 169 ? 12.859 10.102 -14.258 1 82.81 169 ARG B N 1
ATOM 2897 C CA . ARG B 1 169 ? 13.867 10.086 -13.203 1 82.81 169 ARG B CA 1
ATOM 2898 C C . ARG B 1 169 ? 14.633 8.766 -13.188 1 82.81 169 ARG B C 1
ATOM 2900 O O . ARG B 1 169 ? 15.859 8.75 -13.078 1 82.81 169 ARG B O 1
ATOM 2907 N N . PHE B 1 170 ? 13.938 7.715 -13.352 1 83.94 170 PHE B N 1
ATOM 2908 C CA . PHE B 1 170 ? 14.586 6.41 -13.344 1 83.94 170 PHE B CA 1
ATOM 2909 C C . PHE B 1 170 ? 15.32 6.164 -14.656 1 83.94 170 PHE B C 1
ATOM 2911 O O . PHE B 1 170 ? 16.391 5.555 -14.664 1 83.94 170 PHE B O 1
ATOM 2918 N N . ARG B 1 171 ? 14.75 6.676 -15.695 1 86.31 171 ARG B N 1
ATOM 2919 C CA . ARG B 1 171 ? 15.398 6.531 -17 1 86.31 171 ARG B CA 1
ATOM 2920 C C . ARG B 1 171 ? 16.719 7.285 -17.031 1 86.31 171 ARG B C 1
ATOM 2922 O O . ARG B 1 171 ? 17.625 6.918 -17.781 1 86.31 171 ARG B O 1
ATOM 2929 N N . SER B 1 172 ? 16.812 8.328 -16.203 1 88.31 172 SER B N 1
ATOM 2930 C CA . SER B 1 172 ? 17.984 9.203 -16.234 1 88.31 172 SER B CA 1
ATOM 2931 C C . SER B 1 172 ? 19.062 8.703 -15.289 1 88.31 172 SER B C 1
ATOM 2933 O O . SER B 1 172 ? 20.141 9.305 -15.195 1 88.31 172 SER B O 1
ATOM 2935 N N . LEU B 1 173 ? 18.812 7.605 -14.633 1 88.81 173 LEU B N 1
ATOM 2936 C CA . LEU B 1 173 ? 19.828 7.023 -13.75 1 88.81 173 LEU B CA 1
ATOM 2937 C C . LEU B 1 173 ? 21.016 6.512 -14.555 1 88.81 173 LEU B C 1
ATOM 2939 O O . LEU B 1 173 ? 20.875 6.188 -15.734 1 88.81 173 LEU B O 1
ATOM 2943 N N . PRO B 1 174 ? 22.172 6.559 -13.945 1 92.81 174 PRO B N 1
ATOM 2944 C CA . PRO B 1 174 ? 23.328 5.988 -14.648 1 92.81 174 PRO B CA 1
ATOM 2945 C C . PRO B 1 174 ? 23.141 4.512 -14.992 1 92.81 174 PRO B C 1
ATOM 2947 O O . PRO B 1 174 ? 23.062 3.672 -14.086 1 92.81 174 PRO B O 1
ATOM 2950 N N . ARG B 1 175 ? 23.109 4.156 -16.234 1 93.62 175 ARG B N 1
ATOM 2951 C CA . ARG B 1 175 ? 22.828 2.809 -16.719 1 93.62 175 ARG B CA 1
ATOM 2952 C C . ARG B 1 175 ? 23.875 1.813 -16.219 1 93.62 175 ARG B C 1
ATOM 2954 O O . ARG B 1 175 ? 23.578 0.623 -16.078 1 93.62 175 ARG B O 1
ATOM 2961 N N . ASP B 1 176 ? 25.031 2.256 -16.047 1 94.5 176 ASP B N 1
ATOM 2962 C CA . ASP B 1 176 ? 26.109 1.373 -15.609 1 94.5 176 ASP B CA 1
ATOM 2963 C C . ASP B 1 176 ? 25.859 0.863 -14.188 1 94.5 176 ASP B C 1
ATOM 2965 O O . ASP B 1 176 ? 26.219 -0.266 -13.859 1 94.5 176 ASP B O 1
ATOM 2969 N N . ARG B 1 177 ? 25.188 1.702 -13.391 1 93.25 177 ARG B N 1
ATOM 2970 C CA . ARG B 1 177 ? 24.922 1.345 -12.008 1 93.25 177 ARG B CA 1
ATOM 2971 C C . ARG B 1 177 ? 23.531 0.73 -11.859 1 93.25 177 ARG B C 1
ATOM 2973 O O . ARG B 1 177 ? 23.344 -0.172 -11.039 1 93.25 177 ARG B O 1
ATOM 2980 N N . TYR B 1 178 ? 22.625 1.203 -12.688 1 94.19 178 TYR B N 1
ATOM 2981 C CA . TYR B 1 178 ? 21.234 0.803 -12.5 1 94.19 178 TYR B CA 1
ATOM 2982 C C . TYR B 1 178 ? 20.609 0.362 -13.812 1 94.19 178 TYR B C 1
ATOM 2984 O O . TYR B 1 178 ? 19.594 0.9 -14.234 1 94.19 178 TYR B O 1
ATOM 2992 N N . PRO B 1 179 ? 21.203 -0.648 -14.484 1 95.5 179 PRO B N 1
ATOM 2993 C CA . PRO B 1 179 ? 20.672 -1.075 -15.781 1 95.5 179 PRO B CA 1
ATOM 2994 C C . PRO B 1 179 ? 19.234 -1.591 -15.688 1 95.5 179 PRO B C 1
ATOM 2996 O O . PRO B 1 179 ? 18.422 -1.337 -16.578 1 95.5 179 PRO B O 1
ATOM 2999 N N . GLY B 1 180 ? 18.906 -2.295 -14.648 1 94.94 180 GLY B N 1
ATOM 3000 C CA . GLY B 1 180 ? 17.562 -2.826 -14.477 1 94.94 180 GLY B CA 1
ATOM 3001 C C . GLY B 1 180 ? 16.5 -1.748 -14.336 1 94.94 180 GLY B C 1
ATOM 3002 O O . GLY B 1 180 ? 15.445 -1.824 -14.961 1 94.94 180 GLY B O 1
ATOM 3003 N N . LEU B 1 181 ? 16.828 -0.757 -13.57 1 92.69 181 LEU B N 1
ATOM 3004 C CA . LEU B 1 181 ? 15.875 0.329 -13.352 1 92.69 181 LEU B CA 1
ATOM 3005 C C . LEU B 1 181 ? 15.641 1.116 -14.633 1 92.69 181 LEU B C 1
ATOM 3007 O O . LEU B 1 181 ? 14.508 1.496 -14.938 1 92.69 181 LEU B O 1
ATOM 3011 N N . VAL B 1 182 ? 16.688 1.368 -15.359 1 92.69 182 VAL B N 1
ATOM 3012 C CA . VAL B 1 182 ? 16.562 2.088 -16.625 1 92.69 182 VAL B CA 1
ATOM 3013 C C . VAL B 1 182 ? 15.727 1.273 -17.609 1 92.69 182 VAL B C 1
ATOM 3015 O O . VAL B 1 182 ? 14.844 1.816 -18.266 1 92.69 182 VAL B O 1
ATOM 3018 N N . ASP B 1 183 ? 15.969 -0.03 -17.625 1 93.44 183 ASP B N 1
ATOM 3019 C CA . ASP B 1 183 ? 15.242 -0.907 -18.547 1 93.44 183 ASP B CA 1
ATOM 3020 C C . ASP B 1 183 ? 13.75 -0.917 -18.234 1 93.44 183 ASP B C 1
ATOM 3022 O O . ASP B 1 183 ? 12.922 -0.823 -19.141 1 93.44 183 ASP B O 1
ATOM 3026 N N . ILE B 1 184 ? 13.445 -1.009 -17 1 91.88 184 ILE B N 1
ATOM 3027 C CA . ILE B 1 184 ? 12.031 -1.12 -16.688 1 91.88 184 ILE B CA 1
ATOM 3028 C C . ILE B 1 184 ? 11.359 0.248 -16.812 1 91.88 184 ILE B C 1
ATOM 3030 O O . ILE B 1 184 ? 10.156 0.339 -17.062 1 91.88 184 ILE B O 1
ATOM 3034 N N . ALA B 1 185 ? 12.117 1.302 -16.625 1 90.69 185 ALA B N 1
ATOM 3035 C CA . ALA B 1 185 ? 11.57 2.631 -16.875 1 90.69 185 ALA B CA 1
ATOM 3036 C C . ALA B 1 185 ? 11.164 2.779 -18.344 1 90.69 185 ALA B C 1
ATOM 3038 O O . ALA B 1 185 ? 10.125 3.371 -18.656 1 90.69 185 ALA B O 1
ATOM 3039 N N . GLU B 1 186 ? 11.969 2.236 -19.203 1 90.69 186 GLU B N 1
ATOM 3040 C CA . GLU B 1 186 ? 11.648 2.246 -20.625 1 90.69 186 GLU B CA 1
ATOM 3041 C C . GLU B 1 186 ? 10.391 1.428 -20.906 1 90.69 186 GLU B C 1
ATOM 3043 O O . GLU B 1 186 ? 9.523 1.858 -21.672 1 90.69 186 GLU B O 1
ATOM 3048 N N . ALA B 1 187 ? 10.312 0.323 -20.297 1 92.5 187 ALA B N 1
ATOM 3049 C CA . ALA B 1 187 ? 9.125 -0.522 -20.453 1 92.5 187 ALA B CA 1
ATOM 3050 C C . ALA B 1 187 ? 7.883 0.164 -19.906 1 92.5 187 ALA B C 1
ATOM 3052 O O . ALA B 1 187 ? 6.793 0.034 -20.469 1 92.5 187 ALA B O 1
ATOM 3053 N N . ALA B 1 188 ? 8.055 0.869 -18.828 1 89.75 188 ALA B N 1
ATOM 3054 C CA . ALA B 1 188 ? 6.941 1.526 -18.141 1 89.75 188 ALA B CA 1
ATOM 3055 C C . ALA B 1 188 ? 6.352 2.635 -19.016 1 89.75 188 ALA B C 1
ATOM 3057 O O . ALA B 1 188 ? 5.148 2.902 -18.953 1 89.75 188 ALA B O 1
ATOM 3058 N N . ARG B 1 189 ? 7.168 3.223 -19.781 1 87 189 ARG B N 1
ATOM 3059 C CA . ARG B 1 189 ? 6.719 4.312 -20.641 1 87 189 ARG B CA 1
ATOM 3060 C C . ARG B 1 189 ? 5.637 3.838 -21.609 1 87 189 ARG B C 1
ATOM 3062 O O . ARG B 1 189 ? 4.738 4.602 -21.969 1 87 189 ARG B O 1
ATOM 3069 N N . GLU B 1 190 ? 5.758 2.615 -21.938 1 88.75 190 GLU B N 1
ATOM 3070 C CA . GLU B 1 190 ? 4.852 2.08 -22.953 1 88.75 190 GLU B CA 1
ATOM 3071 C C . GLU B 1 190 ? 3.783 1.191 -22.328 1 88.75 190 GLU B C 1
ATOM 3073 O O . GLU B 1 190 ? 2.908 0.678 -23.031 1 88.75 190 GLU B O 1
ATOM 3078 N N . SER B 1 191 ? 3.826 1.095 -21.094 1 88.94 191 SER B N 1
ATOM 3079 C CA . SER B 1 191 ? 2.947 0.123 -20.453 1 88.94 191 SER B CA 1
ATOM 3080 C C . SER B 1 191 ? 1.624 0.76 -20.047 1 88.94 191 SER B C 1
ATOM 3082 O O . SER B 1 191 ? 1.543 1.978 -19.859 1 88.94 191 SER B O 1
ATOM 3084 N N . ASP B 1 192 ? 0.629 -0.049 -19.953 1 90.69 192 ASP B N 1
ATOM 3085 C CA . ASP B 1 192 ? -0.693 0.305 -19.453 1 90.69 192 ASP B CA 1
ATOM 3086 C C . ASP B 1 192 ? -0.867 -0.146 -18 1 90.69 192 ASP B C 1
ATOM 3088 O O . ASP B 1 192 ? -0.735 -1.333 -17.688 1 90.69 192 ASP B O 1
ATOM 3092 N N . PRO B 1 193 ? -1.194 0.776 -17.156 1 89.56 193 PRO B N 1
ATOM 3093 C CA . PRO B 1 193 ? -1.291 0.429 -15.727 1 89.56 193 PRO B CA 1
ATOM 3094 C C . PRO B 1 193 ? -2.289 -0.696 -15.461 1 89.56 193 PRO B C 1
ATOM 3096 O O . PRO B 1 193 ? -2.055 -1.539 -14.594 1 89.56 193 PRO B O 1
ATOM 3099 N N . GLU B 1 194 ? -3.42 -0.638 -16.188 1 93.12 194 GLU B N 1
ATOM 3100 C CA . GLU B 1 194 ? -4.398 -1.701 -15.977 1 93.12 194 GLU B CA 1
ATOM 3101 C C . GLU B 1 194 ? -3.854 -3.051 -16.438 1 93.12 194 GLU B C 1
ATOM 3103 O O . GLU B 1 194 ? -4.102 -4.074 -15.797 1 93.12 194 GLU B O 1
ATOM 3108 N N . ARG B 1 195 ? -3.176 -3.041 -17.531 1 94.62 195 ARG B N 1
ATOM 3109 C CA . ARG B 1 195 ? -2.547 -4.277 -17.984 1 94.62 195 ARG B CA 1
ATOM 3110 C C . ARG B 1 195 ? -1.54 -4.789 -16.969 1 94.62 195 ARG B C 1
ATOM 3112 O O . ARG B 1 195 ? -1.494 -5.988 -16.672 1 94.62 195 ARG B O 1
ATOM 3119 N N . GLU B 1 196 ? -0.712 -3.875 -16.438 1 93.88 196 GLU B N 1
ATOM 3120 C CA . GLU B 1 196 ? 0.254 -4.254 -15.406 1 93.88 196 GLU B CA 1
ATOM 3121 C C . GLU B 1 196 ? -0.437 -4.902 -14.211 1 93.88 196 GLU B C 1
ATOM 3123 O O . GLU B 1 196 ? 0.001 -5.949 -13.727 1 93.88 196 GLU B O 1
ATOM 3128 N N . PHE B 1 197 ? -1.509 -4.301 -13.789 1 95 197 PHE B N 1
ATOM 3129 C CA . PHE B 1 197 ? -2.221 -4.824 -12.625 1 95 197 PHE B CA 1
ATOM 3130 C C . PHE B 1 197 ? -2.791 -6.207 -12.922 1 95 197 PHE B C 1
ATOM 3132 O O . PHE B 1 197 ? -2.631 -7.133 -12.125 1 95 197 PHE B O 1
ATOM 3139 N N . ARG B 1 198 ? -3.475 -6.309 -14.047 1 96.88 198 ARG B N 1
ATOM 3140 C CA . ARG B 1 198 ? -4.074 -7.586 -14.422 1 96.88 198 ARG B CA 1
ATOM 3141 C C . ARG B 1 198 ? -3.021 -8.688 -14.477 1 96.88 198 ARG B C 1
ATOM 3143 O O . ARG B 1 198 ? -3.238 -9.789 -13.953 1 96.88 198 ARG B O 1
ATOM 3150 N N . GLU B 1 199 ? -1.903 -8.391 -15.039 1 96.44 199 GLU B N 1
ATOM 3151 C CA . GLU B 1 199 ? -0.842 -9.391 -15.164 1 96.44 199 GLU B CA 1
ATOM 3152 C C . GLU B 1 199 ? -0.228 -9.711 -13.805 1 96.44 199 GLU B C 1
ATOM 3154 O O . GLU B 1 199 ? 0.107 -10.867 -13.523 1 96.44 199 GLU B O 1
ATOM 3159 N N . GLY B 1 200 ? -0.011 -8.641 -12.93 1 96.81 200 GLY B N 1
ATOM 3160 C CA . GLY B 1 200 ? 0.437 -8.891 -11.57 1 96.81 200 GLY B CA 1
ATOM 3161 C C . GLY B 1 200 ? -0.519 -9.766 -10.781 1 96.81 200 GLY B C 1
ATOM 3162 O O . GLY B 1 200 ? -0.09 -10.664 -10.055 1 96.81 200 GLY B O 1
ATOM 3163 N N . LEU B 1 201 ? -1.786 -9.469 -10.945 1 97.5 201 LEU B N 1
ATOM 3164 C CA . LEU B 1 201 ? -2.818 -10.25 -10.281 1 97.5 201 LEU B CA 1
ATOM 3165 C C . LEU B 1 201 ? -2.797 -11.703 -10.758 1 97.5 201 LEU B C 1
ATOM 3167 O O . LEU B 1 201 ? -2.941 -12.625 -9.953 1 97.5 201 LEU B O 1
ATOM 3171 N N . GLU B 1 202 ? -2.619 -11.938 -12.062 1 96.88 202 GLU B N 1
ATOM 3172 C CA . GLU B 1 202 ? -2.576 -13.289 -12.609 1 96.88 202 GLU B CA 1
ATOM 3173 C C . GLU B 1 202 ? -1.404 -14.078 -12.039 1 96.88 202 GLU B C 1
ATOM 3175 O O . GLU B 1 202 ? -1.515 -15.289 -11.82 1 96.88 202 GLU B O 1
ATOM 3180 N N . LEU B 1 203 ? -0.281 -13.414 -11.859 1 96.31 203 LEU B N 1
ATOM 3181 C CA . LEU B 1 203 ? 0.854 -14.086 -11.234 1 96.31 203 LEU B CA 1
ATOM 3182 C C . LEU B 1 203 ? 0.48 -14.625 -9.859 1 96.31 203 LEU B C 1
ATOM 3184 O O . LEU B 1 203 ? 0.789 -15.773 -9.531 1 96.31 203 LEU B O 1
ATOM 3188 N N . LEU B 1 204 ? -0.175 -13.758 -9.047 1 96.88 204 LEU B N 1
ATOM 3189 C CA . LEU B 1 204 ? -0.581 -14.164 -7.707 1 96.88 204 LEU B CA 1
ATOM 3190 C C . LEU B 1 204 ? -1.617 -15.281 -7.77 1 96.88 204 LEU B C 1
ATOM 3192 O O . LEU B 1 204 ? -1.52 -16.266 -7.035 1 96.88 204 LEU B O 1
ATOM 3196 N N . LEU B 1 205 ? -2.609 -15.172 -8.695 1 96.44 205 LEU B N 1
ATOM 3197 C CA . LEU B 1 205 ? -3.65 -16.188 -8.836 1 96.44 205 LEU B CA 1
ATOM 3198 C C . LEU B 1 205 ? -3.061 -17.516 -9.305 1 96.44 205 LEU B C 1
ATOM 3200 O O . LEU B 1 205 ? -3.523 -18.578 -8.898 1 96.44 205 LEU B O 1
ATOM 3204 N N . ASP B 1 206 ? -2.035 -17.438 -10.172 1 94.75 206 ASP B N 1
ATOM 3205 C CA . ASP B 1 206 ? -1.33 -18.656 -10.586 1 94.75 206 ASP B CA 1
ATOM 3206 C C . ASP B 1 206 ? -0.681 -19.344 -9.391 1 94.75 206 ASP B C 1
ATOM 3208 O O . ASP B 1 206 ? -0.717 -20.578 -9.289 1 94.75 206 ASP B O 1
ATOM 3212 N N . GLY B 1 207 ? -0.108 -18.562 -8.508 1 94.88 207 GLY B N 1
ATOM 3213 C CA . GLY B 1 207 ? 0.475 -19.125 -7.297 1 94.88 207 GLY B CA 1
ATOM 3214 C C . GLY B 1 207 ? -0.551 -19.75 -6.375 1 94.88 207 GLY B C 1
ATOM 3215 O O . GLY B 1 207 ? -0.276 -20.781 -5.742 1 94.88 207 GLY B O 1
ATOM 3216 N N . LEU B 1 208 ? -1.728 -19.172 -6.305 1 92.75 208 LEU B N 1
ATOM 3217 C CA . LEU B 1 208 ? -2.811 -19.688 -5.469 1 92.75 208 LEU B CA 1
ATOM 3218 C C . LEU B 1 208 ? -3.348 -21 -6.02 1 92.75 208 LEU B C 1
ATOM 3220 O O . LEU B 1 208 ? -3.855 -21.828 -5.262 1 92.75 208 LEU B O 1
ATOM 3224 N N . SER B 1 209 ? -3.227 -21.172 -7.297 1 88.19 209 SER B N 1
ATOM 3225 C CA . SER B 1 209 ? -3.727 -22.391 -7.926 1 88.19 209 SER B CA 1
ATOM 3226 C C . SER B 1 209 ? -2.748 -23.547 -7.75 1 88.19 209 SER B C 1
ATOM 3228 O O . SER B 1 209 ? -3.143 -24.719 -7.789 1 88.19 209 SER B O 1
ATOM 3230 N N . ARG B 1 210 ? -1.424 -23.25 -7.637 1 73.56 210 ARG B N 1
ATOM 3231 C CA . ARG B 1 210 ? -0.404 -24.281 -7.492 1 73.56 210 ARG B CA 1
ATOM 3232 C C . ARG B 1 210 ? -0.314 -24.766 -6.047 1 73.56 210 ARG B C 1
ATOM 3234 O O . ARG B 1 210 ? -0.007 -25.938 -5.797 1 73.56 210 ARG B O 1
ATOM 3241 N N . ALA B 1 211 ? -0.324 -23.828 -5.145 1 60.97 211 ALA B N 1
ATOM 3242 C CA . ALA B 1 211 ? -0.062 -24.141 -3.742 1 60.97 211 ALA B CA 1
ATOM 3243 C C . ALA B 1 211 ? -1.121 -25.078 -3.182 1 60.97 211 ALA B C 1
ATOM 3245 O O . ALA B 1 211 ? -1.129 -25.375 -1.983 1 60.97 211 ALA B O 1
ATOM 3246 N N . ARG B 1 212 ? -1.907 -25.938 -3.996 1 49 212 ARG B N 1
ATOM 3247 C CA . ARG B 1 212 ? -2.77 -26.984 -3.465 1 49 212 ARG B CA 1
ATOM 3248 C C . ARG B 1 212 ? -1.968 -28.234 -3.15 1 49 212 ARG B C 1
ATOM 3250 O O . ARG B 1 212 ? -0.989 -28.547 -3.834 1 49 212 ARG B O 1
#

Radius of gyration: 22.01 Å; Cα contacts (8 Å, |Δi|>4): 627; chains: 2; bounding box: 86×54×44 Å

pLDDT: mean 83.44, std 14.72, range [34.41, 97.5]

Nearest PDB structures (foldseek):
  2opt-assembly1_A  TM=7.991E-01  e=1.621E-08  Streptomyces coelicolor
  3b6c-assembly1_A  TM=8.157E-01  e=2.431E-08  Streptomyces coelicolor
  3b6a-assembly4_H  TM=7.791E-01  e=1.407E-07  Streptomyces coelicolor
  3b6a-assembly4_G  TM=7.732E-01  e=2.766E-07  Streptomyces coelicolor
  2hxi-assembly1_B  TM=7.612E-01  e=7.743E-06  Streptomyces coelicolor A3(2)

Sequence (424 aa):
MGRPPKFSRARLQEAALALVDEHGLEGLSMRALASALGTGPMTLYNHVANREDLEVLVVEAVLAQAQWSRGCSDDWREDARELALTVWRALRAHPRVVPLVLTRRSRSPIVADFGEAMLAALARSGRSGHALLVAFRAITALIMGFAQGELAGPLATSAGEPADEVIERFRSLPRDRYPGLVDIAEAARESDPEREFREGLELLLDGLSRARMGRPPKFSRARLQEAALALVDEHGLEGLSMRALASALGTGPMTLYNHVANREDLEVLVVEAVLAQAQWSRGCSDDWREDARELALTVWRALRAHPRVVPLVLTRRSRSPIVADFGEAMLAALARSGRSGHALLVAFRAITALIMGFAQGELAGPLATSAGEPADEVIERFRSLPRDRYPGLVDIAEAARESDPEREFREGLELLLDGLSRAR